Protein AF-A0A2A4VZ87-F1 (afdb_monomer)

Foldseek 3Di:
DVVVVCVPVVVVVVVVCVVVVLPDPDDDQAQDPLVPDDPVLNPLQADPFKWKFGQPDTGNCDPCQQFDKWFCALVLLLLLLLLVQLCVVVVLDPQQDALCVLCVVQDPDDPPARGQGNLLLLQQQSQFFAALDDDFADELSVRRHRLDGGQQDHDNHLSSVLSSLVSSCSSVVHHVLVSSVVLPQVQQVHDSQQKDFDPGGGSSNRSLRIMGGSNSLNSSLLCLQDQATPVGDGSGDPVLSCLSHPDFSGDNFPPDWTGGRQWTWDDQDPFIWIKGDHHPSGQFAKIWIHRNSNSMIMIGGGHDDPSSVVSVQCVVVVPDGDHDDPCCVVVVVVPPPPDWDWPWAFWDWDDPDDDVCVVVCPPPDTWIWTWGDPPPQWIWIDTHPPGDTFIFHHPDPAWTATPVGWIWGWGDDPQWTWMDTNNTIITGHHAQDDCCLLVPPQVVLLVLLCCLCVQCPDPLDVLSNLLSVLSNQLSVLLVVLSCCSGPPLCCCVRVVVCLVVNLVSLVSNQSSLVSLQCLLVSLVVCVVVVSQDDDPSVPVVNVSSVSSNVSSVVNQVSCVVSVSHPDNDSD

Structure (mmCIF, N/CA/C/O backbone):
data_AF-A0A2A4VZ87-F1
#
_entry.id   AF-A0A2A4VZ87-F1
#
loop_
_atom_site.group_PDB
_atom_site.id
_atom_site.type_symbol
_atom_site.label_atom_id
_atom_site.label_alt_id
_atom_site.label_comp_id
_atom_site.label_asym_id
_atom_site.label_entity_id
_atom_site.label_seq_id
_atom_site.pdbx_PDB_ins_code
_atom_site.Cartn_x
_atom_site.Cartn_y
_atom_site.Cartn_z
_atom_site.occupancy
_atom_site.B_iso_or_equiv
_atom_site.auth_seq_id
_atom_site.auth_comp_id
_atom_site.auth_asym_id
_atom_site.auth_atom_id
_atom_site.pdbx_PDB_model_num
ATOM 1 N N . MET A 1 1 ? 49.151 8.492 -21.080 1.00 40.12 1 MET A N 1
ATOM 2 C CA . MET A 1 1 ? 48.104 7.450 -20.958 1.00 40.12 1 MET A CA 1
ATOM 3 C C . MET A 1 1 ? 47.825 7.068 -19.502 1.00 40.12 1 MET A C 1
ATOM 5 O O . MET A 1 1 ? 46.663 7.083 -19.126 1.00 40.12 1 MET A O 1
ATOM 9 N N . LEU A 1 2 ? 48.844 6.847 -18.653 1.00 35.84 2 LEU A N 1
ATOM 10 C CA . LEU A 1 2 ? 48.654 6.602 -17.208 1.00 35.84 2 LEU A CA 1
ATOM 11 C C . LEU A 1 2 ? 47.935 7.739 -16.447 1.00 35.84 2 LEU A C 1
ATOM 13 O O . LEU A 1 2 ? 47.138 7.464 -15.555 1.00 35.84 2 LEU A O 1
ATOM 17 N N . ASN A 1 3 ? 48.148 9.005 -16.827 1.00 38.56 3 ASN A N 1
ATOM 18 C CA . ASN A 1 3 ? 47.493 10.140 -16.157 1.00 38.56 3 ASN A CA 1
ATOM 19 C C . ASN A 1 3 ? 45.986 10.245 -16.458 1.00 38.56 3 ASN A C 1
ATOM 21 O O . ASN A 1 3 ? 45.243 10.763 -15.637 1.00 38.56 3 ASN A O 1
ATOM 25 N N . MET A 1 4 ? 45.511 9.703 -17.583 1.00 34.28 4 MET A N 1
ATOM 26 C CA . MET A 1 4 ? 44.094 9.780 -17.975 1.00 34.28 4 MET A CA 1
ATOM 27 C C . MET A 1 4 ? 43.235 8.716 -17.265 1.00 34.28 4 MET A C 1
ATOM 29 O O . MET A 1 4 ? 42.074 8.961 -16.950 1.00 34.28 4 MET A O 1
ATOM 33 N N . VAL A 1 5 ? 43.838 7.563 -16.947 1.00 41.91 5 VAL A N 1
ATOM 34 C CA . VAL A 1 5 ? 43.218 6.468 -16.177 1.00 41.91 5 VAL A CA 1
ATOM 35 C C . VAL A 1 5 ? 43.084 6.837 -14.692 1.00 41.91 5 VAL A C 1
ATOM 37 O O . VAL A 1 5 ? 42.084 6.510 -14.059 1.00 41.91 5 VAL A O 1
ATOM 40 N N . ARG A 1 6 ? 44.041 7.602 -14.140 1.00 42.69 6 ARG A N 1
ATOM 41 C CA . ARG A 1 6 ? 43.945 8.141 -12.770 1.00 42.69 6 ARG A CA 1
ATOM 42 C C . ARG A 1 6 ? 42.836 9.188 -12.614 1.00 42.69 6 ARG A C 1
ATOM 44 O O . ARG A 1 6 ? 42.198 9.217 -11.570 1.00 42.69 6 ARG A O 1
ATOM 51 N N . PHE A 1 7 ? 42.560 9.990 -13.644 1.00 44.75 7 PHE A N 1
ATOM 52 C CA . PHE A 1 7 ? 41.511 11.019 -13.595 1.00 44.75 7 PHE A CA 1
ATOM 53 C C . PHE A 1 7 ? 40.078 10.476 -13.714 1.00 44.75 7 PHE A C 1
ATOM 55 O O . PHE A 1 7 ? 39.145 11.180 -13.350 1.00 44.75 7 PHE A O 1
ATOM 62 N N . THR A 1 8 ? 39.885 9.241 -14.186 1.00 46.09 8 THR A N 1
ATOM 63 C CA . THR A 1 8 ? 38.553 8.617 -14.343 1.00 46.09 8 THR A CA 1
ATOM 64 C C . THR A 1 8 ? 38.238 7.587 -13.260 1.00 46.09 8 THR A C 1
ATOM 66 O O . THR A 1 8 ? 37.095 7.504 -12.820 1.00 46.09 8 THR A O 1
ATOM 69 N N . LEU A 1 9 ? 39.236 6.846 -12.765 1.00 44.16 9 LEU A N 1
ATOM 70 C CA . LEU A 1 9 ? 39.028 5.864 -11.693 1.00 44.16 9 LEU A CA 1
ATOM 71 C C . LEU A 1 9 ? 38.967 6.491 -10.296 1.00 44.16 9 LEU A C 1
ATOM 73 O O . LEU A 1 9 ? 38.276 5.957 -9.437 1.00 44.16 9 LEU A O 1
ATOM 77 N N . LEU A 1 10 ? 39.650 7.617 -10.058 1.00 48.53 10 LEU A N 1
ATOM 78 C CA . LEU A 1 10 ? 39.645 8.268 -8.744 1.00 48.53 10 LEU A CA 1
ATOM 79 C C . LEU A 1 10 ? 38.271 8.869 -8.385 1.00 48.53 10 LEU A C 1
ATOM 81 O O . LEU A 1 10 ? 37.818 8.608 -7.275 1.00 48.53 10 LEU A O 1
ATOM 85 N N . PRO A 1 11 ? 37.556 9.579 -9.286 1.00 54.88 11 PRO A N 1
ATOM 86 C CA . PRO A 1 11 ? 36.196 10.042 -9.008 1.00 54.88 11 PRO A CA 1
ATOM 87 C C . PRO A 1 11 ? 35.210 8.885 -8.858 1.00 54.88 11 PRO A C 1
ATOM 89 O O . PRO A 1 11 ? 34.344 8.951 -7.999 1.00 54.88 11 PRO A O 1
ATOM 92 N N . LEU A 1 12 ? 35.364 7.808 -9.640 1.00 48.22 12 LEU A N 1
ATOM 93 C CA . LEU A 1 12 ? 34.507 6.622 -9.551 1.00 48.22 12 LEU A CA 1
ATOM 94 C C . LEU A 1 12 ? 34.712 5.873 -8.226 1.00 48.22 12 LEU A C 1
ATOM 96 O O . LEU A 1 12 ? 33.741 5.462 -7.603 1.00 48.22 12 LEU A O 1
ATOM 100 N N . ALA A 1 13 ? 35.958 5.738 -7.765 1.00 58.44 13 ALA A N 1
ATOM 101 C CA . ALA A 1 13 ? 36.286 5.133 -6.477 1.00 58.44 13 ALA A CA 1
ATOM 102 C C . ALA A 1 13 ? 35.878 6.020 -5.290 1.00 58.44 13 ALA A C 1
ATOM 104 O O . ALA A 1 13 ? 35.462 5.486 -4.266 1.00 58.44 13 ALA A O 1
ATOM 105 N N . LEU A 1 14 ? 35.956 7.353 -5.419 1.00 53.16 14 LEU A N 1
ATOM 106 C CA . LEU A 1 14 ? 35.414 8.290 -4.427 1.00 53.16 14 LEU A CA 1
ATOM 107 C C . LEU A 1 14 ? 33.884 8.246 -4.398 1.00 53.16 14 LEU A C 1
ATOM 109 O O . LEU A 1 14 ? 33.308 8.215 -3.321 1.00 53.16 14 LEU A O 1
ATOM 113 N N . PHE A 1 15 ? 33.231 8.179 -5.557 1.00 50.78 15 PHE A N 1
ATOM 114 C CA . PHE A 1 15 ? 31.779 8.057 -5.678 1.00 50.78 15 PHE A CA 1
ATOM 115 C C . PHE A 1 15 ? 31.275 6.724 -5.103 1.00 50.78 15 PHE A C 1
ATOM 117 O O . PHE A 1 15 ? 30.325 6.716 -4.329 1.00 50.78 15 PHE A O 1
ATOM 124 N N . LEU A 1 16 ? 31.967 5.612 -5.388 1.00 47.47 16 LEU A N 1
ATOM 125 C CA . LEU A 1 16 ? 31.692 4.299 -4.794 1.00 47.47 16 LEU A CA 1
ATOM 126 C C . LEU A 1 16 ? 31.968 4.276 -3.287 1.00 47.47 16 LEU A C 1
ATOM 128 O O . LEU A 1 16 ? 31.173 3.714 -2.548 1.00 47.47 16 LEU A O 1
ATOM 132 N N . ASN A 1 17 ? 33.036 4.919 -2.800 1.00 47.19 17 ASN A N 1
ATOM 133 C CA . ASN A 1 17 ? 33.263 5.034 -1.357 1.00 47.19 17 ASN A CA 1
ATOM 134 C C . ASN A 1 17 ? 32.189 5.883 -0.679 1.00 47.19 17 ASN A C 1
ATOM 136 O O . ASN A 1 17 ? 31.732 5.497 0.386 1.00 47.19 17 ASN A O 1
ATOM 140 N N . VAL A 1 18 ? 31.737 6.985 -1.280 1.00 48.00 18 VAL A N 1
ATOM 141 C CA . VAL A 1 18 ? 30.629 7.806 -0.753 1.00 48.00 18 VAL A CA 1
ATOM 142 C C . VAL A 1 18 ? 29.305 7.024 -0.753 1.00 48.00 18 VAL A C 1
ATOM 144 O O . VAL A 1 18 ? 28.538 7.129 0.201 1.00 48.00 18 VAL A O 1
ATOM 147 N N . LEU A 1 19 ? 29.069 6.167 -1.753 1.00 41.12 19 LEU A N 1
ATOM 148 C CA . LEU A 1 19 ? 27.925 5.244 -1.798 1.00 41.12 19 LEU A CA 1
ATOM 149 C C . LEU A 1 19 ? 28.031 4.080 -0.795 1.00 41.12 19 LEU A C 1
ATOM 151 O O . LEU A 1 19 ? 27.012 3.610 -0.306 1.00 41.12 19 LEU A O 1
ATOM 155 N N . CYS A 1 20 ? 29.239 3.608 -0.473 1.00 40.59 20 CYS A N 1
ATOM 156 C CA . CYS A 1 20 ? 29.442 2.497 0.465 1.00 40.59 20 CYS A CA 1
ATOM 157 C C . CYS A 1 20 ? 29.594 2.944 1.930 1.00 40.59 20 CYS A C 1
ATOM 159 O O . CYS A 1 20 ? 29.275 2.175 2.831 1.00 40.59 20 CYS A O 1
ATOM 161 N N . SER A 1 21 ? 30.067 4.167 2.188 1.00 40.25 21 SER A N 1
ATOM 162 C CA . SER A 1 21 ? 30.254 4.725 3.543 1.00 40.25 21 SER A CA 1
ATOM 163 C C . SER A 1 21 ? 29.071 5.560 4.048 1.00 40.25 21 SER A C 1
ATOM 165 O O . SER A 1 21 ? 29.084 6.000 5.194 1.00 40.25 21 SER A O 1
ATOM 167 N N . SER A 1 22 ? 28.014 5.705 3.244 1.00 35.31 22 SER A N 1
ATOM 168 C CA . SER A 1 22 ? 26.686 6.167 3.689 1.00 35.31 22 SER A CA 1
ATOM 169 C C . SER A 1 22 ? 25.848 5.049 4.332 1.00 35.31 22 SER A C 1
ATOM 171 O O . SER A 1 22 ? 24.777 5.302 4.872 1.00 35.31 22 SER A O 1
ATOM 173 N N . GLY A 1 23 ? 26.352 3.810 4.356 1.00 33.00 23 GLY A N 1
ATOM 174 C CA . GLY A 1 23 ? 25.708 2.686 5.028 1.00 33.00 23 GLY A CA 1
ATOM 175 C C . GLY A 1 23 ? 25.730 2.807 6.555 1.00 33.00 23 GLY A C 1
ATOM 176 O O . GLY A 1 23 ? 26.720 2.466 7.195 1.00 33.00 23 GLY A O 1
ATOM 177 N N . ALA A 1 24 ? 24.595 3.233 7.113 1.00 34.25 24 ALA A N 1
ATOM 178 C CA . ALA A 1 24 ? 24.132 3.003 8.483 1.00 34.25 24 ALA A CA 1
ATOM 179 C C . ALA A 1 24 ? 25.096 3.402 9.621 1.00 34.25 24 ALA A C 1
ATOM 181 O O . ALA A 1 24 ? 25.587 2.566 10.382 1.00 34.25 24 ALA A O 1
ATOM 182 N N . LEU A 1 25 ? 25.244 4.711 9.850 1.00 33.53 25 LEU A N 1
ATOM 183 C CA . LEU A 1 25 ? 25.451 5.201 11.216 1.00 33.53 25 LEU A CA 1
ATOM 184 C C . LEU A 1 25 ? 24.189 4.863 12.019 1.00 33.53 25 LEU A C 1
ATOM 186 O O . LEU A 1 25 ? 23.155 5.512 11.868 1.00 33.53 25 LEU A O 1
ATOM 190 N N . SER A 1 26 ? 24.269 3.810 12.832 1.00 33.47 26 SER A N 1
ATOM 191 C CA . SER A 1 26 ? 23.223 3.363 13.755 1.00 33.47 26 SER A CA 1
ATOM 192 C C . SER A 1 26 ? 22.595 4.552 14.483 1.00 33.47 26 SER A C 1
ATOM 194 O O . SER A 1 26 ? 23.251 5.225 15.281 1.00 33.47 26 SER A O 1
ATOM 196 N N . ALA A 1 27 ? 21.324 4.816 14.175 1.00 35.94 27 ALA A N 1
ATOM 197 C CA . ALA A 1 27 ? 20.550 5.877 14.788 1.00 35.94 27 ALA A CA 1
ATOM 198 C C . ALA A 1 27 ? 20.435 5.602 16.293 1.00 35.94 27 ALA A C 1
ATOM 200 O O . ALA A 1 27 ? 19.764 4.664 16.721 1.00 35.94 27 ALA A O 1
ATOM 201 N N . GLN A 1 28 ? 21.105 6.414 17.113 1.00 36.28 28 GLN A N 1
ATOM 202 C CA . GLN A 1 28 ? 20.737 6.526 18.520 1.00 36.28 28 GLN A CA 1
ATOM 203 C C . GLN A 1 28 ? 19.281 6.993 18.588 1.00 36.28 28 GLN A C 1
ATOM 205 O O . GLN A 1 28 ? 18.899 7.911 17.861 1.00 36.28 28 GLN A O 1
ATOM 210 N N . ALA A 1 29 ? 18.478 6.368 19.452 1.00 36.59 29 ALA A N 1
ATOM 211 C CA . ALA A 1 29 ? 17.103 6.783 19.700 1.00 36.59 29 ALA A CA 1
ATOM 212 C C . ALA A 1 29 ? 17.088 8.268 20.100 1.00 36.59 29 ALA A C 1
ATOM 214 O O . ALA A 1 29 ? 17.601 8.648 21.156 1.00 36.59 29 ALA A O 1
ATOM 215 N N . ILE A 1 30 ? 16.548 9.123 19.230 1.00 45.28 30 ILE A N 1
ATOM 216 C CA . ILE A 1 30 ? 16.448 10.559 19.486 1.00 45.28 30 ILE A CA 1
ATOM 217 C C . ILE A 1 30 ? 15.190 10.774 20.319 1.00 45.28 30 ILE A C 1
ATOM 219 O O . ILE A 1 30 ? 14.097 10.937 19.785 1.00 45.28 30 ILE A O 1
ATOM 223 N N . VAL A 1 31 ? 15.352 10.820 21.638 1.00 50.41 31 VAL A N 1
ATOM 224 C CA . VAL A 1 31 ? 14.298 11.330 22.517 1.00 50.41 31 VAL A CA 1
ATOM 225 C C . VAL A 1 31 ? 14.182 12.832 22.263 1.00 50.41 31 VAL A C 1
ATOM 227 O O . VAL A 1 31 ? 15.097 13.604 22.565 1.00 50.41 31 VAL A O 1
ATOM 230 N N . ILE A 1 32 ? 13.066 13.269 21.679 1.00 58.25 32 ILE A N 1
ATOM 231 C CA . ILE A 1 32 ? 12.785 14.699 21.511 1.00 58.25 32 ILE A CA 1
ATOM 232 C C . ILE A 1 32 ? 12.588 15.301 22.901 1.00 58.25 32 ILE A C 1
ATOM 234 O O . ILE A 1 32 ? 11.649 14.941 23.602 1.00 58.25 32 ILE A O 1
ATOM 238 N N . ASN A 1 33 ? 13.454 16.226 23.312 1.00 59.94 33 ASN A N 1
ATOM 239 C CA . ASN A 1 33 ? 13.171 17.053 24.479 1.00 59.94 33 ASN A CA 1
ATOM 240 C C . ASN A 1 33 ? 12.118 18.100 24.069 1.00 59.94 33 ASN A C 1
ATOM 242 O O . ASN A 1 33 ? 12.463 18.977 23.270 1.00 59.94 33 ASN A O 1
ATOM 246 N N . PRO A 1 34 ? 10.872 18.043 24.581 1.00 59.66 34 PRO A N 1
ATOM 247 C CA . PRO A 1 34 ? 9.805 18.961 24.174 1.00 59.66 34 PRO A CA 1
ATOM 248 C C . PRO A 1 34 ? 10.167 20.429 24.413 1.00 59.66 34 PRO A C 1
ATOM 250 O O . PRO A 1 34 ? 9.742 21.302 23.664 1.00 59.66 34 PRO A O 1
ATOM 253 N N . ASN A 1 35 ? 11.012 20.697 25.415 1.00 64.06 35 ASN A N 1
ATOM 254 C CA . ASN A 1 35 ? 11.460 22.046 25.752 1.00 64.06 35 ASN A CA 1
ATOM 255 C C . ASN A 1 35 ? 12.403 22.650 24.705 1.00 64.06 35 ASN A C 1
ATOM 257 O O . ASN A 1 35 ? 12.530 23.868 24.651 1.00 64.06 35 ASN A O 1
ATOM 261 N N . ASN A 1 36 ? 13.020 21.816 23.864 1.00 66.50 36 ASN A N 1
ATOM 262 C CA . ASN A 1 36 ? 13.954 22.239 22.820 1.00 66.50 36 ASN A CA 1
ATOM 263 C C . ASN A 1 36 ? 13.270 22.435 21.456 1.00 66.50 36 ASN A C 1
ATOM 265 O O . ASN A 1 36 ? 13.961 22.677 20.472 1.00 66.50 36 ASN A O 1
ATOM 269 N N . ILE A 1 37 ? 11.944 22.274 21.381 1.00 68.25 37 ILE A N 1
ATOM 270 C CA . ILE A 1 37 ? 11.162 22.595 20.185 1.00 68.25 37 ILE A CA 1
ATOM 271 C C . ILE A 1 37 ? 10.866 24.093 20.216 1.00 68.25 37 ILE A C 1
ATOM 273 O O . ILE A 1 37 ? 10.318 24.578 21.217 1.00 68.25 37 ILE A O 1
ATOM 277 N N . GLU A 1 38 ? 11.220 24.794 19.136 1.00 73.44 38 GLU A N 1
ATOM 278 C CA . GLU A 1 38 ? 10.898 26.209 18.946 1.00 73.44 38 GLU A CA 1
ATOM 279 C C . GLU A 1 38 ? 9.396 26.444 19.125 1.00 73.44 38 GLU A C 1
ATOM 281 O O . GLU A 1 38 ? 8.575 25.614 18.738 1.00 73.44 38 GLU A O 1
ATOM 286 N N . GLU A 1 39 ? 9.016 27.573 19.718 1.00 74.38 39 GLU A N 1
ATOM 287 C CA . GLU A 1 39 ? 7.620 27.850 20.071 1.00 74.38 39 GLU A CA 1
ATOM 288 C C . GLU A 1 39 ? 6.683 27.789 18.854 1.00 74.38 39 GLU A C 1
ATOM 290 O O . GLU A 1 39 ? 5.622 27.172 18.923 1.00 74.38 39 GLU A O 1
ATOM 295 N N . ALA A 1 40 ? 7.116 28.330 17.709 1.00 73.12 40 ALA A N 1
ATOM 296 C CA . ALA A 1 40 ? 6.361 28.273 16.459 1.00 73.12 40 ALA A CA 1
ATOM 297 C C . ALA A 1 40 ? 6.102 26.828 15.993 1.00 73.12 40 ALA A C 1
ATOM 299 O O . ALA A 1 40 ? 4.968 26.480 15.669 1.00 73.12 40 ALA A O 1
ATOM 300 N N . GLN A 1 41 ? 7.124 25.967 16.031 1.00 70.75 41 GLN A N 1
ATOM 301 C CA . GLN A 1 41 ? 6.999 24.548 15.677 1.00 70.75 41 GLN A CA 1
ATOM 302 C C . GLN A 1 41 ? 6.150 23.787 16.700 1.00 70.75 41 GLN A C 1
ATOM 304 O O . GLN A 1 41 ? 5.331 22.945 16.342 1.00 70.75 41 GLN A O 1
ATOM 309 N N . ARG A 1 42 ? 6.299 24.102 17.990 1.00 75.81 42 ARG A N 1
ATOM 310 C CA . ARG A 1 42 ? 5.513 23.485 19.061 1.00 75.81 42 ARG A CA 1
ATOM 311 C C . ARG A 1 42 ? 4.026 23.768 18.889 1.00 75.81 42 ARG A C 1
ATOM 313 O O . ARG A 1 42 ? 3.242 22.842 19.030 1.00 75.81 42 ARG A O 1
ATOM 320 N N . ASN A 1 43 ? 3.657 24.998 18.539 1.00 77.56 43 ASN A N 1
ATOM 321 C CA . ASN A 1 43 ? 2.263 25.392 18.325 1.00 77.56 43 ASN A CA 1
ATOM 322 C C . ASN A 1 43 ? 1.634 24.731 17.083 1.00 77.56 43 ASN A C 1
ATOM 324 O O . ASN A 1 43 ? 0.415 24.629 16.997 1.00 77.56 43 ASN A O 1
ATOM 328 N N . GLN A 1 44 ? 2.446 24.269 16.126 1.00 76.25 44 GLN A N 1
ATOM 329 C CA . GLN A 1 44 ? 1.981 23.487 14.972 1.00 76.25 44 GLN A CA 1
ATOM 330 C C . GLN A 1 44 ? 1.853 21.989 15.304 1.00 76.25 44 GLN A C 1
ATOM 332 O O . GLN A 1 44 ? 0.903 21.324 14.888 1.00 76.25 44 GLN A O 1
ATOM 337 N N . LEU A 1 45 ? 2.799 21.449 16.079 1.00 77.62 45 LEU A N 1
ATOM 338 C CA . LEU A 1 45 ? 2.831 20.035 16.475 1.00 77.62 45 LEU A CA 1
ATOM 339 C C . LEU A 1 45 ? 1.883 19.703 17.633 1.00 77.62 45 LEU A C 1
ATOM 341 O O . LEU A 1 45 ? 1.506 18.544 17.803 1.00 77.62 45 LEU A O 1
ATOM 345 N N . VAL A 1 46 ? 1.535 20.705 18.438 1.00 84.19 46 VAL A N 1
ATOM 346 C CA . VAL A 1 46 ? 0.615 20.609 19.567 1.00 84.19 46 VAL A CA 1
ATOM 347 C C . VAL A 1 46 ? -0.468 21.663 19.392 1.00 84.19 46 VAL A C 1
ATOM 349 O O . VAL A 1 46 ? -0.224 22.857 19.555 1.00 84.19 46 VAL A O 1
ATOM 352 N N . SER A 1 47 ? -1.673 21.202 19.084 1.00 87.62 47 SER A N 1
ATOM 353 C CA . SER A 1 47 ? -2.865 22.031 18.911 1.00 87.62 47 SER A CA 1
ATOM 354 C C . SER A 1 47 ? -4.080 21.335 19.530 1.00 87.62 47 SER A C 1
ATOM 356 O O . SER A 1 47 ? -3.952 20.268 20.125 1.00 87.62 47 SER A O 1
ATOM 358 N N . GLY A 1 48 ? -5.280 21.900 19.363 1.00 88.19 48 GLY A N 1
ATOM 359 C CA . GLY A 1 48 ? -6.520 21.229 19.774 1.00 88.19 48 GLY A CA 1
ATOM 360 C C . GLY A 1 48 ? -6.795 19.905 19.043 1.00 88.19 48 GLY A C 1
ATOM 361 O O . GLY A 1 48 ? -7.695 19.167 19.440 1.00 88.19 48 GLY A O 1
ATOM 362 N N . GLU A 1 49 ? -6.038 19.593 17.984 1.00 89.38 49 GLU A N 1
ATOM 363 C CA . GLU A 1 49 ? -6.235 18.395 17.158 1.00 89.38 49 GLU A CA 1
ATOM 364 C C . GLU A 1 49 ? -4.944 17.610 16.885 1.00 89.38 49 GLU A C 1
ATOM 366 O O . GLU A 1 49 ? -5.010 16.507 16.343 1.00 89.38 49 GLU A O 1
ATOM 371 N N . THR A 1 50 ? -3.781 18.133 17.283 1.00 92.31 50 THR A N 1
ATOM 372 C CA . THR A 1 50 ? -2.469 17.522 17.026 1.00 92.31 50 THR A CA 1
ATOM 373 C C . THR A 1 50 ? -1.678 17.329 18.311 1.00 92.31 50 THR A C 1
ATOM 375 O O . THR A 1 50 ? -1.734 18.147 19.229 1.00 92.31 50 THR A O 1
ATOM 378 N N . PHE A 1 51 ? -0.954 16.218 18.390 1.00 93.56 51 PHE A N 1
ATOM 379 C CA . PHE A 1 51 ? -0.092 15.872 19.517 1.00 93.56 51 PHE A CA 1
ATOM 380 C C . PHE A 1 51 ? 1.012 14.917 19.056 1.00 93.56 51 PHE A C 1
ATOM 382 O O . PHE A 1 51 ? 1.019 14.455 17.915 1.00 93.56 51 PHE A O 1
ATOM 389 N N . PHE A 1 52 ? 1.955 14.575 19.934 1.00 90.69 52 PHE A N 1
ATOM 390 C CA . PHE A 1 52 ? 2.974 13.579 19.598 1.00 90.69 52 PHE A CA 1
ATOM 391 C C . PHE A 1 52 ? 3.262 12.611 20.743 1.00 90.69 52 PHE A C 1
ATOM 393 O O . PHE A 1 52 ? 3.209 12.950 21.926 1.00 90.69 52 PHE A O 1
ATOM 400 N N . VAL A 1 53 ? 3.600 11.382 20.372 1.00 87.44 53 VAL A N 1
ATOM 401 C CA . VAL A 1 53 ? 4.046 10.312 21.259 1.00 87.44 53 VAL A CA 1
ATOM 402 C C . VAL A 1 53 ? 5.566 10.211 21.165 1.00 87.44 53 VAL A C 1
ATOM 404 O O . VAL A 1 53 ? 6.127 10.189 20.074 1.00 87.44 53 VAL A O 1
ATOM 407 N N . ASN A 1 54 ? 6.242 10.153 22.307 1.00 81.06 54 ASN A N 1
ATOM 408 C CA . ASN A 1 54 ? 7.689 10.023 22.430 1.00 81.06 54 ASN A CA 1
ATOM 409 C C . ASN A 1 54 ? 8.006 8.916 23.444 1.00 81.06 54 ASN A C 1
ATOM 411 O O . ASN A 1 54 ? 7.958 9.113 24.664 1.00 81.06 54 ASN A O 1
ATOM 415 N N . GLY A 1 55 ? 8.262 7.717 22.927 1.00 79.19 55 GLY A N 1
ATOM 416 C CA . GLY A 1 55 ? 8.422 6.496 23.704 1.00 79.19 55 GLY A CA 1
ATOM 417 C C . GLY A 1 55 ? 7.185 6.204 24.571 1.00 79.19 55 GLY A C 1
ATOM 418 O O . GLY A 1 55 ? 6.107 5.967 24.029 1.00 79.19 55 GLY A O 1
ATOM 419 N N . PRO A 1 56 ? 7.308 6.160 25.914 1.00 81.44 56 PRO A N 1
ATOM 420 C CA . PRO A 1 56 ? 6.164 5.961 26.808 1.00 81.44 56 PRO A CA 1
ATOM 421 C C . PRO A 1 56 ? 5.276 7.200 26.985 1.00 81.44 56 PRO A C 1
ATOM 423 O O . PRO A 1 56 ? 4.188 7.065 27.534 1.00 81.44 56 PRO A O 1
ATOM 426 N N . PHE A 1 57 ? 5.736 8.393 26.606 1.00 83.19 57 PHE A N 1
ATOM 427 C CA . PHE A 1 57 ? 5.072 9.645 26.964 1.00 83.19 57 PHE A CA 1
ATOM 428 C C . PHE A 1 57 ? 4.272 10.205 25.790 1.00 83.19 57 PHE A C 1
ATOM 430 O O . PHE A 1 57 ? 4.747 10.195 24.657 1.00 83.19 57 PHE A O 1
ATOM 437 N N . THR A 1 58 ? 3.092 10.756 26.066 1.00 89.31 58 THR A N 1
ATOM 438 C CA . THR A 1 58 ? 2.332 11.558 25.100 1.00 89.31 58 THR A CA 1
ATOM 439 C C . THR A 1 58 ? 2.418 13.026 25.496 1.00 89.31 58 THR A C 1
ATOM 441 O O . THR A 1 58 ? 2.226 13.367 26.659 1.00 89.31 58 THR A O 1
ATOM 444 N N . ASN A 1 59 ? 2.717 13.894 24.535 1.00 85.88 59 ASN A N 1
ATOM 445 C CA . ASN A 1 59 ? 2.870 15.331 24.727 1.00 85.88 59 ASN A CA 1
ATOM 446 C C . ASN A 1 59 ? 1.803 16.056 23.907 1.00 85.88 59 ASN A C 1
ATOM 448 O O . ASN A 1 59 ? 1.663 15.785 22.717 1.00 85.88 59 ASN A O 1
ATOM 452 N N . GLY A 1 60 ? 1.070 16.977 24.533 1.00 89.38 60 GLY A N 1
ATOM 453 C CA . GLY A 1 60 ? 0.020 17.757 23.869 1.00 89.38 60 GLY A CA 1
ATOM 454 C C . GLY A 1 60 ? -1.372 17.121 23.864 1.00 89.38 60 GLY A C 1
ATOM 455 O O . GLY A 1 60 ? -2.337 17.811 23.566 1.00 89.38 60 GLY A O 1
ATOM 456 N N . LEU A 1 61 ? -1.510 15.849 24.256 1.00 94.31 61 LEU A N 1
ATOM 457 C CA . LEU A 1 61 ? -2.820 15.208 24.403 1.00 94.31 61 LEU A CA 1
ATOM 458 C C . LEU A 1 61 ? -3.509 15.701 25.682 1.00 94.31 61 LEU A C 1
ATOM 460 O O . LEU A 1 61 ? -3.151 15.294 26.789 1.00 94.31 61 LEU A O 1
ATOM 464 N N . THR A 1 62 ? -4.487 16.590 25.534 1.00 95.56 62 THR A N 1
ATOM 465 C CA . THR A 1 62 ? -5.306 17.070 26.656 1.00 95.56 62 THR A CA 1
ATOM 466 C C . THR A 1 62 ? -6.333 16.015 27.079 1.00 95.56 62 THR A C 1
ATOM 468 O O . THR A 1 62 ? -6.649 15.102 26.318 1.00 95.56 62 THR A O 1
ATOM 471 N N . ALA A 1 63 ? -6.898 16.144 28.285 1.00 95.94 63 ALA A N 1
ATOM 472 C CA . ALA A 1 63 ? -7.967 15.251 28.750 1.00 95.94 63 ALA A CA 1
ATOM 473 C C . ALA A 1 63 ? -9.215 15.307 27.846 1.00 95.94 63 ALA A C 1
ATOM 475 O O . ALA A 1 63 ? -9.867 14.290 27.624 1.00 95.94 63 ALA A O 1
ATOM 476 N N . GLU A 1 64 ? -9.515 16.483 27.290 1.00 96.00 64 GLU A N 1
ATOM 477 C CA . GLU A 1 64 ? -10.604 16.669 26.331 1.00 96.00 64 GLU A CA 1
ATOM 478 C C . GLU A 1 64 ? -10.328 15.918 25.024 1.00 96.00 64 GLU A C 1
ATOM 480 O O . GLU A 1 64 ? -11.168 15.144 24.574 1.00 96.00 64 GLU A O 1
ATOM 485 N N . MET A 1 65 ? -9.127 16.064 24.451 1.00 96.06 65 MET A N 1
ATOM 486 C CA . MET A 1 65 ? -8.731 15.334 23.240 1.00 96.06 65 MET A CA 1
ATOM 487 C C . MET A 1 65 ? -8.704 13.821 23.469 1.00 96.06 65 MET A C 1
ATOM 489 O O . MET A 1 65 ? -9.154 13.064 22.617 1.00 96.06 65 MET A O 1
ATOM 493 N N . ALA A 1 66 ? -8.201 13.384 24.625 1.00 96.62 66 ALA A N 1
ATOM 494 C CA . ALA A 1 66 ? -8.147 11.984 25.030 1.00 96.62 66 ALA A CA 1
ATOM 495 C C . ALA A 1 66 ? -9.535 11.325 25.067 1.00 96.62 66 ALA A C 1
ATOM 497 O O . ALA A 1 66 ? -9.677 10.187 24.619 1.00 96.62 66 ALA A O 1
ATOM 498 N N . ALA A 1 67 ? -10.543 12.040 25.577 1.00 96.44 67 ALA A N 1
ATOM 499 C CA . ALA A 1 67 ? -11.922 11.565 25.681 1.00 96.44 67 ALA A CA 1
ATOM 500 C C . ALA A 1 67 ? -12.750 11.789 24.402 1.00 96.44 67 ALA A C 1
ATOM 502 O O . ALA A 1 67 ? -13.761 11.116 24.197 1.00 96.44 67 ALA A O 1
ATOM 503 N N . ARG A 1 68 ? -12.344 12.726 23.534 1.00 95.75 68 ARG A N 1
ATOM 504 C CA . ARG A 1 68 ? -13.044 13.035 22.282 1.00 95.75 68 ARG A CA 1
ATOM 505 C C . ARG A 1 68 ? -13.101 11.791 21.401 1.00 95.75 68 ARG A C 1
ATOM 507 O O . ARG A 1 68 ? -12.075 11.205 21.061 1.00 95.75 68 ARG A O 1
ATOM 514 N N . THR A 1 69 ? -14.313 11.425 21.004 1.00 96.50 69 THR A N 1
ATOM 515 C CA . THR A 1 69 ? -14.541 10.411 19.975 1.00 96.50 69 THR A CA 1
ATOM 516 C C . THR A 1 69 ? -14.345 11.049 18.604 1.00 96.50 69 THR A C 1
ATOM 518 O O . THR A 1 69 ? -14.916 12.103 18.312 1.00 96.50 69 THR A O 1
ATOM 521 N N . VAL A 1 70 ? -13.513 10.429 17.776 1.00 95.62 70 VAL A N 1
ATOM 522 C CA . VAL A 1 70 ? -13.218 10.865 16.411 1.00 95.62 70 VAL A CA 1
ATOM 523 C C . VAL A 1 70 ? -13.328 9.689 15.456 1.00 95.62 70 VAL A C 1
ATOM 525 O O . VAL A 1 70 ? -13.169 8.533 15.844 1.00 95.62 70 VAL A O 1
ATOM 528 N N . ARG A 1 71 ? -13.569 9.977 14.180 1.00 94.62 71 ARG A N 1
ATOM 529 C CA . ARG A 1 71 ? -13.465 8.966 13.129 1.00 94.62 71 ARG A CA 1
ATOM 530 C C . ARG A 1 71 ? -12.018 8.487 13.029 1.00 94.62 71 ARG A C 1
ATOM 532 O O . ARG A 1 71 ? -11.110 9.308 12.897 1.00 94.62 71 ARG A O 1
ATOM 539 N N . LEU A 1 72 ? -11.802 7.174 13.043 1.00 94.56 72 LEU A N 1
ATOM 540 C CA . LEU A 1 72 ? -10.451 6.620 12.961 1.00 94.56 72 LEU A CA 1
ATOM 541 C C . LEU A 1 72 ? -9.843 6.754 11.564 1.00 94.56 72 LEU A C 1
ATOM 543 O O . LEU A 1 72 ? -8.635 6.914 11.464 1.00 94.56 72 LEU A O 1
ATOM 547 N N . GLY A 1 73 ? -10.649 6.708 10.498 1.00 91.62 73 GLY A N 1
ATOM 548 C CA . GLY A 1 73 ? -10.157 6.863 9.124 1.00 91.62 73 GLY A CA 1
ATOM 549 C C . GLY A 1 73 ? -8.967 5.928 8.837 1.00 91.62 73 GLY A C 1
ATOM 550 O O . GLY A 1 73 ? -9.077 4.730 9.111 1.00 91.62 73 GLY A O 1
ATOM 551 N N . PRO A 1 74 ? -7.817 6.440 8.352 1.00 91.44 74 PRO A N 1
ATOM 552 C CA . PRO A 1 74 ? -6.607 5.641 8.140 1.00 91.44 74 PRO A CA 1
ATOM 553 C C . PRO A 1 74 ? -6.144 4.842 9.372 1.00 91.44 74 PRO A C 1
ATOM 555 O O . PRO A 1 74 ? -5.736 3.691 9.236 1.00 91.44 74 PRO A O 1
ATOM 558 N N . VAL A 1 75 ? -6.263 5.386 10.590 1.00 95.00 75 VAL A N 1
ATOM 559 C CA . VAL A 1 75 ? -5.898 4.670 11.833 1.00 95.00 75 VAL A CA 1
ATOM 560 C C . VAL A 1 75 ? -6.781 3.439 12.077 1.00 95.00 75 VAL A C 1
ATOM 562 O O . VAL A 1 75 ? -6.340 2.488 12.725 1.00 95.00 75 VAL A O 1
ATOM 565 N N . GLY A 1 76 ? -7.989 3.394 11.507 1.00 95.38 76 GLY A N 1
ATOM 566 C CA . GLY A 1 76 ? -8.854 2.212 11.542 1.00 95.38 76 GLY A CA 1
ATOM 567 C C . GLY A 1 76 ? -8.212 0.994 10.869 1.00 95.38 76 GLY A C 1
ATOM 568 O O . GLY A 1 76 ? -8.369 -0.128 11.346 1.00 95.38 76 GLY A O 1
ATOM 569 N N . ARG A 1 77 ? -7.395 1.203 9.827 1.00 95.06 77 ARG A N 1
ATOM 570 C CA . ARG A 1 77 ? -6.618 0.134 9.173 1.00 95.06 77 ARG A CA 1
ATOM 571 C C . ARG A 1 77 ? -5.531 -0.405 10.093 1.00 95.06 77 ARG A C 1
ATOM 573 O O . ARG A 1 77 ? -5.373 -1.618 10.210 1.00 95.06 77 ARG A O 1
ATOM 580 N N . THR A 1 78 ? -4.841 0.473 10.821 1.00 95.94 78 THR A N 1
ATOM 581 C CA . THR A 1 78 ? -3.877 0.066 11.856 1.00 95.94 78 THR A CA 1
ATOM 582 C C . THR A 1 78 ? -4.559 -0.776 12.933 1.00 95.94 78 THR A C 1
ATOM 584 O O . THR A 1 78 ? -4.036 -1.820 13.316 1.00 95.94 78 THR A O 1
ATOM 587 N N . LEU A 1 79 ? -5.752 -0.371 13.383 1.00 97.75 79 LEU A N 1
ATOM 588 C CA . LEU A 1 79 ? -6.543 -1.128 14.355 1.00 97.75 79 LEU A CA 1
ATOM 589 C C . LEU A 1 79 ? -6.871 -2.543 13.848 1.00 97.75 79 LEU A C 1
ATOM 591 O O . LEU A 1 79 ? -6.585 -3.519 14.544 1.00 97.75 79 LEU A O 1
ATOM 595 N N . LEU A 1 80 ? -7.409 -2.664 12.627 1.00 97.75 80 LEU A N 1
ATOM 596 C CA . LEU A 1 80 ? -7.719 -3.964 12.016 1.00 97.75 80 LEU A CA 1
ATOM 597 C C . LEU A 1 80 ? -6.473 -4.812 11.769 1.00 97.75 80 LEU A C 1
ATOM 599 O O . LEU A 1 80 ? -6.505 -6.025 11.958 1.00 97.75 80 LEU A O 1
ATOM 603 N N . THR A 1 81 ? -5.359 -4.190 11.394 1.00 97.69 81 THR A N 1
ATOM 604 C CA . THR A 1 81 ? -4.080 -4.880 11.196 1.00 97.69 81 THR A CA 1
ATOM 605 C C . THR A 1 81 ? -3.608 -5.518 12.488 1.00 97.69 81 THR A C 1
ATOM 607 O O . THR A 1 81 ? -3.315 -6.711 12.525 1.00 97.69 81 THR A O 1
ATOM 610 N N . VAL A 1 82 ? -3.572 -4.738 13.569 1.00 97.56 82 VAL A N 1
ATOM 611 C CA . VAL A 1 82 ? -3.144 -5.214 14.885 1.00 97.56 82 VAL A CA 1
ATOM 612 C C . VAL A 1 82 ? -4.064 -6.334 15.368 1.00 97.56 82 VAL A C 1
ATOM 614 O O . VAL A 1 82 ? -3.571 -7.358 15.838 1.00 97.56 82 VAL A O 1
ATOM 617 N N . LEU A 1 83 ? -5.379 -6.183 15.191 1.00 98.38 83 LEU A N 1
ATOM 618 C CA . LEU A 1 83 ? -6.349 -7.235 15.486 1.00 98.38 83 LEU A CA 1
ATOM 619 C C . LEU A 1 83 ? -6.060 -8.520 14.695 1.00 98.38 83 LEU A C 1
ATOM 621 O O . LEU A 1 83 ? -5.953 -9.591 15.289 1.00 98.38 83 LEU A O 1
ATOM 625 N N . THR A 1 84 ? -5.886 -8.411 13.377 1.00 98.50 84 THR A N 1
ATOM 626 C CA . THR A 1 84 ? -5.638 -9.553 12.480 1.00 98.50 84 THR A CA 1
ATOM 627 C C . THR A 1 84 ? -4.368 -10.296 12.877 1.00 98.50 84 THR A C 1
ATOM 629 O O . THR A 1 84 ? -4.375 -11.519 12.993 1.00 98.50 84 THR A O 1
ATOM 632 N N . VAL A 1 85 ? -3.283 -9.564 13.152 1.00 97.69 85 VAL A N 1
ATOM 633 C CA . VAL A 1 85 ? -2.018 -10.154 13.610 1.00 97.69 85 VAL A CA 1
ATOM 634 C C . VAL A 1 85 ? -2.208 -10.872 14.943 1.00 97.69 85 VAL A C 1
ATOM 636 O O . VAL A 1 85 ? -1.772 -12.010 15.077 1.00 97.69 85 VAL A O 1
ATOM 639 N N . ARG A 1 86 ? -2.904 -10.270 15.915 1.00 97.50 86 ARG A N 1
ATOM 640 C CA . ARG A 1 86 ? -3.179 -10.919 17.208 1.00 97.50 86 ARG A CA 1
ATOM 641 C C . ARG A 1 86 ? -4.021 -12.187 17.054 1.00 97.50 86 ARG A C 1
ATOM 643 O O . ARG A 1 86 ? -3.710 -13.191 17.684 1.00 97.50 86 ARG A O 1
ATOM 650 N N . MET A 1 87 ? -5.044 -12.173 16.202 1.00 98.25 87 MET A N 1
ATOM 651 C CA . MET A 1 87 ? -5.857 -13.361 15.923 1.00 98.25 87 MET A CA 1
ATOM 652 C C . MET A 1 87 ? -5.051 -14.466 15.227 1.00 98.25 87 MET A C 1
ATOM 654 O O . MET A 1 87 ? -5.238 -15.640 15.545 1.00 98.25 87 MET A O 1
ATOM 658 N N . ALA A 1 88 ? -4.122 -14.107 14.335 1.00 97.69 88 ALA A N 1
ATOM 659 C CA . ALA A 1 88 ? -3.217 -15.065 13.702 1.00 97.69 88 ALA A CA 1
ATOM 660 C C . ALA A 1 88 ? -2.238 -15.696 14.707 1.00 97.69 88 ALA A C 1
ATOM 662 O O . ALA A 1 88 ? -2.022 -16.905 14.681 1.00 97.69 88 ALA A O 1
ATOM 663 N N . GLN A 1 89 ? -1.686 -14.903 15.632 1.00 96.12 89 GLN A N 1
ATOM 664 C CA . GLN A 1 89 ? -0.810 -15.401 16.702 1.00 96.12 89 GLN A CA 1
ATOM 665 C C . GLN A 1 89 ? -1.518 -16.380 17.644 1.00 96.12 89 GLN A C 1
ATOM 667 O O . GLN A 1 89 ? -0.911 -17.344 18.105 1.00 96.12 89 GLN A O 1
ATOM 672 N N . ASP A 1 90 ? -2.806 -16.149 17.894 1.00 96.56 90 ASP A N 1
ATOM 673 C CA . ASP A 1 90 ? -3.660 -17.038 18.681 1.00 96.56 90 ASP A CA 1
ATOM 674 C C . ASP A 1 90 ? -4.152 -18.262 17.872 1.00 96.56 90 ASP A C 1
ATOM 676 O O . ASP A 1 90 ? -4.870 -19.107 18.406 1.00 96.56 90 ASP A O 1
ATOM 680 N N . GLY A 1 91 ? -3.762 -18.385 16.596 1.00 97.31 91 GLY A N 1
ATOM 681 C CA . GLY A 1 91 ? -4.071 -19.530 15.737 1.00 97.31 91 GLY A CA 1
ATOM 682 C C . GLY A 1 91 ? -5.506 -19.573 15.209 1.00 97.31 91 GLY A C 1
ATOM 683 O O . GLY A 1 91 ? -5.946 -20.626 14.754 1.00 97.31 91 GLY A O 1
ATOM 684 N N . LEU A 1 92 ? -6.247 -18.460 15.270 1.00 97.56 92 LEU A N 1
ATOM 685 C CA . LEU A 1 92 ? -7.628 -18.391 14.768 1.00 97.56 92 LEU A CA 1
ATOM 686 C C . LEU A 1 92 ? -7.714 -18.266 13.245 1.00 97.56 92 LEU A C 1
ATOM 688 O O . LEU A 1 92 ? -8.724 -18.641 12.653 1.00 97.56 92 LEU A O 1
ATOM 692 N N . LEU A 1 93 ? -6.677 -17.709 12.626 1.00 97.44 93 LEU A N 1
ATOM 693 C CA . LEU A 1 93 ? -6.582 -17.526 11.184 1.00 97.44 93 LEU A CA 1
ATOM 694 C C . LEU A 1 93 ? -5.127 -17.638 10.728 1.00 97.44 93 LEU A C 1
ATOM 696 O O . LEU A 1 93 ? -4.199 -17.467 11.521 1.00 97.44 93 LEU A O 1
ATOM 700 N N . SER A 1 94 ? -4.927 -17.893 9.442 1.00 96.69 94 SER A N 1
ATOM 701 C CA . SER A 1 94 ? -3.623 -17.786 8.786 1.00 96.69 94 SER A CA 1
ATOM 702 C C . SER A 1 94 ? -3.555 -16.497 7.971 1.00 96.69 94 SER A C 1
ATOM 704 O O . SER A 1 94 ? -4.530 -16.088 7.356 1.00 96.69 94 SER A O 1
ATOM 706 N N . MET A 1 95 ? -2.386 -15.859 7.908 1.00 95.31 95 MET A N 1
ATOM 707 C CA . MET A 1 95 ? -2.197 -14.692 7.033 1.00 95.31 95 MET A CA 1
ATOM 708 C C . MET A 1 95 ? -2.238 -15.050 5.543 1.00 95.31 95 MET A C 1
ATOM 710 O O . MET A 1 95 ? -2.442 -14.169 4.713 1.00 95.31 95 MET A O 1
ATOM 714 N N . ASP A 1 96 ? -2.037 -16.328 5.222 1.00 95.50 96 ASP A N 1
ATOM 715 C CA . ASP A 1 96 ? -1.896 -16.844 3.861 1.00 95.50 96 ASP A CA 1
ATOM 716 C C . ASP A 1 96 ? -3.060 -17.769 3.457 1.00 95.50 96 ASP A C 1
ATOM 718 O O . ASP A 1 96 ? -3.013 -18.381 2.393 1.00 95.50 96 ASP A O 1
ATOM 722 N N . GLU A 1 97 ? -4.099 -17.904 4.293 1.00 94.25 97 GLU A N 1
ATOM 723 C CA . GLU A 1 97 ? -5.322 -18.600 3.870 1.00 94.25 97 GLU A CA 1
ATOM 724 C C . GLU A 1 97 ? -6.184 -17.705 2.976 1.00 94.25 97 GLU A C 1
ATOM 726 O O . GLU A 1 97 ? -6.195 -16.483 3.139 1.00 94.25 97 GLU A O 1
ATOM 731 N N . GLY A 1 98 ? -6.916 -18.324 2.048 1.00 92.50 98 GLY A N 1
ATOM 732 C CA . GLY A 1 98 ? -7.933 -17.631 1.262 1.00 92.50 98 GLY A CA 1
ATOM 733 C C . GLY A 1 98 ? -9.070 -17.136 2.155 1.00 92.50 98 GLY A C 1
ATOM 734 O O . GLY A 1 98 ? -9.460 -17.813 3.113 1.00 92.50 98 GLY A O 1
ATOM 735 N N . VAL A 1 99 ? -9.602 -15.957 1.847 1.00 93.62 99 VAL A N 1
ATOM 736 C CA . VAL A 1 99 ? -10.763 -15.382 2.545 1.00 93.62 99 VAL A CA 1
ATOM 737 C C . VAL A 1 99 ? -12.088 -15.911 1.992 1.00 93.62 99 VAL A C 1
ATOM 739 O O . VAL A 1 99 ? -13.076 -15.975 2.722 1.00 93.62 99 VAL A O 1
ATOM 742 N N . GLU A 1 100 ? -12.096 -16.350 0.733 1.00 90.62 100 GLU A N 1
ATOM 743 C CA . GLU A 1 100 ? -13.256 -16.859 -0.004 1.00 90.62 100 GLU A CA 1
ATOM 744 C C . GLU A 1 100 ? -13.946 -18.050 0.686 1.00 90.62 100 GLU A C 1
ATOM 746 O O . GLU A 1 100 ? -15.163 -17.983 0.866 1.00 90.62 100 GLU A O 1
ATOM 751 N N . PRO A 1 101 ? -13.230 -19.078 1.198 1.00 90.19 101 PRO A N 1
ATOM 752 C CA . PRO A 1 101 ? -13.871 -20.217 1.861 1.00 90.19 101 PRO A CA 1
ATOM 753 C C . PRO A 1 101 ? -14.686 -19.833 3.103 1.00 90.19 101 PRO A C 1
ATOM 755 O O . PRO A 1 101 ? -15.621 -20.534 3.489 1.00 90.19 101 PRO A O 1
ATOM 758 N N . ALA A 1 102 ? -14.322 -18.730 3.766 1.00 91.50 102 ALA A N 1
ATOM 759 C CA . ALA A 1 102 ? -15.037 -18.218 4.933 1.00 91.50 102 ALA A CA 1
ATOM 760 C C . ALA A 1 102 ? -16.202 -17.290 4.552 1.00 91.50 102 ALA A C 1
ATOM 762 O O . ALA A 1 102 ? -17.116 -17.098 5.354 1.00 91.50 102 ALA A O 1
ATOM 763 N N . LEU A 1 103 ? -16.183 -16.731 3.339 1.00 91.56 103 LEU A N 1
ATOM 764 C CA . LEU A 1 103 ? -17.156 -15.763 2.834 1.00 91.56 103 LEU A CA 1
ATOM 765 C C . LEU A 1 103 ? -17.739 -16.192 1.468 1.00 91.56 103 LEU A C 1
ATOM 767 O O . LEU A 1 103 ? -17.766 -15.387 0.535 1.00 91.56 103 LEU A O 1
ATOM 771 N N . PRO A 1 104 ? -18.284 -17.420 1.334 1.00 86.38 104 PRO A N 1
ATOM 772 C CA . PRO A 1 104 ? -18.732 -17.961 0.043 1.00 86.38 104 PRO A CA 1
ATOM 773 C C . PRO A 1 104 ? -19.965 -17.249 -0.537 1.00 86.38 104 PRO A C 1
ATOM 775 O O . PRO A 1 104 ? -20.368 -17.512 -1.661 1.00 86.38 104 PRO A O 1
ATOM 778 N N . HIS A 1 105 ? -20.609 -16.379 0.243 1.00 81.00 105 HIS A N 1
ATOM 779 C CA . HIS A 1 105 ? -21.735 -15.552 -0.197 1.00 81.00 105 HIS A CA 1
ATOM 780 C C . HIS A 1 105 ? -21.290 -14.205 -0.788 1.00 81.00 105 HIS A C 1
ATOM 782 O O . HIS A 1 105 ? -22.115 -13.470 -1.325 1.00 81.00 105 HIS A O 1
ATOM 788 N N . LEU A 1 106 ? -20.004 -13.872 -0.653 1.00 81.12 106 LEU A N 1
ATOM 789 C CA . LEU A 1 106 ? -19.406 -12.629 -1.128 1.00 81.12 106 LEU A CA 1
ATOM 790 C C . LEU A 1 106 ? -18.412 -12.860 -2.260 1.00 81.12 106 LEU A C 1
ATOM 792 O O . LEU A 1 106 ? -18.336 -12.043 -3.174 1.00 81.12 106 LEU A O 1
ATOM 796 N N . LEU A 1 107 ? -17.635 -13.941 -2.178 1.00 78.25 107 LEU A N 1
ATOM 797 C CA . LEU A 1 107 ? -16.598 -14.265 -3.145 1.00 78.25 107 LEU A CA 1
ATOM 798 C C . LEU A 1 107 ? -16.720 -15.719 -3.582 1.00 78.25 107 LEU A C 1
ATOM 800 O O . LEU A 1 107 ? -16.767 -16.626 -2.751 1.00 78.25 107 LEU A O 1
ATOM 804 N N . ASP A 1 108 ? -16.707 -15.921 -4.894 1.00 71.00 108 ASP A N 1
ATOM 805 C CA . ASP A 1 108 ? -16.649 -17.251 -5.480 1.00 71.00 108 ASP A CA 1
ATOM 806 C C . ASP A 1 108 ? -15.220 -17.801 -5.399 1.00 71.00 108 ASP A C 1
ATOM 808 O O . ASP A 1 108 ? -14.253 -17.146 -5.798 1.00 71.00 108 ASP A O 1
ATOM 812 N N . GLU A 1 109 ? -15.079 -19.043 -4.936 1.00 57.97 109 GLU A N 1
ATOM 813 C CA . GLU A 1 109 ? -13.810 -19.759 -5.030 1.00 57.97 109 GLU A CA 1
ATOM 814 C C . GLU A 1 109 ? -13.497 -20.075 -6.496 1.00 57.97 109 GLU A C 1
ATOM 816 O O . GLU A 1 109 ? -14.142 -20.918 -7.127 1.00 57.97 109 GLU A O 1
ATOM 821 N N . HIS A 1 110 ? -12.465 -19.430 -7.040 1.00 54.16 110 HIS A N 1
ATOM 822 C CA . HIS A 1 110 ? -12.021 -19.688 -8.402 1.00 54.16 110 HIS A CA 1
ATOM 823 C C . HIS A 1 110 ? -10.659 -20.407 -8.404 1.00 54.16 110 HIS A C 1
ATOM 825 O O . HIS A 1 110 ? -9.636 -19.782 -8.125 1.00 54.16 110 HIS A O 1
ATOM 831 N N . PRO A 1 111 ? -10.582 -21.698 -8.790 1.00 36.16 111 PRO A N 1
ATOM 832 C CA . PRO A 1 111 ? -9.376 -22.521 -8.613 1.00 36.16 111 PRO A CA 1
ATOM 833 C C . PRO A 1 111 ? -8.173 -22.066 -9.453 1.00 36.16 111 PRO A C 1
ATOM 835 O O . PRO A 1 111 ? -7.044 -22.483 -9.205 1.00 36.16 111 PRO A O 1
ATOM 838 N N . PHE A 1 112 ? -8.411 -21.228 -10.462 1.00 37.91 112 PHE A N 1
ATOM 839 C CA . PHE A 1 112 ? -7.373 -20.665 -11.331 1.00 37.91 112 PHE A CA 1
ATOM 840 C C . PHE A 1 112 ? -7.016 -19.209 -11.002 1.00 37.91 112 PHE A C 1
ATOM 842 O O . PHE A 1 112 ? -6.199 -18.620 -11.706 1.00 37.91 112 PHE A O 1
ATOM 849 N N . GLN A 1 113 ? -7.636 -18.613 -9.978 1.00 62.50 113 GLN A N 1
ATOM 850 C CA . GLN A 1 113 ? -7.290 -17.272 -9.513 1.00 62.50 113 GLN A CA 1
ATOM 851 C C . GLN A 1 113 ? -6.471 -17.359 -8.228 1.00 62.50 113 GLN A C 1
ATOM 853 O O . GLN A 1 113 ? -6.607 -18.289 -7.435 1.00 62.50 113 GLN A O 1
ATOM 858 N N . VAL A 1 114 ? -5.591 -16.379 -8.037 1.00 69.81 114 VAL A N 1
ATOM 859 C CA . VAL A 1 114 ? -4.894 -16.208 -6.764 1.00 69.81 114 VAL A CA 1
ATOM 860 C C . VAL A 1 114 ? -5.939 -15.808 -5.729 1.00 69.81 114 VAL A C 1
ATOM 862 O O . VAL A 1 114 ? -6.549 -14.751 -5.872 1.00 69.81 114 VAL A O 1
ATOM 865 N N . ALA A 1 115 ? -6.136 -16.651 -4.718 1.00 84.94 115 ALA A N 1
ATOM 866 C CA . ALA A 1 115 ? -7.045 -16.367 -3.615 1.00 84.94 115 ALA A CA 1
ATOM 867 C C . ALA A 1 115 ? -6.605 -15.100 -2.868 1.00 84.94 115 ALA A C 1
ATOM 869 O O . ALA A 1 115 ? -5.414 -14.905 -2.596 1.00 84.94 115 ALA A O 1
ATOM 870 N N . VAL A 1 116 ? -7.556 -14.236 -2.531 1.00 90.00 116 VAL A N 1
ATOM 871 C CA . VAL A 1 116 ? -7.321 -13.078 -1.673 1.00 90.00 116 VAL A CA 1
ATOM 872 C C . VAL A 1 116 ? -7.021 -13.593 -0.268 1.00 90.00 116 VAL A C 1
ATOM 874 O O . VAL A 1 116 ? -7.778 -14.371 0.297 1.00 90.00 116 VAL A O 1
ATOM 877 N N . THR A 1 117 ? -5.918 -13.144 0.323 1.00 96.12 117 THR A N 1
ATOM 878 C CA . THR A 1 117 ? -5.503 -13.537 1.675 1.00 96.12 117 THR A CA 1
ATOM 879 C C . THR A 1 117 ? -5.485 -12.323 2.597 1.00 96.12 117 THR A C 1
ATOM 881 O O . THR A 1 117 ? -5.339 -11.191 2.114 1.00 96.12 117 THR A O 1
ATOM 884 N N . PRO A 1 118 ? -5.551 -12.506 3.930 1.00 97.19 118 PRO A N 1
ATOM 885 C CA . PRO A 1 118 ? -5.345 -11.411 4.870 1.00 97.19 118 PRO A CA 1
ATOM 886 C C . PRO A 1 118 ? -4.038 -10.659 4.606 1.00 97.19 118 PRO A C 1
ATOM 888 O O . PRO A 1 118 ? -4.023 -9.434 4.661 1.00 97.19 118 PRO A O 1
ATOM 891 N N . ARG A 1 119 ? -2.951 -11.345 4.223 1.00 95.38 119 ARG A N 1
ATOM 892 C CA . ARG A 1 119 ? -1.692 -10.684 3.848 1.00 95.38 119 ARG A CA 1
ATOM 893 C C . ARG A 1 119 ? -1.865 -9.736 2.664 1.00 95.38 119 ARG A C 1
ATOM 895 O O . ARG A 1 119 ? -1.323 -8.631 2.706 1.00 95.38 119 ARG A O 1
ATOM 902 N N . PHE A 1 120 ? -2.598 -10.131 1.623 1.00 92.75 120 PHE A N 1
ATOM 903 C CA . PHE A 1 120 ? -2.852 -9.243 0.486 1.00 92.75 120 PHE A CA 1
ATOM 904 C C . PHE A 1 120 ? -3.670 -8.022 0.897 1.00 92.75 120 PHE A C 1
ATOM 906 O O . PHE A 1 120 ? -3.328 -6.914 0.499 1.00 92.75 120 PHE A O 1
ATOM 913 N N . ILE A 1 121 ? -4.670 -8.191 1.762 1.00 95.81 121 ILE A N 1
ATOM 914 C CA . ILE A 1 121 ? -5.464 -7.069 2.274 1.00 95.81 121 ILE A CA 1
ATOM 915 C C . ILE A 1 121 ? -4.601 -6.126 3.122 1.00 95.81 121 ILE A C 1
ATOM 917 O O . ILE A 1 121 ? -4.542 -4.930 2.856 1.00 95.81 121 ILE A O 1
ATOM 921 N N . LEU A 1 122 ? -3.855 -6.659 4.094 1.00 95.62 122 LEU A N 1
ATOM 922 C CA . LEU A 1 122 ? -3.004 -5.858 4.979 1.00 95.62 122 LEU A CA 1
ATOM 923 C C . LEU A 1 122 ? -1.883 -5.132 4.224 1.00 95.62 122 LEU A C 1
ATOM 925 O O . LEU A 1 122 ? -1.392 -4.113 4.695 1.00 95.62 122 LEU A O 1
ATOM 929 N N . THR A 1 123 ? -1.459 -5.640 3.068 1.00 89.88 123 THR A N 1
ATOM 930 C CA . THR A 1 123 ? -0.464 -4.974 2.212 1.00 89.88 123 THR A CA 1
ATOM 931 C C . THR A 1 123 ? -1.083 -4.053 1.164 1.00 89.88 123 THR A C 1
ATOM 933 O O . THR A 1 123 ? -0.338 -3.477 0.374 1.00 89.88 123 THR A O 1
ATOM 936 N N . GLU A 1 124 ? -2.411 -3.876 1.163 1.00 87.00 124 GLU A N 1
ATOM 937 C CA . GLU A 1 124 ? -3.168 -3.085 0.178 1.00 87.00 124 GLU A CA 1
ATOM 938 C C . GLU A 1 124 ? -3.028 -3.636 -1.249 1.00 87.00 124 GLU A C 1
ATOM 940 O O . GLU A 1 124 ? -3.103 -2.912 -2.237 1.00 87.00 124 GLU A O 1
ATOM 945 N N . THR A 1 125 ? -2.764 -4.933 -1.387 1.00 81.44 125 THR A N 1
ATOM 946 C CA . THR A 1 125 ? -2.543 -5.601 -2.674 1.00 81.44 125 THR A CA 1
ATOM 947 C C . THR A 1 125 ? -3.661 -6.564 -3.049 1.00 81.44 125 THR A C 1
ATOM 949 O O . THR A 1 125 ? -3.499 -7.326 -3.996 1.00 81.44 125 THR A O 1
ATOM 952 N N . ALA A 1 126 ? -4.801 -6.530 -2.357 1.00 80.75 126 ALA A N 1
ATOM 953 C CA . ALA A 1 126 ? -5.943 -7.397 -2.644 1.00 80.75 126 ALA A CA 1
ATOM 954 C C . ALA A 1 126 ? -6.527 -7.171 -4.050 1.00 80.75 126 ALA A C 1
ATOM 956 O O . ALA A 1 126 ? -7.027 -8.108 -4.665 1.00 80.75 126 ALA A O 1
ATOM 957 N N . GLY A 1 127 ? -6.384 -5.960 -4.597 1.00 67.81 127 GLY A N 1
ATOM 958 C CA . GLY A 1 127 ? -6.677 -5.690 -6.003 1.00 67.81 127 GLY A CA 1
ATOM 959 C C . GLY A 1 127 ? -8.141 -5.373 -6.272 1.00 67.81 127 GLY A C 1
ATOM 960 O O . GLY A 1 127 ? -8.592 -5.514 -7.412 1.00 67.81 127 GLY A O 1
ATOM 961 N N . PHE A 1 128 ? -8.876 -4.921 -5.256 1.00 74.38 128 PHE A N 1
ATOM 962 C CA . PHE A 1 128 ? -10.237 -4.450 -5.432 1.00 74.38 128 PHE A CA 1
ATOM 963 C C . PHE A 1 128 ? -10.256 -3.021 -5.955 1.00 74.38 128 PHE A C 1
ATOM 965 O O . PHE A 1 128 ? -9.308 -2.232 -5.862 1.00 74.38 128 PHE A O 1
ATOM 972 N N . SER A 1 129 ? -11.388 -2.685 -6.538 1.00 65.62 129 SER A N 1
ATOM 973 C CA . SER A 1 129 ? -11.697 -1.329 -6.918 1.00 65.62 129 SER A CA 1
ATOM 974 C C . SER A 1 129 ? -12.053 -0.438 -5.743 1.00 65.62 129 SER A C 1
ATOM 976 O O . SER A 1 129 ? -12.800 -0.848 -4.855 1.00 65.62 129 SER A O 1
ATOM 978 N N . ILE A 1 130 ? -11.625 0.822 -5.803 1.00 62.94 130 ILE A N 1
ATOM 979 C CA . ILE A 1 130 ? -12.058 1.840 -4.847 1.00 62.94 130 ILE A CA 1
ATOM 980 C C . ILE A 1 130 ? -13.380 2.454 -5.328 1.00 62.94 130 ILE A C 1
ATOM 982 O O . ILE A 1 130 ? -13.414 2.999 -6.440 1.00 62.94 130 ILE A O 1
ATOM 986 N N . PRO A 1 131 ? -14.452 2.400 -4.520 1.00 57.09 131 PRO A N 1
ATOM 987 C CA . PRO A 1 131 ? -15.677 3.126 -4.798 1.00 57.09 131 PRO A CA 1
ATOM 988 C C . PRO A 1 131 ? -15.490 4.610 -4.481 1.00 57.09 131 PRO A C 1
ATOM 990 O O . PRO A 1 131 ? -14.872 4.987 -3.489 1.00 57.09 131 PRO A O 1
ATOM 993 N N . VAL A 1 132 ? -16.063 5.476 -5.311 1.00 52.47 132 VAL A N 1
ATOM 994 C CA . VAL A 1 132 ? -15.934 6.935 -5.156 1.00 52.47 132 VAL A CA 1
ATOM 995 C C . VAL A 1 132 ? -16.762 7.460 -3.967 1.00 52.47 132 VAL A C 1
ATOM 997 O O . VAL A 1 132 ? -16.427 8.488 -3.385 1.00 52.47 132 VAL A O 1
ATOM 1000 N N . ALA A 1 133 ? -17.812 6.743 -3.558 1.00 60.41 133 ALA A N 1
ATOM 1001 C CA . ALA A 1 133 ? -18.494 6.924 -2.278 1.00 60.41 133 ALA A CA 1
ATOM 1002 C C . ALA A 1 133 ? -19.226 5.645 -1.858 1.00 60.41 133 ALA A C 1
ATOM 1004 O O . ALA A 1 133 ? -19.533 4.770 -2.670 1.00 60.41 133 ALA A O 1
ATOM 1005 N N . VAL A 1 134 ? -19.528 5.580 -0.565 1.00 67.50 134 VAL A N 1
ATOM 1006 C CA . VAL A 1 134 ? -20.144 4.432 0.098 1.00 67.50 134 VAL A CA 1
ATOM 1007 C C . VAL A 1 134 ? -21.580 4.782 0.470 1.00 67.50 134 VAL A C 1
ATOM 1009 O O . VAL A 1 134 ? -21.825 5.816 1.093 1.00 67.50 134 VAL A O 1
ATOM 1012 N N . ASN A 1 135 ? -22.528 3.922 0.102 1.00 73.31 135 ASN A N 1
ATOM 1013 C CA . ASN A 1 135 ? -23.916 4.018 0.542 1.00 73.31 135 ASN A CA 1
ATOM 1014 C C . ASN A 1 135 ? -24.132 3.047 1.708 1.00 73.31 135 ASN A C 1
ATOM 1016 O O . ASN A 1 135 ? -23.738 1.885 1.630 1.00 73.31 135 ASN A O 1
ATOM 1020 N N . LYS A 1 136 ? -24.761 3.529 2.784 1.00 82.75 136 LYS A N 1
ATOM 1021 C CA . LYS A 1 136 ? -25.045 2.752 3.995 1.00 82.75 136 LYS A CA 1
ATOM 1022 C C . LYS A 1 136 ? -25.908 1.513 3.719 1.00 82.75 136 LYS A C 1
ATOM 1024 O O . LYS A 1 136 ? -25.710 0.493 4.373 1.00 82.75 136 LYS A O 1
ATOM 1029 N N . HIS A 1 137 ? -26.854 1.600 2.783 1.00 81.94 137 HIS A N 1
ATOM 1030 C CA . HIS A 1 137 ? -27.915 0.599 2.600 1.00 81.94 137 HIS A CA 1
ATOM 1031 C C . HIS A 1 137 ? -27.713 -0.358 1.419 1.00 81.94 137 HIS A C 1
ATOM 1033 O O . HIS A 1 137 ? -28.491 -1.297 1.281 1.00 81.94 137 HIS A O 1
ATOM 1039 N N . SER A 1 138 ? -26.701 -0.143 0.576 1.00 75.69 138 SER A N 1
ATOM 1040 C CA . SER A 1 138 ? -26.411 -1.039 -0.551 1.00 75.69 138 SER A CA 1
ATOM 1041 C C . SER A 1 138 ? -25.816 -2.359 -0.056 1.00 75.69 138 SER A C 1
ATOM 1043 O O . SER A 1 138 ? -25.174 -2.395 0.995 1.00 75.69 138 SER A O 1
ATOM 1045 N N . GLU A 1 139 ? -25.985 -3.446 -0.802 1.00 77.94 139 GLU A N 1
ATOM 1046 C CA . GLU A 1 139 ? -25.333 -4.715 -0.464 1.00 77.94 139 GLU A CA 1
ATOM 1047 C C . GLU A 1 139 ? -23.810 -4.608 -0.620 1.00 77.94 139 GLU A C 1
ATOM 1049 O O . GLU A 1 139 ? -23.311 -3.959 -1.542 1.00 77.94 139 GLU A O 1
ATOM 1054 N N . PHE A 1 140 ? -23.052 -5.234 0.287 1.00 83.56 140 PHE A N 1
ATOM 1055 C CA . PHE A 1 140 ? -21.588 -5.167 0.244 1.00 83.56 140 PHE A CA 1
ATOM 1056 C C . PHE A 1 140 ? -21.007 -5.854 -1.004 1.00 83.56 140 PHE A C 1
ATOM 1058 O O . PHE A 1 140 ? -20.034 -5.364 -1.579 1.00 83.56 140 PHE A O 1
ATOM 1065 N N . SER A 1 141 ? -21.650 -6.930 -1.467 1.00 76.75 141 SER A N 1
ATOM 1066 C CA . SER A 1 141 ? -21.305 -7.686 -2.680 1.00 76.75 141 SER A CA 1
ATOM 1067 C C . SER A 1 141 ? -21.157 -6.800 -3.921 1.00 76.75 141 SER A C 1
ATOM 1069 O O . SER A 1 141 ? -20.257 -7.020 -4.730 1.00 76.75 141 SER A O 1
ATOM 1071 N N . HIS A 1 142 ? -21.953 -5.733 -4.036 1.00 73.00 142 HIS A N 1
ATOM 1072 C CA . HIS A 1 142 ? -21.883 -4.786 -5.153 1.00 73.00 142 HIS A CA 1
ATOM 1073 C C . HIS A 1 142 ? -20.535 -4.053 -5.252 1.00 73.00 142 HIS A C 1
ATOM 1075 O O . HIS A 1 142 ? -20.183 -3.548 -6.318 1.00 73.00 142 HIS A O 1
ATOM 1081 N N . TYR A 1 143 ? -19.771 -3.985 -4.159 1.00 68.88 143 TYR A N 1
ATOM 1082 C CA . TYR A 1 143 ? -18.475 -3.314 -4.121 1.00 68.88 143 TYR A CA 1
ATO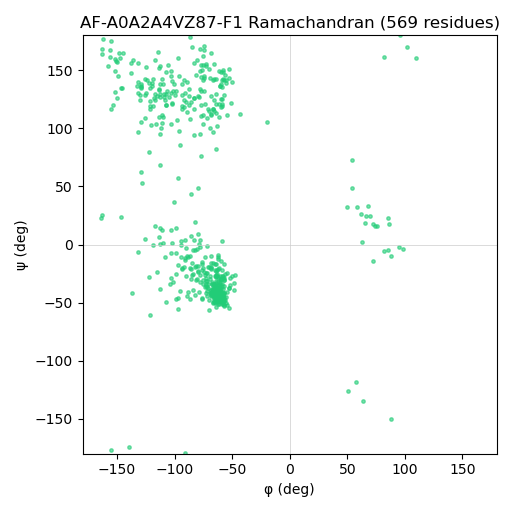M 1083 C C . TYR A 1 143 ? -17.290 -4.260 -4.364 1.00 68.88 143 TYR A C 1
ATOM 1085 O O . TYR A 1 143 ? -16.182 -3.778 -4.597 1.00 68.88 143 TYR A O 1
ATOM 1093 N N . LEU A 1 144 ? -17.497 -5.584 -4.371 1.00 74.31 144 LEU A N 1
ATOM 1094 C CA . LEU A 1 144 ? -16.446 -6.606 -4.512 1.00 74.31 144 LEU A CA 1
ATOM 1095 C C . LEU A 1 144 ? -15.991 -6.803 -5.966 1.00 74.31 144 LEU A C 1
ATOM 1097 O O . LEU A 1 144 ? -15.856 -7.913 -6.476 1.00 74.31 144 LEU A O 1
ATOM 1101 N N . THR A 1 145 ? -15.707 -5.703 -6.658 1.00 67.50 145 THR A N 1
ATOM 1102 C CA . THR A 1 145 ? -15.179 -5.753 -8.020 1.00 67.50 145 THR A CA 1
ATOM 1103 C C . THR A 1 145 ? -13.657 -5.879 -7.986 1.00 67.50 145 THR A C 1
ATOM 1105 O O . THR A 1 145 ? -12.943 -4.922 -7.685 1.00 67.50 145 THR A O 1
ATOM 1108 N N . SER A 1 146 ? -13.134 -7.061 -8.329 1.00 66.75 146 SER A N 1
ATOM 1109 C CA . SER A 1 146 ? -11.694 -7.227 -8.577 1.00 66.75 146 SER A CA 1
ATOM 1110 C C . SER A 1 146 ? -11.279 -6.391 -9.795 1.00 66.75 146 SER A C 1
ATOM 1112 O O . SER A 1 146 ? -11.814 -6.573 -10.893 1.00 66.75 146 SER A O 1
ATOM 1114 N N . ALA A 1 147 ? -10.350 -5.461 -9.593 1.00 55.19 147 ALA A N 1
ATOM 1115 C CA . ALA A 1 147 ? -9.759 -4.627 -10.635 1.00 55.19 147 ALA A CA 1
ATOM 1116 C C . ALA A 1 147 ? -8.453 -5.227 -11.180 1.00 55.19 147 ALA A C 1
ATOM 1118 O O . ALA A 1 147 ? -8.009 -4.857 -12.265 1.00 55.19 147 ALA A O 1
ATOM 1119 N N . ARG A 1 148 ? -7.817 -6.121 -10.413 1.00 62.44 148 ARG A N 1
ATOM 1120 C CA . ARG A 1 148 ? -6.545 -6.770 -10.748 1.00 62.44 148 ARG A CA 1
ATOM 1121 C C . ARG A 1 148 ? -6.317 -8.014 -9.889 1.00 62.44 148 ARG A C 1
ATOM 1123 O O . ARG A 1 148 ? -7.011 -8.218 -8.894 1.00 62.44 148 ARG A O 1
ATOM 1130 N N . THR A 1 149 ? -5.325 -8.823 -10.250 1.00 67.06 149 THR A N 1
ATOM 1131 C CA . THR A 1 149 ? -4.957 -9.999 -9.451 1.00 67.06 149 THR A CA 1
ATOM 1132 C C . THR A 1 149 ? -4.318 -9.557 -8.129 1.00 67.06 149 THR A C 1
ATOM 1134 O O . THR A 1 149 ? -3.549 -8.585 -8.126 1.00 67.06 149 THR A O 1
ATOM 1137 N N . PRO A 1 150 ? -4.582 -10.265 -7.016 1.00 77.06 150 PRO A N 1
ATOM 1138 C CA . PRO A 1 150 ? -3.907 -10.000 -5.754 1.00 77.06 150 PRO A CA 1
ATOM 1139 C C . PRO A 1 150 ? -2.376 -9.993 -5.887 1.00 77.06 150 PRO A C 1
ATOM 1141 O O . PRO A 1 150 ? -1.809 -10.672 -6.742 1.00 77.06 150 PRO A O 1
ATOM 1144 N N . SER A 1 151 ? -1.697 -9.221 -5.036 1.00 74.69 151 SER A N 1
ATOM 1145 C CA . SER A 1 151 ? -0.238 -9.003 -5.015 1.00 74.69 151 SER A CA 1
ATOM 1146 C C . SER A 1 151 ? 0.355 -8.137 -6.140 1.00 74.69 151 SER A C 1
ATOM 1148 O O . SER A 1 151 ? 1.482 -7.666 -5.998 1.00 74.69 151 SER A O 1
ATOM 1150 N N . GLN A 1 152 ? -0.374 -7.850 -7.226 1.00 60.59 152 GLN A N 1
ATOM 1151 C CA . GLN A 1 152 ? 0.207 -7.162 -8.394 1.00 60.59 152 GLN A CA 1
ATOM 1152 C C . GLN A 1 152 ? 0.644 -5.714 -8.126 1.00 60.59 152 GLN A C 1
ATOM 1154 O O . GLN A 1 152 ? 1.707 -5.282 -8.565 1.00 60.59 152 GLN A O 1
ATOM 1159 N N . LEU A 1 153 ? -0.191 -4.940 -7.434 1.00 61.47 153 LEU A N 1
ATOM 1160 C CA . LEU A 1 153 ? 0.062 -3.531 -7.135 1.00 61.47 153 LEU A CA 1
ATOM 1161 C C . LEU A 1 153 ? -0.599 -3.184 -5.805 1.00 61.47 153 LEU A C 1
ATOM 1163 O O . LEU A 1 153 ? -1.686 -3.692 -5.517 1.00 61.47 153 LEU A O 1
ATOM 1167 N N . ALA A 1 154 ? 0.023 -2.300 -5.029 1.00 65.69 154 ALA A N 1
ATOM 1168 C CA . ALA A 1 154 ? -0.611 -1.711 -3.863 1.00 65.69 154 ALA A CA 1
ATOM 1169 C C . ALA A 1 154 ? -1.593 -0.601 -4.276 1.00 65.69 154 ALA A C 1
ATOM 1171 O O . ALA A 1 154 ? -1.280 0.244 -5.111 1.00 65.69 154 ALA A O 1
ATOM 1172 N N . ASN A 1 155 ? -2.791 -0.609 -3.706 1.00 72.06 155 ASN A N 1
ATOM 1173 C CA . ASN A 1 155 ? -3.800 0.438 -3.813 1.00 72.06 155 ASN A CA 1
ATOM 1174 C C . ASN A 1 155 ? -4.611 0.413 -2.532 1.00 72.06 155 ASN A C 1
ATOM 1176 O O . ASN A 1 155 ? -5.141 -0.638 -2.198 1.00 72.06 155 ASN A O 1
ATOM 1180 N N . THR A 1 156 ? -4.726 1.552 -1.861 1.00 77.25 156 THR A N 1
ATOM 1181 C CA . THR A 1 156 ? -5.491 1.636 -0.620 1.00 77.25 156 THR A CA 1
ATOM 1182 C C . THR A 1 156 ? -6.980 1.405 -0.904 1.00 77.25 156 THR A C 1
ATOM 1184 O O . THR A 1 156 ? -7.667 2.343 -1.304 1.00 77.25 156 THR A O 1
ATOM 1187 N N . ASP A 1 157 ? -7.486 0.180 -0.729 1.00 79.06 157 ASP A N 1
ATOM 1188 C CA . ASP A 1 157 ? -8.837 -0.221 -1.132 1.00 79.06 157 ASP A CA 1
ATOM 1189 C C . ASP A 1 157 ? -9.744 -0.519 0.074 1.00 79.06 157 ASP A C 1
ATOM 1191 O O . ASP A 1 157 ? -9.754 -1.595 0.661 1.00 79.06 157 ASP A O 1
ATOM 1195 N N . SER A 1 158 ? -10.603 0.440 0.441 1.00 87.00 158 SER A N 1
ATOM 1196 C CA . SER A 1 158 ? -11.549 0.272 1.564 1.00 87.00 158 SER A CA 1
ATOM 1197 C C . SER A 1 158 ? -12.448 -0.966 1.453 1.00 87.00 158 SER A C 1
ATOM 1199 O O . SER A 1 158 ? -12.891 -1.491 2.472 1.00 87.00 158 SER A O 1
ATOM 1201 N N . VAL A 1 159 ? -12.676 -1.465 0.236 1.00 88.12 159 VAL A N 1
ATOM 1202 C CA . VAL A 1 159 ? -13.391 -2.722 -0.020 1.00 88.12 159 VAL A CA 1
ATOM 1203 C C . VAL A 1 159 ? -12.651 -3.921 0.568 1.00 88.12 159 VAL A C 1
ATOM 1205 O O . VAL A 1 159 ? -13.278 -4.737 1.237 1.00 88.12 159 VAL A O 1
ATOM 1208 N N . ALA A 1 160 ? -11.333 -4.023 0.388 1.00 92.44 160 ALA A N 1
ATOM 1209 C CA . ALA A 1 160 ? -10.572 -5.138 0.941 1.00 92.44 160 ALA A CA 1
ATOM 1210 C C . ALA A 1 160 ? -10.571 -5.104 2.470 1.00 92.44 160 ALA A C 1
ATOM 1212 O O . ALA A 1 160 ? -10.714 -6.136 3.116 1.00 92.44 160 ALA A O 1
ATOM 1213 N N . TRP A 1 161 ? -10.480 -3.917 3.070 1.00 95.19 161 TRP A N 1
ATOM 1214 C CA . TRP A 1 161 ? -10.568 -3.771 4.524 1.00 95.19 161 TRP A CA 1
ATOM 1215 C C . TRP A 1 161 ? -11.943 -4.123 5.083 1.00 95.19 161 TRP A C 1
ATOM 1217 O O . TRP A 1 161 ? -12.026 -4.723 6.151 1.00 95.19 161 TRP A O 1
ATOM 1227 N N . ALA A 1 162 ? -13.012 -3.793 4.362 1.00 95.12 162 ALA A N 1
ATOM 1228 C CA . ALA A 1 162 ? -14.366 -4.215 4.704 1.00 95.12 162 ALA A CA 1
ATOM 1229 C C . ALA A 1 162 ? -14.561 -5.733 4.540 1.00 95.12 162 ALA A C 1
ATOM 1231 O O . ALA A 1 162 ? -15.253 -6.362 5.333 1.00 95.12 162 ALA A O 1
ATOM 1232 N N . LEU A 1 163 ? -13.893 -6.343 3.562 1.00 96.19 163 LEU A N 1
ATOM 1233 C CA . LEU A 1 163 ? -13.857 -7.794 3.411 1.00 96.19 163 LEU A CA 1
ATOM 1234 C C . LEU A 1 163 ? -13.096 -8.452 4.573 1.00 96.19 163 LEU A C 1
ATOM 1236 O O . LEU A 1 163 ? -13.568 -9.431 5.144 1.00 96.19 163 LEU A O 1
ATOM 1240 N N . LEU A 1 164 ? -11.954 -7.883 4.977 1.00 97.56 164 LEU A N 1
ATOM 1241 C CA . LEU A 1 164 ? -11.215 -8.322 6.161 1.00 97.56 164 LEU A CA 1
ATOM 1242 C C . LEU A 1 164 ? -12.050 -8.157 7.432 1.00 97.56 164 LEU A C 1
ATOM 1244 O O . LEU A 1 164 ? -12.022 -9.035 8.284 1.00 97.56 164 LEU A O 1
ATOM 1248 N N . PHE A 1 165 ? -12.811 -7.070 7.553 1.00 96.12 165 PHE A N 1
ATOM 1249 C CA . PHE A 1 165 ? -13.747 -6.857 8.656 1.00 96.12 165 PHE A CA 1
ATOM 1250 C C . PHE A 1 165 ? -14.689 -8.063 8.807 1.00 96.12 165 PHE A C 1
ATOM 1252 O O . PHE A 1 165 ? -14.742 -8.655 9.886 1.00 96.12 165 PHE A O 1
ATOM 1259 N N . GLU A 1 166 ? -15.393 -8.457 7.739 1.00 96.12 166 GLU A N 1
ATOM 1260 C CA . GLU A 1 166 ? -16.310 -9.608 7.783 1.00 96.12 166 GLU A CA 1
ATOM 1261 C C . GLU A 1 166 ? -15.577 -10.923 8.038 1.00 96.12 166 GLU A C 1
ATOM 1263 O O . GLU A 1 166 ? -16.009 -11.742 8.850 1.00 96.12 166 GLU A O 1
ATOM 1268 N N . PHE A 1 167 ? -14.426 -11.107 7.392 1.00 97.94 167 PHE A N 1
ATOM 1269 C CA . PHE A 1 167 ? -13.598 -12.292 7.572 1.00 97.94 167 PHE A CA 1
ATOM 1270 C C . PHE A 1 167 ? -13.192 -12.485 9.040 1.00 97.94 167 PHE A C 1
ATOM 1272 O O . PHE A 1 167 ? -13.256 -13.599 9.562 1.00 97.94 167 PHE A O 1
ATOM 1279 N N . LEU A 1 168 ? -12.821 -11.403 9.732 1.00 98.25 168 LEU A N 1
ATOM 1280 C CA . LEU A 1 168 ? -12.462 -11.438 11.149 1.00 98.25 168 LEU A CA 1
ATOM 1281 C C . LEU A 1 168 ? -13.667 -11.765 12.039 1.00 98.25 168 LEU A C 1
ATOM 1283 O O . LEU A 1 168 ? -13.509 -12.563 12.963 1.00 98.25 168 LEU A O 1
ATOM 1287 N N . GLU A 1 169 ? -14.858 -11.214 11.767 1.00 97.19 169 GLU A N 1
ATOM 1288 C CA . GLU A 1 169 ? -16.085 -11.567 12.506 1.00 97.19 169 GLU A CA 1
ATOM 1289 C C . GLU A 1 169 ? -16.408 -13.064 12.363 1.00 97.19 169 GLU A C 1
ATOM 1291 O O . GLU A 1 169 ? -16.672 -13.737 13.364 1.00 97.19 169 GLU A O 1
ATOM 1296 N N . ILE A 1 170 ? -16.295 -13.614 11.148 1.00 97.25 170 ILE A N 1
ATOM 1297 C CA . ILE A 1 170 ? -16.517 -15.042 10.879 1.00 97.25 170 ILE A CA 1
ATOM 1298 C C . ILE A 1 170 ? -15.476 -15.916 11.586 1.00 97.25 170 ILE A C 1
ATOM 1300 O O . ILE A 1 170 ? -15.841 -16.855 12.294 1.00 97.25 170 ILE A O 1
ATOM 1304 N N . LYS A 1 171 ? -14.180 -15.607 11.447 1.00 97.75 171 LYS A N 1
ATOM 1305 C CA . LYS A 1 171 ? -13.097 -16.381 12.085 1.00 97.75 171 LYS A CA 1
ATOM 1306 C C . LYS A 1 171 ? -13.125 -16.285 13.608 1.00 97.75 171 LYS A C 1
ATOM 1308 O O . LYS A 1 171 ? -12.786 -17.242 14.298 1.00 97.75 171 LYS A O 1
ATOM 1313 N N . GLY A 1 172 ? -13.523 -15.132 14.136 1.00 97.25 172 GLY A N 1
ATOM 1314 C CA . GLY A 1 172 ? -13.637 -14.884 15.567 1.00 97.25 172 GLY A CA 1
ATOM 1315 C C . GLY A 1 172 ? -14.931 -15.403 16.197 1.00 97.25 172 GLY A C 1
ATOM 1316 O O . GLY A 1 172 ? -14.982 -15.542 17.419 1.00 97.25 172 GLY A O 1
ATOM 1317 N N . GLY A 1 173 ? -15.968 -15.671 15.395 1.00 97.38 173 GLY A N 1
ATOM 1318 C CA . GLY A 1 173 ? -17.283 -16.123 15.855 1.00 97.38 173 GLY A CA 1
ATOM 1319 C C . GLY A 1 173 ? -18.044 -15.096 16.703 1.00 97.38 173 GLY A C 1
ATOM 1320 O O . GLY A 1 173 ? -18.945 -15.470 17.454 1.00 97.38 173 GLY A O 1
ATOM 1321 N N . GLN A 1 174 ? -17.665 -13.818 16.641 1.00 96.94 174 GLN A N 1
ATOM 1322 C CA . GLN A 1 174 ? -18.261 -12.745 17.438 1.00 96.94 174 GLN A CA 1
ATOM 1323 C C . GLN A 1 174 ? -18.150 -11.394 16.706 1.00 96.94 174 GLN A C 1
ATOM 1325 O O . GLN A 1 174 ? -17.277 -11.247 15.847 1.00 96.94 174 GLN A O 1
ATOM 1330 N N . PRO A 1 175 ? -18.983 -10.397 17.061 1.00 95.94 175 PRO A N 1
ATOM 1331 C CA . PRO A 1 175 ? -18.921 -9.062 16.468 1.00 95.94 175 PRO A CA 1
ATOM 1332 C C . PRO A 1 175 ? -17.552 -8.387 16.631 1.00 95.94 175 PRO A C 1
ATOM 1334 O O . PRO A 1 175 ? -16.831 -8.620 17.612 1.00 95.94 175 PRO A O 1
ATOM 1337 N N . LEU A 1 176 ? -17.193 -7.528 15.675 1.00 96.44 176 LEU A N 1
ATOM 1338 C CA . LEU A 1 176 ? -15.849 -6.966 15.593 1.00 96.44 176 LEU A CA 1
ATOM 1339 C C . LEU A 1 176 ? -15.483 -6.087 16.798 1.00 96.44 176 LEU A C 1
ATOM 1341 O O . LEU A 1 176 ? -14.339 -6.122 17.245 1.00 96.44 176 LEU A O 1
ATOM 1345 N N . ASP A 1 177 ? -16.428 -5.345 17.378 1.00 95.81 177 ASP A N 1
ATOM 1346 C CA . ASP A 1 177 ? -16.201 -4.552 18.596 1.00 95.81 177 ASP A CA 1
ATOM 1347 C C . ASP A 1 177 ? -15.720 -5.439 19.761 1.00 95.81 177 ASP A C 1
ATOM 1349 O O . ASP A 1 177 ? -14.794 -5.076 20.490 1.00 95.81 177 ASP A O 1
ATOM 1353 N N . LYS A 1 178 ? -16.268 -6.656 19.884 1.00 97.56 178 LYS A N 1
ATOM 1354 C CA . LYS A 1 178 ? -15.844 -7.653 20.881 1.00 97.56 178 LYS A CA 1
ATOM 1355 C C . LYS A 1 178 ? -14.478 -8.245 20.566 1.00 97.56 178 LYS A C 1
ATOM 1357 O O . LYS A 1 178 ? -13.690 -8.478 21.484 1.00 97.56 178 LYS A O 1
ATOM 1362 N N . LEU A 1 179 ? -14.164 -8.466 19.288 1.00 98.31 179 LEU A N 1
ATOM 1363 C CA . LEU A 1 179 ? -12.820 -8.875 18.868 1.00 98.31 179 LEU A CA 1
ATOM 1364 C C . LEU A 1 179 ? -11.789 -7.792 19.194 1.00 98.31 179 LEU A C 1
ATOM 1366 O O . LEU A 1 179 ? -10.768 -8.090 19.811 1.00 98.31 179 LEU A O 1
ATOM 1370 N N . ILE A 1 180 ? -12.079 -6.536 18.862 1.00 98.31 180 ILE A N 1
ATOM 1371 C CA . ILE A 1 180 ? -11.223 -5.385 19.153 1.00 98.31 180 ILE A CA 1
ATOM 1372 C C . ILE A 1 180 ? -11.023 -5.222 20.663 1.00 98.31 180 ILE A C 1
ATOM 1374 O O . ILE A 1 180 ? -9.883 -5.095 21.113 1.00 98.31 180 ILE A O 1
ATOM 1378 N N . SER A 1 181 ? -12.094 -5.294 21.456 1.00 98.06 181 SER A N 1
ATOM 1379 C CA . SER A 1 181 ? -12.015 -5.241 22.920 1.00 98.06 181 SER A CA 1
ATOM 1380 C C . SER A 1 181 ? -11.082 -6.322 23.481 1.00 98.06 181 SER A C 1
ATOM 1382 O O . SER A 1 181 ? -10.147 -6.016 24.231 1.00 98.06 181 SER A O 1
ATOM 1384 N N . LYS A 1 182 ? -11.276 -7.578 23.060 1.00 97.94 182 LYS A N 1
ATOM 1385 C CA . LYS A 1 182 ? -10.511 -8.734 23.545 1.00 97.94 182 LYS A CA 1
ATOM 1386 C C . LYS A 1 182 ? -9.040 -8.690 23.133 1.00 97.94 182 LYS A C 1
ATOM 1388 O O . LYS A 1 182 ? -8.161 -8.919 23.961 1.00 97.94 182 LYS A O 1
ATOM 1393 N N . TYR A 1 183 ? -8.769 -8.454 21.851 1.00 98.19 183 TYR A N 1
ATOM 1394 C CA . TYR A 1 183 ? -7.436 -8.623 21.266 1.00 98.19 183 TYR A CA 1
ATOM 1395 C C . TYR A 1 183 ? -6.600 -7.346 21.256 1.00 98.19 183 TYR A C 1
ATOM 1397 O O . TYR A 1 183 ? -5.373 -7.441 21.177 1.00 98.19 183 TYR A O 1
ATOM 1405 N N . VAL A 1 184 ? -7.235 -6.172 21.345 1.00 97.94 184 VAL A N 1
ATOM 1406 C CA . VAL A 1 184 ? -6.557 -4.875 21.240 1.00 97.94 184 VAL A CA 1
ATOM 1407 C C . VAL A 1 184 ? -6.751 -4.016 22.486 1.00 97.94 184 VAL A C 1
ATOM 1409 O O . VAL A 1 184 ? -5.765 -3.715 23.156 1.00 97.94 184 VAL A O 1
ATOM 1412 N N . LEU A 1 185 ? -7.987 -3.655 22.842 1.00 98.19 185 LEU A N 1
ATOM 1413 C CA . LEU A 1 185 ? -8.236 -2.665 23.902 1.00 98.19 185 LEU A CA 1
ATOM 1414 C C . LEU A 1 185 ? -7.815 -3.175 25.280 1.00 98.19 185 LEU A C 1
ATOM 1416 O O . LEU A 1 185 ? -7.026 -2.520 25.959 1.00 98.19 185 LEU A O 1
ATOM 1420 N N . THR A 1 186 ? -8.256 -4.376 25.662 1.00 97.38 186 THR A N 1
ATOM 1421 C CA . THR A 1 186 ? -7.936 -4.961 26.972 1.00 97.38 186 THR A CA 1
ATOM 1422 C C . THR A 1 186 ? -6.420 -5.127 27.167 1.00 97.38 186 THR A C 1
ATOM 1424 O O . THR A 1 186 ? -5.903 -4.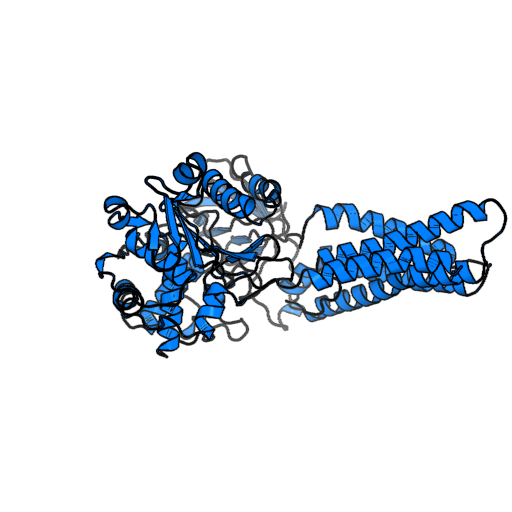670 28.191 1.00 97.38 186 THR A O 1
ATOM 1427 N N . PRO A 1 187 ? -5.647 -5.682 26.206 1.00 97.00 187 PRO A N 1
ATOM 1428 C CA . PRO A 1 187 ? -4.186 -5.722 26.319 1.00 97.00 187 PRO A CA 1
ATOM 1429 C C . PRO A 1 187 ? -3.511 -4.337 26.345 1.00 97.00 187 PRO A C 1
ATOM 1431 O O . PRO A 1 187 ? -2.438 -4.197 26.937 1.00 97.00 187 PRO A O 1
ATOM 1434 N N . MET A 1 188 ? -4.123 -3.309 25.744 1.00 95.94 188 MET A N 1
ATOM 1435 C CA . MET A 1 188 ? -3.681 -1.907 25.840 1.00 95.94 188 MET A CA 1
ATOM 1436 C C . MET A 1 188 ? -4.156 -1.196 27.117 1.00 95.94 188 MET A C 1
ATOM 1438 O O . MET A 1 188 ? -3.738 -0.068 27.365 1.00 95.94 188 MET A O 1
ATOM 1442 N N . GLY A 1 189 ? -4.976 -1.839 27.956 1.00 96.62 189 GLY A N 1
ATOM 1443 C CA . GLY A 1 189 ? -5.543 -1.222 29.158 1.00 96.62 189 GLY A CA 1
ATOM 1444 C C . GLY A 1 189 ? -6.577 -0.134 28.855 1.00 96.62 189 GLY A C 1
ATOM 1445 O O . GLY A 1 189 ? -6.765 0.769 29.668 1.00 96.62 189 GLY A O 1
ATOM 1446 N N . LEU A 1 190 ? -7.216 -0.200 27.686 1.00 97.44 190 LEU A N 1
ATOM 1447 C CA . LEU A 1 190 ? -8.264 0.717 27.253 1.00 97.44 190 LEU A CA 1
ATOM 1448 C C . LEU A 1 190 ? -9.654 0.132 27.550 1.00 97.44 190 LEU A C 1
ATOM 1450 O O . LEU A 1 190 ? -9.829 -1.084 27.451 1.00 97.44 190 LEU A O 1
ATOM 1454 N N . PRO A 1 191 ? -10.646 0.971 27.899 1.00 97.31 191 PRO A N 1
ATOM 1455 C CA . PRO A 1 191 ? -12.017 0.520 28.107 1.00 97.31 191 PRO A CA 1
ATOM 1456 C C . PRO A 1 191 ? -12.707 0.165 26.780 1.00 97.31 191 PRO A C 1
ATOM 1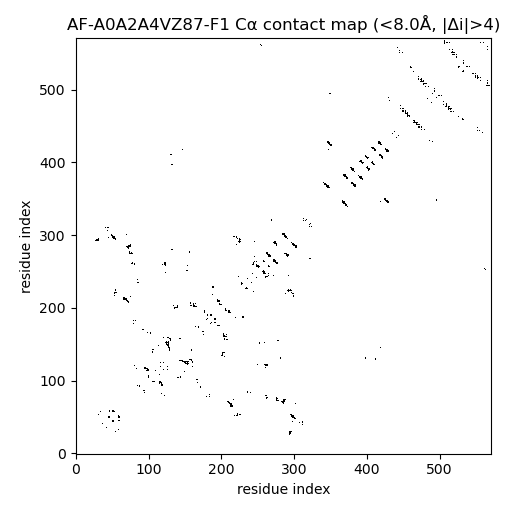458 O O . PRO A 1 191 ? -12.340 0.688 25.725 1.00 97.31 191 PRO A O 1
ATOM 1461 N N . ASP A 1 192 ? -13.722 -0.701 26.843 1.00 95.88 192 ASP A N 1
ATOM 1462 C CA . ASP A 1 192 ? -14.452 -1.223 25.674 1.00 95.88 192 ASP A CA 1
ATOM 1463 C C . ASP A 1 192 ? -15.123 -0.135 24.826 1.00 95.88 192 ASP A C 1
ATOM 1465 O O . ASP A 1 192 ? -15.239 -0.285 23.614 1.00 95.88 192 ASP A O 1
ATOM 1469 N N . ASP A 1 193 ? -15.522 0.977 25.445 1.00 95.75 193 ASP A N 1
ATOM 1470 C CA . ASP A 1 193 ? -16.120 2.144 24.787 1.00 95.75 193 ASP A CA 1
ATOM 1471 C C . ASP A 1 193 ? -15.088 3.046 24.083 1.00 95.75 193 ASP A C 1
ATOM 1473 O O . ASP A 1 193 ? -15.441 4.079 23.514 1.00 95.75 193 ASP A O 1
ATOM 1477 N N . SER A 1 194 ? -13.807 2.652 24.062 1.00 97.44 194 SER A N 1
ATOM 1478 C CA . SER A 1 194 ? -12.770 3.354 23.295 1.00 97.44 194 SER A CA 1
ATOM 1479 C C . SER A 1 194 ? -12.947 3.228 21.784 1.00 97.44 194 SER A C 1
ATOM 1481 O O . SER A 1 194 ? -12.308 3.983 21.049 1.00 97.44 194 SER A O 1
ATOM 1483 N N . VAL A 1 195 ? -13.766 2.277 21.324 1.00 97.88 195 VAL A N 1
ATOM 1484 C CA . VAL A 1 195 ? -14.131 2.066 19.920 1.00 97.88 195 VAL A CA 1
ATOM 1485 C C . VAL A 1 195 ? -15.640 1.972 19.803 1.00 97.88 195 VAL A C 1
ATOM 1487 O O . VAL A 1 195 ? -16.281 1.229 20.540 1.00 97.88 195 VAL A O 1
ATOM 1490 N N . THR A 1 196 ? -16.183 2.656 18.803 1.00 96.56 196 THR A N 1
ATOM 1491 C CA . THR A 1 196 ? -17.593 2.561 18.434 1.00 96.56 196 THR A CA 1
ATOM 1492 C C . THR A 1 196 ? -17.692 2.210 16.960 1.00 96.56 196 THR A C 1
ATOM 1494 O O . THR A 1 196 ? -17.086 2.863 16.108 1.00 96.56 196 THR A O 1
ATOM 1497 N N . ILE A 1 197 ? -18.475 1.179 16.661 1.00 95.19 197 ILE A N 1
ATOM 1498 C CA . ILE A 1 197 ? -18.798 0.757 15.300 1.00 95.19 197 ILE A CA 1
ATOM 1499 C C . ILE A 1 197 ? -20.308 0.895 15.147 1.00 95.19 197 ILE A C 1
ATOM 1501 O O . ILE A 1 197 ? -21.052 0.361 15.969 1.00 95.19 197 ILE A O 1
ATOM 1505 N N . ASP A 1 198 ? -20.752 1.625 14.122 1.00 89.69 198 ASP A N 1
ATOM 1506 C CA . ASP A 1 198 ? -22.172 1.707 13.768 1.00 89.69 198 ASP A CA 1
ATOM 1507 C C . ASP A 1 198 ? -22.672 0.278 13.470 1.00 89.69 198 ASP A C 1
ATOM 1509 O O . ASP A 1 198 ? -22.098 -0.386 12.602 1.00 89.69 198 ASP A O 1
ATOM 1513 N N . PRO A 1 199 ? -23.663 -0.257 14.207 1.00 88.00 199 PRO A N 1
ATOM 1514 C CA . PRO A 1 199 ? -24.200 -1.582 13.913 1.00 88.00 199 PRO A CA 1
ATOM 1515 C C . PRO A 1 199 ? -25.017 -1.587 12.616 1.00 88.00 199 PRO A C 1
ATOM 1517 O O . PRO A 1 199 ? -25.230 -2.650 12.037 1.00 88.00 199 PRO A O 1
ATOM 1520 N N . ASP A 1 200 ? -25.463 -0.415 12.157 1.00 87.19 200 ASP A N 1
ATOM 1521 C CA . ASP A 1 200 ? -26.291 -0.282 10.975 1.00 87.19 200 ASP A CA 1
ATOM 1522 C C . ASP A 1 200 ? -25.436 -0.060 9.717 1.00 87.19 200 ASP A C 1
ATOM 1524 O O . ASP A 1 200 ? -24.496 0.737 9.689 1.00 87.19 200 ASP A O 1
ATOM 1528 N N . GLY A 1 201 ? -25.859 -0.680 8.618 1.00 86.75 201 GLY A N 1
ATOM 1529 C CA . GLY A 1 201 ? -25.257 -0.529 7.294 1.00 86.75 201 GLY A CA 1
ATOM 1530 C C . GLY A 1 201 ? -24.361 -1.694 6.887 1.00 86.75 201 GLY A C 1
ATOM 1531 O O . GLY A 1 201 ? -24.062 -2.586 7.678 1.00 86.75 201 GLY A O 1
ATOM 1532 N N . ASN A 1 202 ? -23.954 -1.703 5.620 1.00 88.62 202 ASN A N 1
ATOM 1533 C CA . ASN A 1 202 ? -23.057 -2.735 5.099 1.00 88.62 202 ASN A CA 1
ATOM 1534 C C . ASN A 1 202 ? -21.637 -2.628 5.685 1.00 88.62 202 ASN A C 1
ATOM 1536 O O . ASN A 1 202 ? -21.244 -1.603 6.245 1.00 88.62 202 ASN A O 1
ATOM 1540 N N . SER A 1 203 ? -20.836 -3.678 5.521 1.00 91.25 203 SER A N 1
ATOM 1541 C CA . SER A 1 203 ? -19.490 -3.772 6.104 1.00 91.25 203 SER A CA 1
ATOM 1542 C C . SER A 1 203 ? -18.531 -2.680 5.634 1.00 91.25 203 SER A C 1
ATOM 1544 O O . SER A 1 203 ? -17.697 -2.221 6.413 1.00 91.25 203 SER A O 1
ATOM 1546 N N . LEU A 1 204 ? -18.691 -2.180 4.405 1.00 89.50 204 LEU A N 1
ATOM 1547 C CA . LEU A 1 204 ? -17.913 -1.050 3.898 1.00 89.50 204 LEU A CA 1
ATOM 1548 C C . LEU A 1 204 ? -18.253 0.257 4.624 1.00 89.50 204 LEU A C 1
ATOM 1550 O O . LEU A 1 204 ? -17.357 1.003 5.025 1.00 89.50 204 LEU A O 1
ATOM 1554 N N . TRP A 1 205 ? -19.537 0.524 4.856 1.00 89.12 205 TRP A N 1
ATOM 1555 C CA . TRP A 1 205 ? -19.983 1.654 5.665 1.00 89.12 205 TRP A CA 1
ATOM 1556 C C . TRP A 1 205 ? -19.482 1.527 7.105 1.00 89.12 205 TRP A C 1
ATOM 1558 O O . TRP A 1 205 ? -18.827 2.439 7.609 1.00 89.12 205 TRP A O 1
ATOM 1568 N N . ARG A 1 206 ? -19.705 0.364 7.734 1.00 93.38 206 ARG A N 1
ATOM 1569 C CA . ARG A 1 206 ? -19.269 0.072 9.109 1.00 93.38 206 ARG A CA 1
ATOM 1570 C C . ARG A 1 206 ? -17.765 0.286 9.279 1.00 93.38 206 ARG A C 1
ATOM 1572 O O . ARG A 1 206 ? -17.360 0.941 10.233 1.00 93.38 206 ARG A O 1
ATOM 1579 N N . PHE A 1 207 ? -16.950 -0.205 8.341 1.00 92.69 207 PHE A N 1
ATOM 1580 C CA . PHE A 1 207 ? -15.497 -0.018 8.339 1.00 92.69 207 PHE A CA 1
ATOM 1581 C C . PHE A 1 207 ? -15.097 1.456 8.194 1.00 92.69 207 PHE A C 1
ATOM 1583 O O . PHE A 1 207 ? -14.269 1.965 8.952 1.00 92.69 207 PHE A O 1
ATOM 1590 N N . THR A 1 208 ? -15.676 2.163 7.224 1.00 88.62 208 THR A N 1
ATOM 1591 C CA . THR A 1 208 ? -15.280 3.552 6.962 1.00 88.62 208 THR A CA 1
ATOM 1592 C C . THR A 1 208 ? -15.699 4.501 8.085 1.00 88.62 208 THR A C 1
ATOM 1594 O O . THR A 1 208 ? -15.021 5.510 8.289 1.00 88.62 208 THR A O 1
ATOM 1597 N N . GLU A 1 209 ? -16.764 4.191 8.824 1.00 91.88 209 GLU A N 1
ATOM 1598 C CA . GLU A 1 209 ? -17.309 5.006 9.916 1.00 91.88 209 GLU A CA 1
ATOM 1599 C C . GLU A 1 209 ? -16.875 4.541 11.321 1.00 91.88 209 GLU A C 1
ATOM 1601 O O . GLU A 1 209 ? -17.439 5.015 12.307 1.00 91.88 209 GLU A O 1
ATOM 1606 N N . ILE A 1 210 ? -15.858 3.671 11.453 1.00 95.00 210 ILE A N 1
ATOM 1607 C CA . ILE A 1 210 ? -15.306 3.310 12.772 1.00 95.00 210 ILE A CA 1
ATOM 1608 C C . ILE A 1 210 ? -14.840 4.578 13.496 1.00 95.00 210 ILE A C 1
ATOM 1610 O O . ILE A 1 210 ? -14.053 5.378 12.970 1.00 95.00 210 ILE A O 1
ATOM 1614 N N . GLN A 1 211 ? -15.294 4.734 14.735 1.00 97.06 211 GLN A N 1
ATOM 1615 C CA . GLN A 1 211 ? -14.895 5.814 15.623 1.00 97.06 211 GLN A CA 1
ATOM 1616 C C . GLN A 1 211 ? -14.090 5.271 16.797 1.00 97.06 211 GLN A C 1
ATOM 1618 O O . GLN A 1 211 ? -14.247 4.121 17.207 1.00 97.06 211 GLN A O 1
ATOM 1623 N N . GLY A 1 212 ? -13.234 6.112 17.361 1.00 97.62 212 GLY A N 1
ATOM 1624 C CA . GLY A 1 212 ? -12.530 5.796 18.589 1.00 97.62 212 GLY A CA 1
ATOM 1625 C C . GLY A 1 212 ? -12.076 7.037 19.336 1.00 97.62 212 GLY A C 1
ATOM 1626 O O . GLY A 1 212 ? -12.127 8.155 18.820 1.00 97.62 212 GLY A O 1
ATOM 1627 N N . THR A 1 213 ? -11.663 6.842 20.581 1.00 98.19 213 THR A N 1
ATOM 1628 C CA . THR A 1 213 ? -11.213 7.933 21.451 1.00 98.19 213 THR A CA 1
ATOM 1629 C C . THR A 1 213 ? -9.814 8.418 21.069 1.00 98.19 213 THR A C 1
ATOM 1631 O O . THR A 1 213 ? -8.998 7.660 20.538 1.00 98.19 213 THR A O 1
ATOM 1634 N N . GLY A 1 214 ? -9.480 9.672 21.383 1.00 97.44 214 GLY A N 1
ATOM 1635 C CA . GLY A 1 214 ? -8.113 10.176 21.203 1.00 97.44 214 GLY A CA 1
ATOM 1636 C C . GLY A 1 214 ? -7.061 9.354 21.961 1.00 97.44 214 GLY A C 1
ATOM 1637 O O . GLY A 1 214 ? -5.940 9.198 21.475 1.00 97.44 214 GLY A O 1
ATOM 1638 N N . ASN A 1 215 ? -7.430 8.752 23.099 1.00 97.31 215 ASN A N 1
ATOM 1639 C CA . ASN A 1 215 ? -6.587 7.789 23.815 1.00 97.31 215 ASN A CA 1
ATOM 1640 C C . ASN A 1 215 ? -6.264 6.552 22.975 1.00 97.31 215 ASN A C 1
ATOM 1642 O O . ASN A 1 215 ? -5.097 6.176 22.885 1.00 97.31 215 ASN A O 1
ATOM 1646 N N . LEU A 1 216 ? -7.258 5.950 22.316 1.00 98.19 216 LEU A N 1
ATOM 1647 C CA . LEU A 1 216 ? -7.011 4.831 21.410 1.00 98.19 216 LEU A CA 1
ATOM 1648 C C . LEU A 1 216 ? -6.052 5.221 20.284 1.00 98.19 216 LEU A C 1
ATOM 1650 O O . LEU A 1 216 ? -5.108 4.485 20.003 1.00 98.19 216 LEU A O 1
ATOM 1654 N N . VAL A 1 217 ? -6.266 6.382 19.657 1.00 97.88 217 VAL A N 1
ATOM 1655 C CA . VAL A 1 217 ? -5.385 6.866 18.582 1.00 97.88 217 VAL A CA 1
ATOM 1656 C C . VAL A 1 217 ? -3.946 7.014 19.093 1.00 97.88 217 VAL A C 1
ATOM 1658 O O . VAL A 1 217 ? -3.003 6.598 18.417 1.00 97.88 217 VAL A O 1
ATOM 1661 N N . ALA A 1 218 ? -3.766 7.547 20.305 1.00 97.31 218 ALA A N 1
ATOM 1662 C CA . ALA A 1 218 ? -2.455 7.674 20.932 1.00 97.31 218 ALA A CA 1
ATOM 1663 C C . ALA A 1 218 ? -1.799 6.312 21.221 1.00 97.31 218 ALA A C 1
ATOM 1665 O O . ALA A 1 218 ? -0.601 6.162 20.979 1.00 97.31 218 ALA A O 1
ATOM 1666 N N . GLU A 1 219 ? -2.553 5.319 21.703 1.00 97.44 219 GLU A N 1
ATOM 1667 C CA . GLU A 1 219 ? -2.031 3.969 21.954 1.00 97.44 219 GLU A CA 1
ATOM 1668 C C . GLU A 1 219 ? -1.679 3.226 20.662 1.00 97.44 219 GLU A C 1
ATOM 1670 O O . GLU A 1 219 ? -0.630 2.588 20.599 1.00 97.44 219 GLU A O 1
ATOM 1675 N N . LEU A 1 220 ? -2.484 3.356 19.604 1.00 97.44 220 LEU A N 1
ATOM 1676 C CA . LEU A 1 220 ? -2.166 2.782 18.293 1.00 97.44 220 LEU A CA 1
ATOM 1677 C C . LEU A 1 220 ? -0.893 3.412 17.715 1.00 97.44 220 LEU A C 1
ATOM 1679 O O . LEU A 1 220 ? 0.011 2.690 17.296 1.00 97.44 220 LEU A O 1
ATOM 1683 N N . ALA A 1 221 ? -0.764 4.742 17.768 1.00 96.06 221 ALA A N 1
ATOM 1684 C CA . ALA A 1 221 ? 0.460 5.431 17.358 1.00 96.06 221 ALA A CA 1
ATOM 1685 C C . ALA A 1 221 ? 1.671 5.010 18.211 1.00 96.06 221 ALA A C 1
ATOM 1687 O O . ALA A 1 221 ? 2.773 4.827 17.688 1.00 96.06 221 ALA A O 1
ATOM 1688 N N . ARG A 1 222 ? 1.475 4.802 19.522 1.00 94.50 222 ARG A N 1
ATOM 1689 C CA . ARG A 1 222 ? 2.519 4.300 20.421 1.00 94.50 222 ARG A CA 1
ATOM 1690 C C . ARG A 1 222 ? 2.920 2.869 20.091 1.00 94.50 222 ARG A C 1
ATOM 1692 O O . ARG A 1 222 ? 4.109 2.560 20.145 1.00 94.50 222 ARG A O 1
ATOM 1699 N N . LEU A 1 223 ? 1.968 2.011 19.731 1.00 95.38 223 LEU A N 1
ATOM 1700 C CA . LEU A 1 223 ? 2.260 0.640 19.339 1.00 95.38 223 LEU A CA 1
ATOM 1701 C C . LEU A 1 223 ? 3.189 0.628 18.122 1.00 95.38 223 LEU A C 1
ATOM 1703 O O . LEU A 1 223 ? 4.178 -0.094 18.144 1.00 95.38 223 LEU A O 1
ATOM 1707 N N . MET A 1 224 ? 2.969 1.498 17.132 1.00 94.50 224 MET A N 1
ATOM 1708 C CA . MET A 1 224 ? 3.816 1.576 15.929 1.00 94.50 224 MET A CA 1
ATOM 1709 C C . MET A 1 224 ? 5.280 1.938 16.199 1.00 94.50 224 MET A C 1
ATOM 1711 O O . MET A 1 224 ? 6.145 1.656 15.376 1.00 94.50 224 MET A O 1
ATOM 1715 N N . ILE A 1 225 ? 5.582 2.540 17.347 1.00 90.81 225 ILE A N 1
ATOM 1716 C CA . ILE A 1 225 ? 6.952 2.889 17.751 1.00 90.81 225 ILE A CA 1
ATOM 1717 C C . ILE A 1 225 ? 7.468 2.011 18.891 1.00 90.81 225 ILE A C 1
ATOM 1719 O O . ILE A 1 225 ? 8.651 2.054 19.234 1.00 90.81 225 ILE A O 1
ATOM 1723 N N . ARG A 1 226 ? 6.589 1.218 19.510 1.00 90.50 226 ARG A N 1
ATOM 1724 C CA . ARG A 1 226 ? 6.912 0.419 20.683 1.00 90.50 226 ARG A CA 1
ATOM 1725 C C . ARG A 1 226 ? 5.993 -0.789 20.822 1.00 90.50 226 ARG A C 1
ATOM 1727 O O . ARG A 1 226 ? 4.832 -0.675 21.192 1.00 90.50 226 ARG A O 1
ATOM 1734 N N . ASN A 1 227 ? 6.588 -1.971 20.727 1.00 94.31 227 ASN A N 1
ATOM 1735 C CA . ASN A 1 227 ? 5.906 -3.235 20.968 1.00 94.31 227 ASN A CA 1
ATOM 1736 C C . ASN A 1 227 ? 5.694 -3.530 22.466 1.00 94.31 227 ASN A C 1
ATOM 1738 O O . ASN A 1 227 ? 6.439 -4.317 23.063 1.00 94.31 227 ASN A O 1
ATOM 1742 N N . ARG A 1 228 ? 4.719 -2.876 23.105 1.00 92.75 228 ARG A N 1
ATOM 1743 C CA . ARG A 1 228 ? 4.430 -3.090 24.529 1.00 92.75 228 ARG A CA 1
ATOM 1744 C C . ARG A 1 228 ? 2.943 -2.979 24.855 1.00 92.75 228 ARG A C 1
ATOM 1746 O O . ARG A 1 228 ? 2.298 -2.028 24.440 1.00 92.75 228 ARG A O 1
ATOM 1753 N N . ALA A 1 229 ? 2.449 -3.927 25.642 1.00 91.69 229 ALA A N 1
ATOM 1754 C CA . ALA A 1 229 ? 1.117 -3.931 26.238 1.00 91.69 229 ALA A CA 1
ATOM 1755 C C . ALA A 1 229 ? 1.084 -3.145 27.566 1.00 91.69 229 ALA A C 1
ATOM 1757 O O . ALA A 1 229 ? 2.134 -2.804 28.125 1.00 91.69 229 ALA A O 1
ATOM 1758 N N . ALA A 1 230 ? -0.112 -2.898 28.111 1.00 89.56 230 ALA A N 1
ATOM 1759 C CA . ALA A 1 230 ? -0.294 -2.147 29.360 1.00 89.56 230 ALA A CA 1
ATOM 1760 C C . ALA A 1 230 ? 0.362 -2.818 30.575 1.00 89.56 230 ALA A C 1
ATOM 1762 O O . ALA A 1 230 ? 0.937 -2.148 31.431 1.00 89.56 230 ALA A O 1
ATOM 1763 N N . ASN A 1 231 ? 0.356 -4.152 30.619 1.00 88.75 231 ASN A N 1
ATOM 1764 C CA . ASN A 1 231 ? 1.034 -4.937 31.658 1.00 88.75 231 ASN A CA 1
ATOM 1765 C C . ASN A 1 231 ? 2.573 -4.923 31.537 1.00 88.75 231 ASN A C 1
ATOM 1767 O O . ASN A 1 231 ? 3.267 -5.536 32.343 1.00 88.75 231 ASN A O 1
ATOM 1771 N N . GLY A 1 232 ? 3.121 -4.247 30.524 1.00 88.50 232 GLY A N 1
ATOM 1772 C CA . GLY A 1 232 ? 4.551 -4.138 30.283 1.00 88.50 232 GLY A CA 1
ATOM 1773 C C . GLY A 1 232 ? 5.165 -5.287 29.479 1.00 88.50 232 GLY A C 1
ATOM 1774 O O . GLY A 1 232 ? 6.348 -5.174 29.133 1.00 88.50 232 GLY A O 1
ATOM 1775 N N . ASN A 1 233 ? 4.397 -6.329 29.147 1.00 92.00 233 ASN A N 1
ATOM 1776 C CA . ASN A 1 233 ? 4.817 -7.415 28.261 1.00 92.00 233 ASN A CA 1
ATOM 1777 C C . ASN A 1 233 ? 4.833 -6.956 26.797 1.00 92.00 233 ASN A C 1
ATOM 1779 O O . ASN A 1 233 ? 4.378 -5.859 26.462 1.00 92.00 233 ASN A O 1
ATOM 1783 N N . ARG A 1 234 ? 5.379 -7.794 25.912 1.00 93.31 234 ARG A N 1
ATOM 1784 C CA . ARG A 1 234 ? 5.294 -7.565 24.465 1.00 93.31 234 ARG A CA 1
ATOM 1785 C C . ARG A 1 234 ? 3.841 -7.680 24.011 1.00 93.31 234 ARG A C 1
ATOM 1787 O O . ARG A 1 234 ? 3.105 -8.512 24.533 1.00 93.31 234 ARG A O 1
ATOM 1794 N N . PHE A 1 235 ? 3.453 -6.828 23.067 1.00 96.12 235 PHE A N 1
ATOM 1795 C CA . PHE A 1 235 ? 2.106 -6.837 22.503 1.00 96.12 235 PHE A CA 1
ATOM 1796 C C . PHE A 1 235 ? 1.999 -7.833 21.337 1.00 96.12 235 PHE A C 1
ATOM 1798 O O . PHE A 1 235 ? 1.076 -8.638 21.292 1.00 96.12 235 PHE A O 1
ATOM 1805 N N . LEU A 1 236 ? 2.974 -7.797 20.426 1.00 95.94 236 LEU A N 1
ATOM 1806 C CA . LEU A 1 236 ? 3.181 -8.733 19.320 1.00 95.94 236 LEU A CA 1
ATOM 1807 C C . LEU A 1 236 ? 4.489 -9.510 19.515 1.00 95.94 236 LEU A C 1
ATOM 1809 O O . LEU A 1 236 ? 5.374 -9.103 20.275 1.00 95.94 236 LEU A O 1
ATOM 1813 N N . GLU A 1 237 ? 4.667 -10.582 18.754 1.00 95.25 237 GLU A N 1
ATOM 1814 C CA . GLU A 1 237 ? 5.963 -11.246 18.639 1.00 95.25 237 GLU A CA 1
ATOM 1815 C C . GLU A 1 237 ? 6.931 -10.350 17.850 1.00 95.25 237 GLU A C 1
ATOM 1817 O O . GLU A 1 237 ? 6.496 -9.556 17.010 1.00 95.25 237 GLU A O 1
ATOM 1822 N N . PRO A 1 238 ? 8.252 -10.422 18.096 1.00 93.44 238 PRO A N 1
ATOM 1823 C CA . PRO A 1 238 ? 9.217 -9.553 17.425 1.00 93.44 238 PRO A CA 1
ATOM 1824 C C . PRO A 1 238 ? 9.189 -9.639 15.894 1.00 93.44 238 PRO A C 1
ATOM 1826 O O . PRO A 1 238 ? 9.392 -8.619 15.238 1.00 93.44 238 PRO A O 1
ATOM 1829 N N . SER A 1 239 ? 8.937 -10.825 15.331 1.00 92.69 239 SER A N 1
ATOM 1830 C CA . SER A 1 239 ? 8.819 -11.031 13.881 1.00 92.69 239 SER A CA 1
ATOM 1831 C C . SER A 1 239 ? 7.629 -10.272 13.301 1.00 92.69 239 SER A C 1
ATOM 1833 O O . SER A 1 239 ? 7.780 -9.539 12.326 1.00 92.69 239 SER A O 1
ATOM 1835 N N . ASP A 1 240 ? 6.470 -10.374 13.944 1.00 93.69 240 ASP A N 1
ATOM 1836 C CA . ASP A 1 240 ? 5.235 -9.758 13.457 1.00 93.69 240 ASP A CA 1
ATOM 1837 C C . ASP A 1 240 ? 5.265 -8.245 13.663 1.00 93.69 240 ASP A C 1
ATOM 1839 O O . ASP A 1 240 ? 4.863 -7.474 12.794 1.00 93.69 240 ASP A O 1
ATOM 1843 N N . PHE A 1 241 ? 5.851 -7.799 14.777 1.00 94.31 241 PHE A N 1
ATOM 1844 C CA . PHE A 1 241 ? 6.115 -6.385 14.998 1.00 94.31 241 PHE A CA 1
ATOM 1845 C C . PHE A 1 241 ? 7.066 -5.798 13.951 1.00 94.31 241 PHE A C 1
ATOM 1847 O O . PHE A 1 241 ? 6.878 -4.667 13.501 1.00 94.31 241 PHE A O 1
ATOM 1854 N N . SER A 1 242 ? 8.084 -6.561 13.542 1.00 91.12 242 SER A N 1
ATOM 1855 C CA . SER A 1 242 ? 8.989 -6.154 12.467 1.00 91.12 242 SER A CA 1
ATOM 1856 C C . SER A 1 242 ? 8.235 -6.013 11.145 1.00 91.12 242 SER A C 1
ATOM 1858 O O . SER A 1 242 ? 8.404 -5.000 10.474 1.00 91.12 242 SER A O 1
ATOM 1860 N N . LEU A 1 243 ? 7.345 -6.951 10.803 1.00 90.31 243 LEU A N 1
ATOM 1861 C CA . LEU A 1 243 ? 6.496 -6.867 9.606 1.00 90.31 243 LEU A CA 1
ATOM 1862 C C . LEU A 1 243 ? 5.501 -5.700 9.636 1.00 90.31 243 LEU A C 1
ATOM 1864 O O . LEU A 1 243 ? 5.105 -5.228 8.576 1.00 90.31 243 LEU A O 1
ATOM 1868 N N . LEU A 1 244 ? 5.109 -5.233 10.822 1.00 91.88 244 LEU A N 1
ATOM 1869 C CA . LEU A 1 244 ? 4.255 -4.057 11.009 1.00 91.88 244 LEU A CA 1
ATOM 1870 C C . LEU A 1 244 ? 5.027 -2.735 10.839 1.00 91.88 244 LEU A C 1
ATOM 1872 O O . LEU A 1 244 ? 4.450 -1.755 10.380 1.00 91.88 244 LEU A O 1
ATOM 1876 N N . THR A 1 245 ? 6.316 -2.687 11.205 1.00 88.94 245 THR A N 1
ATOM 1877 C CA . THR A 1 245 ? 7.042 -1.412 11.410 1.00 88.94 245 THR A CA 1
ATOM 1878 C C . THR A 1 245 ? 8.290 -1.193 10.559 1.00 88.94 245 THR A C 1
ATOM 1880 O O . THR A 1 245 ? 8.661 -0.045 10.327 1.00 88.94 245 THR A O 1
ATOM 1883 N N . ARG A 1 246 ? 8.979 -2.257 10.135 1.00 84.56 246 ARG A N 1
ATOM 1884 C CA . ARG A 1 246 ? 10.348 -2.174 9.589 1.00 84.56 246 ARG A CA 1
ATOM 1885 C C . ARG A 1 246 ? 10.576 -3.019 8.348 1.00 84.56 246 ARG A C 1
ATOM 1887 O O . ARG A 1 246 ? 11.291 -2.605 7.442 1.00 84.56 246 ARG A O 1
ATOM 1894 N N . GLN A 1 247 ? 10.040 -4.231 8.337 1.00 85.19 247 GLN A N 1
ATOM 1895 C CA . GLN A 1 247 ? 10.246 -5.188 7.269 1.00 85.19 247 GLN A CA 1
ATOM 1896 C C . GLN A 1 247 ? 9.148 -5.034 6.226 1.00 85.19 247 GLN A C 1
ATOM 1898 O O . GLN A 1 247 ? 7.963 -5.032 6.552 1.00 85.19 247 GLN A O 1
ATOM 1903 N N . TYR A 1 248 ? 9.558 -4.944 4.965 1.00 82.88 248 TYR A N 1
ATOM 1904 C CA . TYR A 1 248 ? 8.632 -4.929 3.844 1.00 82.88 248 TYR A CA 1
ATOM 1905 C C . TYR A 1 248 ? 7.849 -6.245 3.819 1.00 82.88 248 TYR A C 1
ATOM 1907 O O . TYR A 1 248 ? 8.441 -7.322 3.721 1.00 82.88 248 TYR A O 1
ATOM 1915 N N . ALA A 1 249 ? 6.527 -6.147 3.906 1.00 83.56 249 ALA A N 1
ATOM 1916 C CA . ALA A 1 249 ? 5.622 -7.256 3.635 1.00 83.56 249 ALA A CA 1
ATOM 1917 C C . ALA A 1 249 ? 5.322 -7.353 2.132 1.00 83.56 249 ALA A C 1
ATOM 1919 O O . ALA A 1 249 ? 5.051 -8.439 1.628 1.00 83.56 249 ALA A O 1
ATOM 1920 N N . TRP A 1 250 ? 5.428 -6.228 1.416 1.00 79.31 250 TRP A N 1
ATOM 1921 C CA . TRP A 1 250 ? 5.350 -6.168 -0.038 1.00 79.31 250 TRP A CA 1
ATOM 1922 C C . TRP A 1 250 ? 6.150 -4.981 -0.594 1.00 79.31 250 TRP A C 1
ATOM 1924 O O . TRP A 1 250 ? 6.280 -3.933 0.049 1.00 79.31 250 TRP A O 1
ATOM 1934 N N . ARG A 1 251 ? 6.692 -5.143 -1.805 1.00 63.38 251 ARG A N 1
ATOM 1935 C CA . ARG A 1 251 ? 7.422 -4.102 -2.535 1.00 63.38 251 ARG A CA 1
ATOM 1936 C C . ARG A 1 251 ? 7.329 -4.348 -4.035 1.00 63.38 251 ARG A C 1
ATOM 1938 O O . ARG A 1 251 ? 7.843 -5.354 -4.505 1.00 63.38 251 ARG A O 1
ATOM 1945 N N . PHE A 1 252 ? 6.762 -3.392 -4.771 1.00 51.09 252 PHE A N 1
ATOM 1946 C CA . PHE A 1 252 ? 6.701 -3.461 -6.236 1.00 51.09 252 PHE A CA 1
ATOM 1947 C C . PHE A 1 252 ? 8.087 -3.418 -6.886 1.00 51.09 252 PHE A C 1
ATOM 1949 O O . PHE A 1 252 ? 8.378 -4.147 -7.824 1.00 51.09 252 PHE A O 1
ATOM 1956 N N . HIS A 1 253 ? 8.931 -2.495 -6.416 1.00 46.94 253 HIS A N 1
ATOM 1957 C CA . HIS A 1 253 ? 10.216 -2.170 -7.029 1.00 46.94 253 HIS A CA 1
ATOM 1958 C C . HIS A 1 253 ? 11.153 -1.519 -5.989 1.00 46.94 253 HIS A C 1
ATOM 1960 O O . HIS A 1 253 ? 10.665 -0.856 -5.066 1.00 46.94 253 HIS A O 1
ATOM 1966 N N . PRO A 1 254 ? 12.493 -1.617 -6.122 1.00 48.84 254 PRO A N 1
ATOM 1967 C CA . PRO A 1 254 ? 13.455 -0.934 -5.253 1.00 48.84 254 PRO A CA 1
ATOM 1968 C C . PRO A 1 254 ? 13.239 0.575 -5.049 1.00 48.84 254 PRO A C 1
ATOM 1970 O O . PRO A 1 254 ? 13.610 1.117 -4.014 1.00 48.84 254 PRO A O 1
ATOM 1973 N N . LEU A 1 255 ? 12.618 1.259 -6.002 1.00 44.84 255 LEU A N 1
ATOM 1974 C CA . LEU A 1 255 ? 12.316 2.697 -5.923 1.00 44.84 255 LEU A CA 1
ATOM 1975 C C . LEU A 1 255 ? 10.816 2.999 -5.772 1.00 44.84 255 LEU A C 1
ATOM 1977 O O . LEU A 1 255 ? 10.426 4.162 -5.788 1.00 44.84 255 LEU A O 1
ATOM 1981 N N . GLY A 1 256 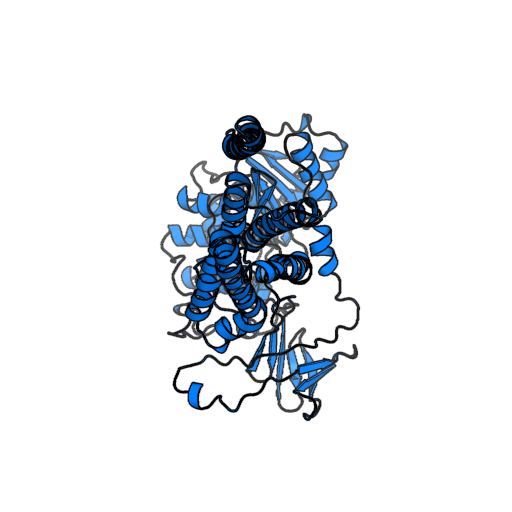? 9.981 1.960 -5.710 1.00 51.94 256 GLY A N 1
ATOM 1982 C CA . GLY A 1 256 ? 8.533 2.089 -5.589 1.00 51.94 256 GLY A CA 1
ATOM 1983 C C . GLY A 1 256 ? 8.077 2.216 -4.141 1.00 51.94 256 GLY A C 1
ATOM 1984 O O . GLY A 1 256 ? 8.873 2.139 -3.205 1.00 51.94 256 GLY A O 1
ATOM 1985 N N . GLU A 1 257 ? 6.768 2.374 -3.971 1.00 61.34 257 GLU A N 1
ATOM 1986 C CA . GLU A 1 257 ? 6.147 2.346 -2.654 1.00 61.34 257 GLU A CA 1
ATOM 1987 C C . GLU A 1 257 ? 6.411 1.004 -1.960 1.00 61.34 257 GLU A C 1
ATOM 1989 O O . GLU A 1 257 ? 6.356 -0.069 -2.574 1.00 61.34 257 GLU A O 1
ATOM 1994 N N . THR A 1 258 ? 6.708 1.077 -0.668 1.00 75.31 258 THR A N 1
ATOM 1995 C CA . THR A 1 258 ? 6.955 -0.096 0.162 1.00 75.31 258 THR A CA 1
ATOM 1996 C C . THR A 1 258 ? 5.864 -0.237 1.207 1.00 75.31 258 THR A C 1
ATOM 1998 O O . THR A 1 258 ? 5.490 0.740 1.855 1.00 75.31 258 THR A O 1
ATOM 2001 N N . ARG A 1 259 ? 5.344 -1.455 1.371 1.00 83.81 259 ARG A N 1
ATOM 2002 C CA . ARG A 1 259 ? 4.236 -1.741 2.284 1.00 83.81 259 ARG A CA 1
ATOM 2003 C C . ARG A 1 259 ? 4.715 -2.634 3.423 1.00 83.81 259 ARG A C 1
ATOM 2005 O O . ARG A 1 259 ? 5.404 -3.634 3.200 1.00 83.81 259 ARG A O 1
ATOM 2012 N N . THR A 1 260 ? 4.353 -2.263 4.642 1.00 92.88 260 THR A N 1
ATOM 2013 C CA . THR A 1 260 ? 4.366 -3.160 5.804 1.00 92.88 260 THR A CA 1
ATOM 2014 C C . THR A 1 260 ? 2.996 -3.829 5.916 1.00 92.88 260 THR A C 1
ATOM 2016 O O . THR A 1 260 ? 2.113 -3.592 5.091 1.00 92.88 260 THR A O 1
ATOM 2019 N N . LEU A 1 261 ? 2.789 -4.678 6.921 1.00 92.06 261 LEU A N 1
ATOM 2020 C CA . LEU A 1 261 ? 1.428 -5.070 7.280 1.00 92.06 261 LEU A CA 1
ATOM 2021 C C . LEU A 1 261 ? 0.698 -3.832 7.810 1.00 92.06 261 LEU A C 1
ATOM 2023 O O . LEU A 1 261 ? 1.090 -3.290 8.836 1.00 92.06 261 LEU A O 1
ATOM 2027 N N . GLY A 1 262 ? -0.330 -3.370 7.105 1.00 88.19 262 GLY A N 1
ATOM 2028 C CA . GLY A 1 262 ? -1.198 -2.267 7.511 1.00 88.19 262 GLY A CA 1
ATOM 2029 C C . GLY A 1 262 ? -0.585 -0.876 7.448 1.00 88.19 262 GLY A C 1
ATOM 2030 O O . GLY A 1 262 ? -1.104 0.027 8.101 1.00 88.19 262 GLY A O 1
ATOM 2031 N N . GLY A 1 263 ? 0.522 -0.690 6.724 1.00 89.56 263 GLY A N 1
ATOM 2032 C CA . GLY A 1 263 ? 1.253 0.574 6.699 1.00 89.56 263 GLY A CA 1
ATOM 2033 C C . GLY A 1 263 ? 1.982 0.846 5.388 1.00 89.56 263 GLY A C 1
ATOM 2034 O O . GLY A 1 263 ? 2.326 -0.061 4.625 1.00 89.56 263 GLY A O 1
ATOM 2035 N N . VAL A 1 264 ? 2.239 2.129 5.145 1.00 88.00 264 VAL A N 1
ATOM 2036 C CA . VAL A 1 264 ? 3.120 2.612 4.080 1.00 88.00 264 VAL A CA 1
ATOM 2037 C C . VAL A 1 264 ? 4.442 3.004 4.699 1.00 88.00 264 VAL A C 1
ATOM 2039 O O . VAL A 1 264 ? 4.492 3.878 5.568 1.00 88.00 264 VAL A O 1
ATOM 2042 N N . LEU A 1 265 ? 5.508 2.356 4.244 1.00 82.62 265 LEU A N 1
ATOM 2043 C CA . LEU A 1 265 ? 6.863 2.686 4.637 1.00 82.62 265 LEU A CA 1
ATOM 2044 C C . LEU A 1 265 ? 7.435 3.665 3.615 1.00 82.62 265 LEU A C 1
ATOM 2046 O O . LEU A 1 265 ? 7.528 3.380 2.421 1.00 82.62 265 LEU A O 1
ATOM 2050 N N . HIS A 1 266 ? 7.792 4.838 4.108 1.00 81.56 266 HIS A N 1
ATOM 2051 C CA . HIS A 1 266 ? 8.364 5.935 3.349 1.00 81.56 266 HIS A CA 1
ATOM 2052 C C . HIS A 1 266 ? 9.838 6.066 3.692 1.00 81.56 266 HIS A C 1
ATOM 2054 O O . HIS A 1 266 ? 10.239 5.830 4.830 1.00 81.56 266 HIS A O 1
ATOM 2060 N N . HIS A 1 267 ? 10.641 6.503 2.728 1.00 69.12 267 HIS A N 1
ATOM 2061 C CA . HIS A 1 267 ? 12.061 6.759 2.932 1.00 69.12 267 HIS A CA 1
ATOM 2062 C C . HIS A 1 267 ? 12.373 8.231 2.677 1.00 69.12 267 HIS A C 1
ATOM 2064 O O . HIS A 1 267 ? 12.208 8.722 1.561 1.00 69.12 267 HIS A O 1
ATOM 2070 N N . THR A 1 268 ? 12.879 8.920 3.701 1.00 61.25 268 THR A N 1
ATOM 2071 C CA . THR A 1 268 ? 13.481 10.251 3.555 1.00 61.25 268 THR A CA 1
ATOM 2072 C C . THR A 1 268 ? 14.974 10.115 3.844 1.00 61.25 268 THR A C 1
ATOM 2074 O O . THR A 1 268 ? 15.398 10.089 4.999 1.00 61.25 268 THR A O 1
ATOM 2077 N N . GLY A 1 269 ? 15.785 9.949 2.794 1.00 65.50 269 GLY A N 1
ATOM 2078 C CA . GLY A 1 269 ? 17.185 9.531 2.943 1.00 65.50 269 GLY A CA 1
ATOM 2079 C C . GLY A 1 269 ? 17.288 8.125 3.551 1.00 65.50 269 GLY A C 1
ATOM 2080 O O . GLY A 1 269 ? 16.537 7.231 3.169 1.00 65.50 269 GLY A O 1
ATOM 2081 N N . ASP A 1 270 ? 18.175 7.942 4.531 1.00 61.72 270 ASP A N 1
ATOM 2082 C CA . ASP A 1 270 ? 18.406 6.643 5.191 1.00 61.72 270 ASP A CA 1
ATOM 2083 C C . ASP A 1 270 ? 17.403 6.323 6.312 1.00 61.72 270 ASP A C 1
ATOM 2085 O O . ASP A 1 270 ? 17.554 5.325 7.019 1.00 61.72 270 ASP A O 1
ATOM 2089 N N . ARG A 1 271 ? 16.399 7.180 6.537 1.00 66.19 271 ARG A N 1
ATOM 2090 C CA . ARG A 1 271 ? 15.481 7.048 7.673 1.00 66.19 271 ARG A CA 1
ATOM 2091 C C . ARG A 1 271 ? 14.081 6.670 7.201 1.00 66.19 271 ARG A C 1
ATOM 2093 O O . ARG A 1 271 ? 13.419 7.500 6.569 1.00 66.19 271 ARG A O 1
ATOM 2100 N N . PRO A 1 272 ? 13.627 5.442 7.500 1.00 77.31 272 PRO A N 1
ATOM 2101 C CA . PRO A 1 272 ? 12.267 5.048 7.212 1.00 77.31 272 PRO A CA 1
ATOM 2102 C C . PRO A 1 272 ? 11.293 5.688 8.206 1.00 77.31 272 PRO A C 1
ATOM 2104 O O . PRO A 1 272 ? 11.594 5.829 9.394 1.00 77.31 272 PRO A O 1
ATOM 2107 N N . TRP A 1 273 ? 10.108 6.040 7.728 1.00 85.31 273 TRP A N 1
ATOM 2108 C CA . TRP A 1 273 ? 8.972 6.413 8.564 1.00 85.31 273 TRP A CA 1
ATOM 2109 C C . TRP A 1 273 ? 7.702 5.781 8.013 1.00 85.31 273 TRP A C 1
ATOM 2111 O O . TRP A 1 273 ? 7.631 5.421 6.840 1.00 85.31 273 TRP A O 1
ATOM 2121 N N . LEU A 1 274 ? 6.710 5.603 8.872 1.00 90.50 274 LEU A N 1
ATOM 2122 C CA . LEU A 1 274 ? 5.511 4.846 8.564 1.00 90.50 274 LEU A CA 1
ATOM 2123 C C . LEU A 1 274 ? 4.267 5.710 8.736 1.00 90.50 274 LEU A C 1
ATOM 2125 O O . LEU A 1 274 ? 4.152 6.462 9.703 1.00 90.50 274 LEU A O 1
ATOM 2129 N N . SER A 1 275 ? 3.324 5.581 7.810 1.00 90.56 275 SER A N 1
ATOM 2130 C CA . SER A 1 275 ? 1.957 6.093 7.967 1.00 90.56 275 SER A CA 1
ATOM 2131 C C . SER A 1 275 ? 0.942 4.977 7.754 1.00 90.56 275 SER A C 1
ATOM 2133 O O . SER A 1 275 ? 1.232 4.018 7.031 1.00 90.56 275 SER A O 1
ATOM 2135 N N . PRO A 1 276 ? -0.250 5.076 8.365 1.00 89.44 276 PRO A N 1
ATOM 2136 C CA . PRO A 1 276 ? -1.379 4.276 7.928 1.00 89.44 276 PRO A CA 1
ATOM 2137 C C . PRO A 1 276 ? -1.668 4.553 6.440 1.00 89.44 276 PRO A C 1
ATOM 2139 O O . PRO A 1 276 ? -1.459 5.680 5.986 1.00 89.44 276 PRO A O 1
ATOM 2142 N N . PRO A 1 277 ? -2.166 3.573 5.673 1.00 83.50 277 PRO A N 1
ATOM 2143 C CA . PRO A 1 277 ? -2.556 3.782 4.288 1.00 83.50 277 PRO A CA 1
ATOM 2144 C C . PRO A 1 277 ? -3.645 4.853 4.196 1.00 83.50 277 PRO A C 1
ATOM 2146 O O . PRO A 1 277 ? -4.735 4.700 4.757 1.00 83.50 277 PRO A O 1
ATOM 2149 N N . GLU A 1 278 ? -3.350 5.949 3.499 1.00 77.50 278 GLU A N 1
ATOM 2150 C CA . GLU A 1 278 ? -4.318 7.012 3.229 1.00 77.50 278 GLU A CA 1
ATOM 2151 C C . GLU A 1 278 ? -5.060 6.710 1.922 1.00 77.50 278 GLU A C 1
ATOM 2153 O O . GLU A 1 278 ? -4.483 6.213 0.951 1.00 77.50 278 GLU A O 1
ATOM 2158 N N . GLU A 1 279 ? -6.366 6.968 1.914 1.00 63.66 279 GLU A N 1
ATOM 2159 C CA . GLU A 1 279 ? -7.210 6.829 0.730 1.00 63.66 279 GLU A CA 1
ATOM 2160 C C . GLU A 1 279 ? -7.568 8.223 0.228 1.00 63.66 279 GLU A C 1
ATOM 2162 O O . GLU A 1 279 ? -8.033 9.065 0.993 1.00 63.66 279 GLU A O 1
ATOM 2167 N N . ILE A 1 280 ? -7.359 8.455 -1.066 1.00 51.47 280 ILE A N 1
ATOM 2168 C CA . ILE A 1 280 ? -7.497 9.776 -1.694 1.00 51.47 280 ILE A CA 1
ATOM 2169 C C . ILE A 1 280 ? -8.954 10.281 -1.659 1.00 51.47 280 ILE A C 1
ATOM 2171 O O . ILE A 1 280 ? -9.189 11.486 -1.647 1.00 51.47 280 ILE A O 1
ATOM 2175 N N . SER A 1 281 ? -9.932 9.373 -1.622 1.00 45.34 281 SER A N 1
ATOM 2176 C CA . SER A 1 281 ? -11.374 9.658 -1.609 1.00 45.34 281 SER A CA 1
ATOM 2177 C C . SER A 1 281 ? -12.020 9.608 -0.219 1.00 45.34 281 SER A C 1
ATOM 2179 O O . SER A 1 281 ? -13.196 9.953 -0.087 1.00 45.34 281 SER A O 1
ATOM 2181 N N . ALA A 1 282 ? -11.302 9.178 0.824 1.00 54.25 282 ALA A N 1
ATOM 2182 C CA . ALA A 1 282 ? -11.902 8.996 2.141 1.00 54.25 282 ALA A CA 1
ATOM 2183 C C . ALA A 1 282 ? -12.100 10.329 2.874 1.00 54.25 282 ALA A C 1
ATOM 2185 O O . ALA A 1 282 ? -11.278 11.244 2.808 1.00 54.25 282 ALA A O 1
ATOM 2186 N N . LYS A 1 283 ? -13.200 10.423 3.631 1.00 64.00 283 LYS A N 1
ATOM 2187 C CA . LYS A 1 283 ? -13.431 11.544 4.550 1.00 64.00 283 LYS A CA 1
ATOM 2188 C C . LYS A 1 283 ? -12.281 11.623 5.572 1.00 64.00 283 LYS A C 1
ATOM 2190 O O . LYS A 1 283 ? -11.838 10.575 6.049 1.00 64.00 283 LYS A O 1
ATOM 2195 N N . PRO A 1 284 ? -11.834 12.836 5.945 1.00 72.69 284 PRO A N 1
ATOM 2196 C CA . PRO A 1 284 ? -10.763 13.015 6.916 1.00 72.69 284 PRO A CA 1
ATOM 2197 C C . PRO A 1 284 ? -11.071 12.308 8.244 1.00 72.69 284 PRO A C 1
ATOM 2199 O O . PRO A 1 284 ? -12.210 12.289 8.715 1.00 72.69 284 PRO A O 1
ATOM 2202 N N . GLY A 1 285 ? -10.039 11.720 8.841 1.00 87.00 285 GLY A N 1
ATOM 2203 C CA . GLY A 1 285 ? -10.079 11.030 10.129 1.00 87.00 285 GLY A CA 1
ATOM 2204 C C . GLY A 1 285 ? -8.693 11.024 10.763 1.00 87.00 285 GLY A C 1
ATOM 2205 O O . GLY A 1 285 ? -7.761 11.612 10.214 1.00 87.00 285 GLY A O 1
ATOM 2206 N N . ALA A 1 286 ? -8.547 10.370 11.912 1.00 94.06 286 ALA A N 1
ATOM 2207 C CA . ALA A 1 286 ? -7.264 10.311 12.599 1.00 94.06 286 ALA A CA 1
ATOM 2208 C C . ALA A 1 286 ? -6.157 9.706 11.708 1.00 94.06 286 ALA A C 1
ATOM 2210 O O . ALA A 1 286 ? -6.379 8.755 10.959 1.00 94.06 286 ALA A O 1
ATOM 2211 N N . SER A 1 287 ? -4.946 10.256 11.796 1.00 94.12 287 SER A N 1
ATOM 2212 C CA . SER A 1 287 ? -3.761 9.780 11.069 1.00 94.12 287 SER A CA 1
ATOM 2213 C C . SER A 1 287 ? -2.498 10.043 11.894 1.00 94.12 287 SER A C 1
ATOM 2215 O O . SER A 1 287 ? -2.519 10.799 12.873 1.00 94.12 287 SER A O 1
ATOM 2217 N N . PHE A 1 288 ? -1.389 9.400 11.534 1.00 93.50 288 PHE A N 1
ATOM 2218 C CA . PHE A 1 288 ? -0.106 9.628 12.190 1.00 93.50 288 PHE A CA 1
ATOM 2219 C C . PHE A 1 288 ? 1.091 9.386 11.266 1.00 93.50 288 PHE A C 1
ATOM 2221 O O . PHE A 1 288 ? 1.020 8.632 10.298 1.00 93.50 288 PHE A O 1
ATOM 2228 N N . MET A 1 289 ? 2.221 9.989 11.633 1.00 92.56 289 MET A N 1
ATOM 2229 C CA . MET A 1 289 ? 3.549 9.699 11.092 1.00 92.56 289 MET A CA 1
ATOM 2230 C C . MET A 1 289 ? 4.403 9.087 12.203 1.00 92.56 289 MET A C 1
ATOM 2232 O O . MET A 1 289 ? 4.757 9.773 13.163 1.00 92.56 289 MET A O 1
ATOM 2236 N N . ALA A 1 290 ? 4.715 7.799 12.095 1.00 90.62 290 ALA A N 1
ATOM 2237 C CA . ALA A 1 290 ? 5.499 7.050 13.068 1.00 90.62 290 ALA A CA 1
ATOM 2238 C C . ALA A 1 290 ? 6.952 6.884 12.607 1.00 90.62 290 ALA A C 1
ATOM 2240 O O . ALA A 1 290 ? 7.229 6.563 11.456 1.00 90.62 290 ALA A O 1
ATOM 2241 N N . PHE A 1 291 ? 7.880 7.045 13.542 1.00 87.62 291 PHE A N 1
ATOM 2242 C CA . PHE A 1 291 ? 9.322 6.912 13.364 1.00 87.62 291 PHE A CA 1
ATOM 2243 C C . PHE A 1 291 ? 9.825 5.840 14.344 1.00 87.62 291 PHE A C 1
ATOM 2245 O O . PHE A 1 291 ? 10.298 6.177 15.437 1.00 87.62 291 PHE A O 1
ATOM 2252 N N . PRO A 1 292 ? 9.668 4.539 14.018 1.00 86.00 292 PRO A N 1
ATOM 2253 C CA . PRO A 1 292 ? 9.880 3.455 14.979 1.00 86.00 292 PRO A CA 1
ATOM 2254 C C . PRO A 1 292 ? 11.301 3.405 15.544 1.00 86.00 292 PRO A C 1
ATOM 2256 O O . PRO A 1 292 ? 11.490 3.134 16.727 1.00 86.00 292 PRO A O 1
ATOM 2259 N N . ASP A 1 293 ? 12.307 3.728 14.729 1.00 79.62 293 ASP A N 1
ATOM 2260 C CA . ASP A 1 293 ? 13.713 3.711 15.151 1.00 79.62 293 ASP A CA 1
ATOM 2261 C C . ASP A 1 293 ? 14.070 4.880 16.073 1.00 79.62 293 ASP A C 1
ATOM 2263 O O . ASP A 1 293 ? 14.975 4.782 16.902 1.00 79.62 293 ASP A O 1
ATOM 2267 N N . GLN A 1 294 ? 13.336 5.983 15.957 1.00 77.31 294 GLN A N 1
ATOM 2268 C CA . GLN A 1 294 ? 13.481 7.159 16.805 1.00 77.31 294 GLN A CA 1
ATOM 2269 C C . GLN A 1 29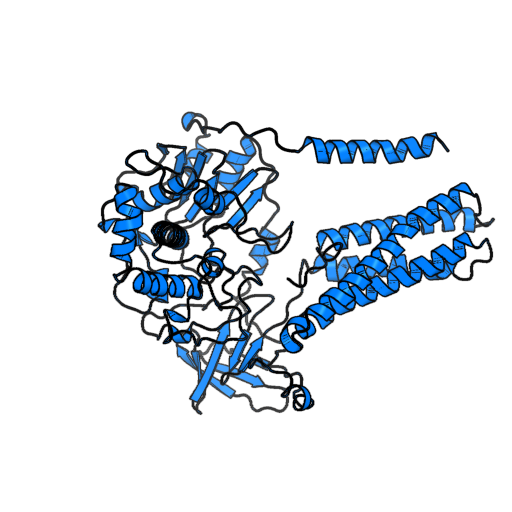4 ? 12.565 7.090 18.031 1.00 77.31 294 GLN A C 1
ATOM 2271 O O . GLN A 1 294 ? 12.764 7.849 18.976 1.00 77.31 294 GLN A O 1
ATOM 2276 N N . GLY A 1 295 ? 11.592 6.176 18.042 1.00 77.62 295 GLY A N 1
ATOM 2277 C CA . GLY A 1 295 ? 10.637 6.038 19.133 1.00 77.62 295 GLY A CA 1
ATOM 2278 C C . GLY A 1 295 ? 9.682 7.227 19.234 1.00 77.62 295 GLY A C 1
ATOM 2279 O O . GLY A 1 295 ? 9.311 7.598 20.346 1.00 77.62 295 GLY A O 1
ATOM 2280 N N . VAL A 1 296 ? 9.306 7.849 18.110 1.00 83.81 296 VAL A N 1
ATOM 2281 C CA . VAL A 1 296 ? 8.417 9.025 18.077 1.00 83.81 296 VAL A CA 1
ATOM 2282 C C . VAL A 1 296 ? 7.314 8.851 17.041 1.00 83.81 296 VAL A C 1
ATOM 2284 O O . VAL A 1 296 ? 7.575 8.373 15.944 1.00 83.81 296 VAL A O 1
ATOM 2287 N N . ALA A 1 297 ? 6.093 9.273 17.360 1.00 89.00 297 ALA A N 1
ATOM 2288 C CA . ALA A 1 297 ? 4.996 9.375 16.404 1.00 89.00 297 ALA A CA 1
ATOM 2289 C C . ALA A 1 297 ? 4.288 10.727 16.534 1.00 89.00 297 ALA A C 1
ATOM 2291 O O . ALA A 1 297 ? 4.001 11.170 17.643 1.00 89.00 297 ALA A O 1
ATOM 2292 N N . PHE A 1 298 ? 3.980 11.369 15.412 1.00 92.06 298 PHE A N 1
ATOM 2293 C CA . PHE A 1 298 ? 3.209 12.611 15.358 1.00 92.06 298 PHE A CA 1
ATOM 2294 C C . PHE A 1 298 ? 1.791 12.293 14.914 1.00 92.06 298 PHE A C 1
ATOM 2296 O O . PHE A 1 298 ? 1.606 11.583 13.929 1.00 92.06 298 PHE A O 1
ATOM 2303 N N . VAL A 1 299 ? 0.802 12.792 15.646 1.00 94.38 299 VAL A N 1
ATOM 2304 C CA . VAL A 1 299 ? -0.595 12.379 15.526 1.00 94.38 299 VAL A CA 1
ATOM 2305 C C . VAL A 1 299 ? -1.482 13.585 15.248 1.00 94.38 299 VAL A C 1
ATOM 2307 O O . VAL A 1 299 ? -1.296 14.659 15.819 1.00 94.38 299 VAL A O 1
ATOM 2310 N N . THR A 1 300 ? -2.478 13.370 14.398 1.00 94.00 300 THR A N 1
ATOM 2311 C CA . THR A 1 300 ? -3.567 14.300 14.103 1.00 94.00 300 THR A CA 1
ATOM 2312 C C . THR A 1 300 ? -4.897 13.569 14.234 1.00 94.00 300 THR A C 1
ATOM 2314 O O . THR A 1 300 ? -5.039 12.431 13.784 1.00 94.00 300 THR A O 1
ATOM 2317 N N . LEU A 1 301 ? -5.882 14.210 14.859 1.00 92.88 301 LEU A N 1
ATOM 2318 C CA . LEU A 1 301 ? -7.225 13.657 15.040 1.00 92.88 301 LEU A CA 1
ATOM 2319 C C . LEU A 1 301 ? -8.161 13.935 13.850 1.00 92.88 301 LEU A C 1
ATOM 2321 O O . LEU A 1 301 ? -9.249 13.365 13.794 1.00 92.88 301 LEU A O 1
ATOM 2325 N N . THR A 1 302 ? -7.751 14.785 12.906 1.00 87.56 302 THR A N 1
ATOM 2326 C CA . THR A 1 302 ? -8.579 15.248 11.775 1.00 87.56 302 THR A CA 1
ATOM 2327 C C . THR A 1 302 ? -7.939 15.033 10.402 1.00 87.56 302 THR A C 1
ATOM 2329 O O . THR A 1 302 ? -8.525 15.400 9.387 1.00 87.56 302 THR A O 1
ATOM 2332 N N . GLY A 1 303 ? -6.775 14.383 10.348 1.00 82.38 303 GLY A N 1
ATOM 2333 C CA . GLY A 1 303 ? -6.063 14.043 9.113 1.00 82.38 303 GLY A CA 1
ATOM 2334 C C . GLY A 1 303 ? -4.789 14.864 8.925 1.00 82.38 303 GLY A C 1
ATOM 2335 O O . GLY A 1 303 ? -4.583 15.882 9.592 1.00 82.38 303 GLY A O 1
ATOM 2336 N N . LEU A 1 304 ? -3.876 14.384 8.074 1.00 77.12 304 LEU A N 1
ATOM 2337 C CA . LEU A 1 304 ? -2.589 15.049 7.850 1.00 77.12 304 LEU A CA 1
ATOM 2338 C C . LEU A 1 304 ? -2.772 16.267 6.937 1.00 77.12 304 LEU A C 1
ATOM 2340 O O . LEU A 1 304 ? -3.009 16.120 5.740 1.00 77.12 304 LEU A O 1
ATOM 2344 N N . THR A 1 305 ? -2.606 17.468 7.487 1.00 76.69 305 THR A N 1
ATOM 2345 C CA . THR A 1 305 ? -2.538 18.707 6.699 1.00 76.69 305 THR A CA 1
ATOM 2346 C C . THR A 1 305 ? -1.125 18.936 6.161 1.00 76.69 305 THR A C 1
ATOM 2348 O O . THR A 1 305 ? -0.145 18.457 6.738 1.00 76.69 305 THR A O 1
ATOM 2351 N N . ASP A 1 306 ? -0.997 19.696 5.072 1.00 72.50 306 ASP A N 1
ATOM 2352 C CA . ASP A 1 306 ? 0.316 20.053 4.514 1.00 72.50 306 ASP A CA 1
ATOM 2353 C C . ASP A 1 306 ? 1.165 20.851 5.507 1.00 72.50 306 ASP A C 1
ATOM 2355 O O . ASP A 1 306 ? 2.370 20.618 5.613 1.00 72.50 306 ASP A O 1
ATOM 2359 N N . ASP A 1 307 ? 0.539 21.733 6.289 1.00 72.81 307 ASP A N 1
ATOM 2360 C CA . ASP A 1 307 ? 1.211 22.497 7.343 1.00 72.81 307 ASP A CA 1
ATOM 2361 C C . ASP A 1 307 ? 1.755 21.574 8.438 1.00 72.81 307 ASP A C 1
ATOM 2363 O O . ASP A 1 307 ? 2.898 21.725 8.866 1.00 72.81 307 ASP A O 1
ATOM 2367 N N . PHE A 1 308 ? 0.977 20.569 8.856 1.00 76.44 308 PHE A N 1
ATOM 2368 C CA . PHE A 1 308 ? 1.418 19.588 9.845 1.00 76.44 308 PHE A CA 1
ATOM 2369 C C . PHE A 1 308 ? 2.563 18.723 9.314 1.00 76.44 308 PHE A C 1
ATOM 2371 O O . PHE A 1 308 ? 3.575 18.558 9.995 1.00 76.44 308 PHE A O 1
ATOM 2378 N N . LYS A 1 309 ? 2.442 18.215 8.078 1.00 77.75 309 LYS A N 1
ATOM 2379 C CA . LYS A 1 309 ? 3.515 17.464 7.407 1.00 77.75 309 LYS A CA 1
ATOM 2380 C C . LYS A 1 309 ? 4.787 18.309 7.344 1.00 77.75 309 LYS A C 1
ATOM 2382 O O . LYS A 1 309 ? 5.850 17.837 7.735 1.00 77.75 309 LYS A O 1
ATOM 2387 N N . THR A 1 310 ? 4.670 19.566 6.919 1.00 74.50 310 THR A N 1
ATOM 2388 C CA . THR A 1 310 ? 5.793 20.509 6.836 1.00 74.50 310 THR A CA 1
ATOM 2389 C C . THR A 1 310 ? 6.422 20.745 8.206 1.00 74.50 310 THR A C 1
ATOM 2391 O O . THR A 1 310 ? 7.631 20.619 8.324 1.00 74.50 310 THR A O 1
ATOM 2394 N N . ALA A 1 311 ? 5.634 20.969 9.260 1.00 73.12 311 ALA A N 1
ATOM 2395 C CA . ALA A 1 311 ? 6.146 21.158 10.619 1.00 73.12 311 ALA A CA 1
ATOM 2396 C C . ALA A 1 311 ? 6.906 19.928 11.149 1.00 73.12 311 ALA A C 1
ATOM 2398 O O . ALA A 1 311 ? 7.972 20.058 11.757 1.00 73.12 311 ALA A O 1
ATOM 2399 N N . VAL A 1 312 ? 6.385 18.720 10.898 1.00 76.75 312 VAL A N 1
ATOM 2400 C CA . VAL A 1 312 ? 7.068 17.458 11.231 1.00 76.75 312 VAL A CA 1
ATOM 2401 C C . VAL A 1 312 ? 8.371 17.341 10.442 1.00 76.75 312 VAL A C 1
ATOM 2403 O O . VAL A 1 312 ? 9.413 17.010 11.018 1.00 76.75 312 VAL A O 1
ATOM 2406 N N . TYR A 1 313 ? 8.337 17.656 9.144 1.00 71.88 313 TYR A N 1
ATOM 2407 C CA . TYR A 1 313 ? 9.525 17.641 8.303 1.00 71.88 313 TYR A CA 1
ATOM 2408 C C . TYR A 1 313 ? 10.556 18.663 8.759 1.00 71.88 313 TYR A C 1
ATOM 2410 O O . TYR A 1 313 ? 11.700 18.274 8.937 1.00 71.88 313 TYR A O 1
ATOM 2418 N N . ASP A 1 314 ? 10.179 19.897 9.063 1.00 67.56 314 ASP A N 1
ATOM 2419 C CA . ASP A 1 314 ? 11.082 20.937 9.552 1.00 67.56 314 ASP A CA 1
ATOM 2420 C C . ASP A 1 314 ? 11.708 20.558 10.896 1.00 67.56 314 ASP A C 1
ATOM 2422 O O . ASP A 1 314 ? 12.911 20.731 11.083 1.00 67.56 314 ASP A O 1
ATOM 2426 N N . LEU A 1 315 ? 10.947 19.949 11.812 1.00 66.19 315 LEU A N 1
ATOM 2427 C CA . LEU A 1 315 ? 11.486 19.437 13.076 1.00 66.19 315 LEU A CA 1
ATOM 2428 C C . LEU A 1 315 ? 12.499 18.305 12.848 1.00 66.19 315 LEU A C 1
ATOM 2430 O O . LEU A 1 315 ? 13.529 18.212 13.523 1.00 66.19 315 LEU A O 1
ATOM 2434 N N . SER A 1 316 ? 12.206 17.428 11.889 1.00 59.47 316 SER A N 1
ATOM 2435 C CA . SER A 1 316 ? 13.085 16.322 11.516 1.00 59.47 316 SER A CA 1
ATOM 2436 C C . SER A 1 316 ? 14.305 16.780 10.693 1.00 59.47 316 SER A C 1
ATOM 2438 O O . SER A 1 316 ? 15.393 16.219 10.850 1.00 59.47 316 SER A O 1
ATOM 2440 N N . ALA A 1 317 ? 14.165 17.847 9.901 1.00 49.03 317 ALA A N 1
ATOM 2441 C CA . ALA A 1 317 ? 15.174 18.471 9.048 1.00 49.03 317 ALA A CA 1
ATOM 2442 C C . ALA A 1 317 ? 16.136 19.354 9.850 1.00 49.03 317 ALA A C 1
ATOM 2444 O O . ALA A 1 317 ? 17.347 19.244 9.668 1.00 49.03 317 ALA A O 1
ATOM 2445 N N . ALA A 1 318 ? 15.626 20.116 10.827 1.00 47.19 318 ALA A N 1
ATOM 2446 C CA . ALA A 1 318 ? 16.411 20.886 11.796 1.00 47.19 318 ALA A CA 1
ATOM 2447 C C . ALA A 1 318 ? 17.344 20.006 12.644 1.00 47.19 318 ALA A C 1
ATOM 2449 O O . ALA A 1 318 ? 18.259 20.516 13.292 1.00 47.19 318 ALA A O 1
ATOM 2450 N N . LYS A 1 319 ? 17.143 18.679 12.629 1.00 51.25 319 LYS A N 1
ATOM 2451 C CA . LYS A 1 319 ? 18.112 17.727 13.163 1.00 51.25 319 LYS A CA 1
ATOM 2452 C C . LYS A 1 319 ? 18.852 16.924 12.091 1.00 51.25 319 LYS A C 1
ATOM 2454 O O . LYS A 1 319 ? 20.066 16.903 12.214 1.00 51.25 319 LYS A O 1
ATOM 2459 N N . PHE A 1 320 ? 18.241 16.286 11.079 1.00 39.41 320 PHE A N 1
ATOM 2460 C CA . PHE A 1 320 ? 18.982 15.367 10.178 1.00 39.41 320 PHE A CA 1
ATOM 2461 C C . PHE A 1 320 ? 18.319 14.983 8.825 1.00 39.41 320 PHE A C 1
ATOM 2463 O O . PHE A 1 320 ? 18.643 13.914 8.312 1.00 39.41 320 PHE A O 1
ATOM 2470 N N . LEU A 1 321 ? 17.423 15.763 8.209 1.00 33.53 321 LEU A N 1
ATOM 2471 C CA . LEU A 1 321 ? 16.797 15.363 6.926 1.00 33.53 321 LEU A CA 1
ATOM 2472 C C . LEU A 1 321 ? 16.872 16.456 5.842 1.00 33.53 321 LEU A C 1
ATOM 2474 O O . LEU A 1 321 ? 16.659 17.626 6.156 1.00 33.53 321 LEU A O 1
ATOM 2478 N N . PRO A 1 322 ? 17.163 16.113 4.569 1.00 30.25 322 PRO A N 1
ATOM 2479 C CA . PRO A 1 322 ? 16.941 17.030 3.455 1.00 30.25 322 PRO A CA 1
ATOM 2480 C C . PRO A 1 322 ? 15.432 17.287 3.271 1.00 30.25 322 PRO A C 1
ATOM 2482 O O . PRO A 1 322 ? 14.624 16.434 3.651 1.00 30.25 322 PRO A O 1
ATOM 2485 N N . PRO A 1 323 ? 15.037 18.434 2.684 1.00 36.66 323 PRO A N 1
ATOM 2486 C CA . PRO A 1 323 ? 13.636 18.718 2.392 1.00 36.66 323 PRO A CA 1
ATOM 2487 C C . PRO A 1 323 ? 13.038 17.607 1.514 1.00 36.66 323 PRO A C 1
ATOM 2489 O O . PRO A 1 323 ? 13.758 17.040 0.680 1.00 36.66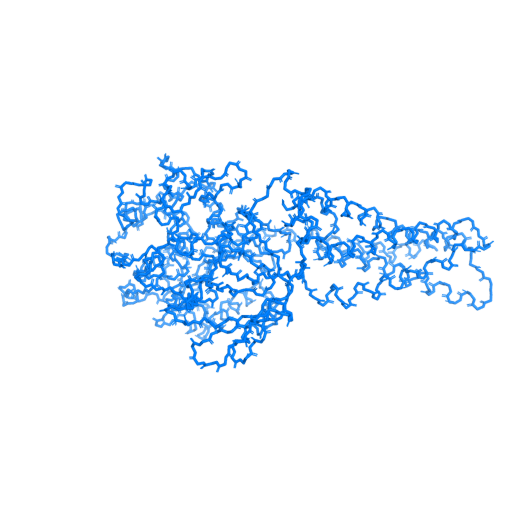 323 PRO A O 1
ATOM 2492 N N . PRO A 1 324 ? 11.746 17.276 1.684 1.00 38.34 324 PRO A N 1
ATOM 2493 C CA . PRO A 1 324 ? 11.103 16.270 0.854 1.00 38.34 324 PRO A CA 1
ATOM 2494 C C . PRO A 1 324 ? 11.208 16.671 -0.628 1.00 38.34 324 PRO A C 1
ATOM 2496 O O . PRO A 1 324 ? 11.101 17.860 -0.949 1.00 38.34 324 PRO A O 1
ATOM 2499 N N . PRO A 1 325 ? 11.420 15.714 -1.552 1.00 35.84 325 PRO A N 1
ATOM 2500 C CA . PRO A 1 325 ? 11.221 15.986 -2.966 1.00 35.84 325 PRO A CA 1
ATOM 2501 C C . PRO A 1 325 ? 9.797 16.514 -3.159 1.00 35.84 325 PRO A C 1
ATOM 2503 O O . PRO A 1 325 ? 8.861 16.053 -2.508 1.00 35.84 325 PRO A O 1
ATOM 2506 N N . ASP A 1 326 ? 9.660 17.520 -4.017 1.00 37.34 326 ASP A N 1
ATOM 2507 C CA . ASP A 1 326 ? 8.430 18.272 -4.244 1.00 37.34 326 ASP A CA 1
ATOM 2508 C C . ASP A 1 326 ? 7.325 17.359 -4.827 1.00 37.34 326 ASP A C 1
ATOM 2510 O O . ASP A 1 326 ? 7.088 17.294 -6.040 1.00 37.34 326 ASP A O 1
ATOM 2514 N N . ASN A 1 327 ? 6.640 16.619 -3.945 1.00 37.19 327 ASN A N 1
ATOM 2515 C CA . ASN A 1 327 ? 5.491 15.762 -4.260 1.00 37.19 327 ASN A CA 1
ATOM 2516 C C . ASN A 1 327 ? 4.307 16.568 -4.814 1.00 37.19 327 ASN A C 1
ATOM 2518 O O . ASN A 1 327 ? 3.385 15.987 -5.388 1.00 37.19 327 ASN A O 1
ATOM 2522 N N . ARG A 1 328 ? 4.376 17.910 -4.776 1.00 37.00 328 ARG A N 1
ATOM 2523 C CA . ARG A 1 328 ? 3.417 18.803 -5.437 1.00 37.00 328 ARG A CA 1
ATOM 2524 C C . ARG A 1 328 ? 3.231 18.455 -6.914 1.00 37.00 328 ARG A C 1
ATOM 2526 O O . ARG A 1 328 ? 2.140 18.639 -7.441 1.00 37.00 328 ARG A O 1
ATOM 2533 N N . SER A 1 329 ? 4.228 17.897 -7.604 1.00 32.91 329 SER A N 1
ATOM 2534 C CA . SER A 1 329 ? 4.055 17.498 -9.012 1.00 32.91 329 SER A CA 1
ATOM 2535 C C . SER A 1 329 ? 3.229 16.214 -9.229 1.00 32.91 329 SER A C 1
ATOM 2537 O O . SER A 1 329 ? 2.679 16.038 -10.324 1.00 32.91 329 SER A O 1
ATOM 2539 N N . ALA A 1 330 ? 3.097 15.356 -8.210 1.00 31.09 330 ALA A N 1
ATOM 2540 C CA . ALA A 1 330 ? 2.231 14.175 -8.217 1.00 31.09 330 ALA A CA 1
ATOM 2541 C C . ALA A 1 330 ? 0.815 14.518 -7.716 1.00 31.09 330 ALA A C 1
ATOM 2543 O O . ALA A 1 330 ? -0.160 14.197 -8.397 1.00 31.09 330 ALA A O 1
ATOM 2544 N N . ASP A 1 331 ? 0.706 15.284 -6.625 1.00 32.62 331 ASP A N 1
ATOM 2545 C CA . ASP A 1 331 ? -0.579 15.627 -5.993 1.00 32.62 331 ASP A CA 1
ATOM 2546 C C . ASP A 1 331 ? -1.378 16.688 -6.767 1.00 32.62 331 ASP A C 1
ATOM 2548 O O . ASP A 1 331 ? -2.597 16.587 -6.905 1.00 32.62 331 ASP A O 1
ATOM 2552 N N . THR A 1 332 ? -0.722 17.660 -7.414 1.00 29.17 332 THR A N 1
ATOM 2553 C CA . THR A 1 332 ? -1.447 18.678 -8.209 1.00 29.17 332 THR A CA 1
ATOM 2554 C C . THR A 1 332 ? -1.997 18.110 -9.530 1.00 29.17 332 THR A C 1
ATOM 2556 O O . THR A 1 332 ? -2.813 18.745 -10.198 1.00 29.17 332 THR A O 1
ATOM 2559 N N . ARG A 1 333 ? -1.598 16.890 -9.928 1.00 30.84 333 ARG A N 1
ATOM 2560 C CA . ARG A 1 333 ? -2.220 16.164 -11.053 1.00 30.84 333 ARG A CA 1
ATOM 2561 C C . ARG A 1 333 ? -3.465 15.372 -10.635 1.00 30.84 333 ARG A C 1
ATOM 2563 O O . ARG A 1 333 ? -4.247 15.027 -11.516 1.00 30.84 333 ARG A O 1
ATOM 2570 N N . LEU A 1 334 ? -3.665 15.138 -9.333 1.00 31.17 334 LEU A N 1
ATOM 2571 C CA . LEU A 1 334 ? -4.827 14.446 -8.761 1.00 31.17 334 LEU A CA 1
ATOM 2572 C C . LEU A 1 334 ? -6.045 15.374 -8.575 1.00 31.17 334 LEU A C 1
ATOM 2574 O O . LEU A 1 334 ? -7.176 14.899 -8.568 1.00 31.17 334 LEU A O 1
ATOM 2578 N N . ILE A 1 335 ? -5.858 16.701 -8.551 1.00 30.98 335 ILE A N 1
ATOM 2579 C CA . ILE A 1 335 ? -6.946 17.698 -8.448 1.00 30.98 335 ILE A CA 1
ATOM 2580 C C . ILE A 1 335 ? -7.327 18.240 -9.839 1.00 30.98 335 ILE A C 1
ATOM 2582 O O . ILE A 1 335 ? -7.291 19.436 -10.127 1.00 30.98 335 ILE A O 1
ATOM 2586 N N . LYS A 1 336 ? -7.708 17.342 -10.747 1.00 30.20 336 LYS A N 1
ATOM 2587 C CA . LYS A 1 336 ? -8.453 17.702 -11.965 1.00 30.20 336 LYS A CA 1
ATOM 2588 C C . LYS A 1 336 ? -9.678 16.807 -12.102 1.00 30.20 336 LYS A C 1
ATOM 2590 O O . LYS A 1 336 ? -9.808 16.067 -13.062 1.00 30.20 336 LYS A O 1
ATOM 2595 N N . LEU A 1 337 ? -10.577 16.908 -11.127 1.00 28.09 337 LEU A N 1
ATOM 2596 C CA . LEU A 1 337 ? -11.958 16.419 -11.222 1.00 28.09 337 LEU A CA 1
ATOM 2597 C C . LEU A 1 337 ? -12.989 17.561 -11.215 1.00 28.09 337 LEU A C 1
ATOM 2599 O O . LEU A 1 337 ? -14.177 17.322 -11.067 1.00 28.09 337 LEU A O 1
ATOM 2603 N N . SER A 1 338 ? -12.564 18.812 -11.411 1.00 28.27 338 SER A N 1
ATOM 2604 C CA . SER A 1 338 ? -13.468 19.974 -11.429 1.00 28.27 338 SER A CA 1
ATOM 2605 C C . SER A 1 338 ? -13.791 20.518 -12.825 1.00 28.27 338 SER A C 1
ATOM 2607 O O . SER A 1 338 ? -14.338 21.612 -12.941 1.00 28.27 338 SER A O 1
ATOM 2609 N N . LYS A 1 339 ? -13.470 19.784 -13.897 1.00 28.56 339 LYS A N 1
ATOM 2610 C CA . LYS A 1 339 ? -13.896 20.120 -15.263 1.00 28.56 339 LYS A CA 1
ATOM 2611 C C . LYS A 1 339 ? -14.141 18.858 -16.070 1.00 28.56 339 LYS A C 1
ATOM 2613 O O . LYS A 1 339 ? -13.287 17.977 -16.036 1.00 28.56 339 LYS A O 1
ATOM 2618 N N . ASP A 1 340 ? -15.263 18.848 -16.789 1.00 30.70 340 ASP A N 1
ATOM 2619 C CA . ASP A 1 340 ? -15.728 17.845 -17.752 1.00 30.70 340 ASP A CA 1
ATOM 2620 C C . ASP A 1 340 ? -14.593 16.962 -18.282 1.00 30.70 340 ASP A C 1
ATOM 2622 O O . ASP A 1 340 ? -13.758 17.393 -19.084 1.00 30.70 340 ASP A O 1
ATOM 2626 N N . ILE A 1 341 ? -14.543 15.718 -17.803 1.00 34.62 341 ILE A N 1
ATOM 2627 C CA . ILE A 1 341 ? -13.569 14.729 -18.255 1.00 34.62 341 ILE A CA 1
ATOM 2628 C C . ILE A 1 341 ? -14.262 13.859 -19.295 1.00 34.62 341 ILE A C 1
ATOM 2630 O O . ILE A 1 341 ? -15.107 13.031 -18.971 1.00 34.62 341 ILE A O 1
ATOM 2634 N N . SER A 1 342 ? -13.894 14.034 -20.563 1.00 32.69 342 SER A N 1
ATOM 2635 C CA . SER A 1 342 ? -14.131 12.992 -21.562 1.00 32.69 342 SER A CA 1
ATOM 2636 C C . SER A 1 342 ? -13.155 11.852 -21.283 1.00 32.69 342 SER A C 1
ATOM 2638 O O . SER A 1 342 ? -11.950 12.001 -21.493 1.00 32.69 342 SER A O 1
ATOM 2640 N N . PHE A 1 343 ? -13.658 10.725 -20.785 1.00 38.06 343 PHE A N 1
ATOM 2641 C CA . PHE A 1 343 ? -12.873 9.498 -20.706 1.00 38.06 343 PHE A CA 1
ATOM 2642 C C . PHE A 1 343 ? -12.839 8.876 -22.104 1.00 38.06 343 PHE A C 1
ATOM 2644 O O . PHE A 1 343 ? -13.781 8.211 -22.525 1.00 38.06 343 PHE A O 1
ATOM 2651 N N . THR A 1 344 ? -11.778 9.161 -22.858 1.00 31.25 344 THR A N 1
ATOM 2652 C CA . THR A 1 344 ? -11.473 8.479 -24.122 1.00 31.25 344 THR A CA 1
ATOM 2653 C C . THR A 1 344 ? -10.278 7.559 -23.910 1.00 31.25 344 THR A C 1
ATOM 2655 O O . THR A 1 344 ? -9.197 8.035 -23.557 1.00 31.25 344 THR A O 1
ATOM 2658 N N . GLY A 1 345 ? -10.457 6.260 -24.136 1.00 34.75 345 GLY A N 1
ATOM 2659 C CA . G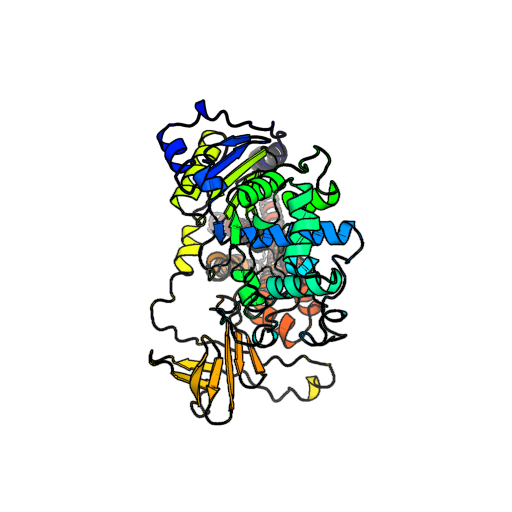LY A 1 345 ? -9.408 5.249 -24.016 1.00 34.75 345 GLY A CA 1
ATOM 2660 C C . GLY A 1 345 ? -9.793 3.947 -24.720 1.00 34.75 345 GLY A C 1
ATOM 2661 O O . GLY A 1 345 ? -10.957 3.742 -25.065 1.00 34.75 345 GLY A O 1
ATOM 2662 N N . THR A 1 346 ? -8.806 3.087 -24.967 1.00 33.03 346 THR A N 1
ATOM 2663 C CA . THR A 1 346 ? -9.034 1.711 -25.429 1.00 33.03 346 THR A CA 1
ATOM 2664 C C . THR A 1 346 ? -9.326 0.851 -24.212 1.00 33.03 346 THR A C 1
ATOM 2666 O O . THR A 1 346 ? -8.538 0.857 -23.263 1.00 33.03 346 THR A O 1
ATOM 2669 N N . TYR A 1 347 ? -10.445 0.134 -24.240 1.00 40.88 347 TYR A N 1
ATOM 2670 C CA . TYR A 1 347 ? -10.881 -0.698 -23.133 1.00 40.88 347 TYR A CA 1
ATOM 2671 C C . TYR A 1 347 ? -10.988 -2.159 -23.564 1.00 40.88 347 TYR A C 1
ATOM 2673 O O . TYR A 1 347 ? -11.513 -2.463 -24.634 1.00 40.88 347 TYR A O 1
ATOM 2681 N N . LEU A 1 348 ? -10.498 -3.057 -22.713 1.00 39.97 348 LEU A N 1
ATOM 2682 C CA . LEU A 1 348 ? -10.473 -4.498 -22.962 1.00 39.97 348 LEU A CA 1
ATOM 2683 C C . LEU A 1 348 ? -11.549 -5.189 -22.134 1.00 39.97 348 LEU A C 1
ATOM 2685 O O . LEU A 1 348 ? -11.589 -4.984 -20.923 1.00 39.97 348 LEU A O 1
ATOM 2689 N N . ARG A 1 349 ? -12.390 -5.987 -22.801 1.00 38.56 349 ARG A N 1
ATOM 2690 C CA . ARG A 1 349 ? -13.422 -6.846 -22.207 1.00 38.56 349 ARG A CA 1
ATOM 2691 C C . ARG A 1 349 ? -12.754 -8.004 -21.459 1.00 38.56 349 ARG A C 1
ATOM 2693 O O . ARG A 1 349 ? -12.094 -8.825 -22.089 1.00 38.56 349 ARG A O 1
ATOM 2700 N N . THR A 1 350 ? -12.911 -8.063 -20.138 1.00 42.06 350 THR A N 1
ATOM 2701 C CA . THR A 1 350 ? -12.293 -9.093 -19.286 1.00 42.06 350 THR A CA 1
ATOM 2702 C C . THR A 1 350 ? -13.336 -9.981 -18.610 1.00 42.06 350 THR A C 1
ATOM 2704 O O . THR A 1 350 ? -13.936 -9.607 -17.604 1.00 42.06 350 THR A O 1
ATOM 2707 N N . ASP A 1 351 ? -13.478 -11.198 -19.136 1.00 41.56 351 ASP A N 1
ATOM 2708 C CA . ASP A 1 351 ? -14.289 -12.280 -18.578 1.00 41.56 351 ASP A CA 1
ATOM 2709 C C . ASP A 1 351 ? -13.327 -13.502 -18.545 1.00 41.56 351 ASP A C 1
ATOM 2711 O O . ASP A 1 351 ? -12.914 -13.986 -19.597 1.00 41.56 351 ASP A O 1
ATOM 2715 N N . ALA A 1 352 ? -12.822 -13.913 -17.373 1.00 40.09 352 ALA A N 1
ATOM 2716 C CA . ALA A 1 352 ? -11.612 -14.751 -17.214 1.00 40.09 352 ALA A CA 1
ATOM 2717 C C . ALA A 1 352 ? -11.551 -16.055 -18.072 1.00 40.09 352 ALA A C 1
ATOM 2719 O O . ALA A 1 352 ? -12.530 -16.782 -18.215 1.00 40.09 352 ALA A O 1
ATOM 2720 N N . ILE A 1 353 ? -10.361 -16.365 -18.621 1.00 52.66 353 ILE A N 1
ATOM 2721 C CA . ILE A 1 353 ? -10.117 -17.130 -19.872 1.00 52.66 353 ILE A CA 1
ATOM 2722 C C . ILE A 1 353 ? -9.606 -18.576 -19.632 1.00 52.66 353 ILE A C 1
ATOM 2724 O O . ILE A 1 353 ? -8.898 -18.831 -18.662 1.00 52.66 353 ILE A O 1
ATOM 2728 N N . THR A 1 354 ? -9.835 -19.511 -20.577 1.00 31.78 354 THR A N 1
ATOM 2729 C CA . THR A 1 354 ? -8.990 -20.722 -20.773 1.00 31.78 354 THR A CA 1
ATOM 2730 C C . THR A 1 354 ? -8.684 -21.008 -22.259 1.00 31.78 354 THR A C 1
ATOM 2732 O O . THR A 1 354 ? -9.397 -20.557 -23.156 1.00 31.78 354 THR A O 1
ATOM 2735 N N . ALA A 1 355 ? -7.615 -21.777 -22.519 1.00 34.59 355 ALA A N 1
ATOM 2736 C CA . ALA A 1 355 ? -6.923 -21.965 -23.810 1.00 34.59 355 ALA A CA 1
ATOM 2737 C C . ALA A 1 355 ? -7.764 -22.472 -25.006 1.00 34.59 355 ALA A C 1
ATOM 2739 O O . ALA A 1 355 ? -7.360 -22.322 -26.153 1.00 34.59 355 ALA A O 1
ATOM 2740 N N . TRP A 1 356 ? -8.947 -23.038 -24.773 1.00 32.75 356 TRP A N 1
ATOM 2741 C CA . TRP A 1 356 ? -9.889 -23.436 -25.829 1.00 32.75 356 TRP A CA 1
ATOM 2742 C C . TRP A 1 356 ? -10.710 -22.248 -26.380 1.00 32.75 356 TRP A C 1
ATOM 2744 O O . TRP A 1 356 ? -11.156 -22.275 -27.527 1.00 32.75 356 TRP A O 1
ATOM 2754 N N . LEU A 1 357 ? -10.864 -21.166 -25.606 1.00 34.00 357 LEU A N 1
ATOM 2755 C CA . LEU A 1 357 ? -11.568 -19.944 -26.022 1.00 34.00 357 LEU A CA 1
ATOM 2756 C C . LEU A 1 357 ? -10.694 -19.037 -26.913 1.00 34.00 357 LEU A C 1
ATOM 2758 O O . LEU A 1 357 ? -11.208 -18.217 -27.673 1.00 34.00 357 LEU A O 1
ATOM 2762 N N . GLN A 1 358 ? -9.376 -19.246 -26.872 1.00 35.50 358 GLN A N 1
ATOM 2763 C CA . GLN A 1 358 ? -8.361 -18.545 -27.661 1.00 35.50 358 GLN A CA 1
ATOM 2764 C C . GLN A 1 358 ? -8.500 -18.797 -29.177 1.00 35.50 358 GLN A C 1
ATOM 2766 O O . GLN A 1 358 ? -8.218 -17.899 -29.964 1.00 35.50 358 GLN A O 1
ATOM 2771 N N . ASP A 1 359 ? -9.050 -19.942 -29.601 1.00 36.28 359 ASP A N 1
ATOM 2772 C CA . ASP A 1 359 ? -9.357 -20.205 -31.021 1.00 36.28 359 ASP A CA 1
ATOM 2773 C C . ASP A 1 359 ? -10.617 -19.460 -31.511 1.00 36.28 359 ASP A C 1
ATOM 2775 O O . ASP A 1 359 ? -10.780 -19.204 -32.707 1.00 36.28 359 ASP A O 1
ATOM 2779 N N . ARG A 1 360 ? -11.511 -19.063 -30.593 1.00 33.56 360 ARG A N 1
ATOM 2780 C CA . ARG A 1 360 ? -12.782 -18.379 -30.897 1.00 33.56 360 ARG A CA 1
ATOM 2781 C C . ARG A 1 360 ? -12.731 -16.854 -30.774 1.00 33.56 360 ARG A C 1
ATOM 2783 O O . ARG A 1 360 ? -13.600 -16.186 -31.327 1.00 33.56 360 ARG A O 1
ATOM 2790 N N . LEU A 1 361 ? -11.729 -16.298 -30.096 1.00 34.25 361 LEU A N 1
ATOM 2791 C CA . LEU A 1 361 ? -11.575 -14.851 -29.880 1.00 34.25 361 LEU A CA 1
ATOM 2792 C C . LEU A 1 361 ? -10.852 -14.111 -31.018 1.00 34.25 361 LEU A C 1
ATOM 2794 O O . LEU A 1 361 ? -10.676 -12.898 -30.944 1.00 34.25 361 LEU A O 1
ATOM 2798 N N . SER A 1 362 ? -10.570 -14.787 -32.136 1.00 36.78 362 SER A N 1
ATOM 2799 C CA . SER A 1 362 ? -10.178 -14.176 -33.422 1.00 36.78 362 SER A CA 1
ATOM 2800 C C . SER A 1 362 ? -11.218 -13.189 -34.005 1.00 36.78 362 SER A C 1
ATOM 2802 O O . SER A 1 362 ? -11.009 -12.642 -35.086 1.00 36.78 362 SER A O 1
ATOM 2804 N N . ALA A 1 363 ? -12.316 -12.930 -33.285 1.00 34.25 363 ALA A N 1
ATOM 2805 C CA . ALA A 1 363 ? -13.419 -12.048 -33.657 1.00 34.25 363 ALA A CA 1
ATOM 2806 C C . ALA A 1 363 ? -13.660 -10.848 -32.709 1.00 34.25 363 ALA A C 1
ATOM 2808 O O . ALA A 1 363 ? -14.583 -10.077 -32.968 1.00 34.25 363 ALA A O 1
ATOM 2809 N N . VAL A 1 364 ? -12.898 -10.654 -31.623 1.00 32.81 364 VAL A N 1
ATOM 2810 C CA . VAL A 1 364 ? -13.207 -9.601 -30.629 1.00 32.81 364 VAL A CA 1
ATOM 2811 C C . VAL A 1 364 ? -12.281 -8.398 -30.805 1.00 32.81 364 VAL A C 1
ATOM 2813 O O . VAL A 1 364 ? -11.099 -8.447 -30.482 1.00 32.81 364 VAL A O 1
ATOM 2816 N N . GLY A 1 365 ? -12.835 -7.338 -31.396 1.00 40.69 365 GLY A N 1
ATOM 2817 C CA . GLY A 1 365 ? -12.131 -6.106 -31.738 1.00 40.69 365 GLY A CA 1
ATOM 2818 C C . GLY A 1 365 ? -11.875 -5.182 -30.550 1.00 40.69 365 GLY A C 1
ATOM 2819 O O . GLY A 1 365 ? -12.626 -5.167 -29.576 1.00 40.69 365 GLY A O 1
ATOM 2820 N N . GLU A 1 366 ? -10.833 -4.361 -30.683 1.00 40.50 366 GLU A N 1
ATOM 2821 C CA . GLU A 1 366 ? -10.659 -3.142 -29.895 1.00 40.50 366 GLU A CA 1
ATOM 2822 C C . GLU A 1 366 ? -11.949 -2.312 -29.966 1.00 40.50 366 GLU A C 1
ATOM 2824 O O . GLU A 1 366 ? -12.406 -1.949 -31.053 1.00 40.50 366 GLU A O 1
ATOM 2829 N N . GLN A 1 367 ? -12.555 -2.020 -28.818 1.00 47.56 367 GLN A N 1
ATOM 2830 C CA . GLN A 1 367 ? -13.727 -1.158 -28.743 1.00 47.56 367 GLN A CA 1
ATOM 2831 C C . GLN A 1 367 ? -13.396 0.113 -27.962 1.00 47.56 367 GLN A C 1
ATOM 2833 O O . GLN A 1 367 ? -12.854 0.088 -26.856 1.00 47.56 367 GLN A O 1
ATOM 2838 N N . THR A 1 368 ? -13.703 1.256 -28.572 1.00 43.72 368 THR A N 1
ATOM 2839 C CA . THR A 1 368 ? -13.581 2.568 -27.936 1.00 43.72 368 THR A CA 1
ATOM 2840 C C . THR A 1 368 ? -14.884 2.890 -27.226 1.00 43.72 368 THR A C 1
ATOM 2842 O O . THR A 1 368 ? -15.902 3.111 -27.879 1.00 43.72 368 THR A O 1
ATOM 2845 N N . ILE A 1 369 ? -14.855 2.969 -25.898 1.00 47.03 369 ILE A N 1
ATOM 2846 C CA . ILE A 1 369 ? -15.995 3.464 -25.128 1.00 47.03 369 ILE A CA 1
ATOM 2847 C C . ILE A 1 369 ? -15.847 4.972 -24.961 1.00 47.03 369 ILE A C 1
ATOM 2849 O O . ILE A 1 369 ? -14.846 5.457 -24.439 1.00 47.03 369 ILE A O 1
ATOM 2853 N N . THR A 1 370 ? -16.851 5.714 -25.422 1.00 51.19 370 THR A N 1
ATOM 2854 C CA . THR A 1 370 ? -16.976 7.151 -25.164 1.00 51.19 370 THR A CA 1
ATOM 2855 C C . THR A 1 370 ? -18.011 7.360 -24.072 1.00 51.19 370 THR A C 1
ATOM 2857 O O . THR A 1 370 ? -19.160 6.951 -24.232 1.00 51.19 370 THR A O 1
ATOM 2860 N N . VAL A 1 371 ? -17.605 8.005 -22.979 1.00 49.34 371 VAL A N 1
ATOM 2861 C CA . VAL A 1 371 ? -18.490 8.370 -21.868 1.00 49.34 371 VAL A CA 1
ATOM 2862 C C . VAL A 1 371 ? -18.690 9.879 -21.856 1.00 49.34 371 VAL A C 1
ATOM 2864 O O . VAL A 1 371 ? -17.715 10.636 -21.838 1.00 49.34 371 VAL A O 1
ATOM 2867 N N . ARG A 1 372 ? -19.951 10.318 -21.851 1.00 53.19 372 ARG A N 1
ATOM 2868 C CA . ARG A 1 372 ? -20.331 11.727 -21.722 1.00 53.19 372 ARG A CA 1
ATOM 2869 C C . ARG A 1 372 ? -21.233 11.919 -20.505 1.00 53.19 372 ARG A C 1
ATOM 2871 O O . ARG A 1 372 ? -22.304 11.322 -20.423 1.00 53.19 372 ARG A O 1
ATOM 2878 N N . ASP A 1 373 ? -20.810 12.804 -19.608 1.00 54.38 373 ASP A N 1
ATOM 2879 C CA . ASP A 1 373 ? -21.592 13.274 -18.462 1.00 54.38 373 ASP A CA 1
ATOM 2880 C C . ASP A 1 373 ? -21.964 14.756 -18.671 1.00 54.38 373 ASP A C 1
ATOM 2882 O O . ASP A 1 373 ? -21.105 15.631 -18.555 1.00 54.38 373 ASP A O 1
ATOM 2886 N N . PRO A 1 374 ? -23.220 15.072 -19.028 1.00 51.78 374 PRO A N 1
ATOM 2887 C CA . PRO A 1 374 ? -23.694 16.442 -19.184 1.00 51.78 374 PRO A CA 1
ATOM 2888 C C . PRO A 1 374 ? -24.102 17.118 -17.858 1.00 51.78 374 PRO A C 1
ATOM 2890 O O . PRO A 1 374 ? -24.820 18.116 -17.890 1.00 51.78 374 PRO A O 1
ATOM 2893 N N . SER A 1 375 ? -23.655 16.617 -16.697 1.00 52.28 375 SER A N 1
ATOM 2894 C CA . SER A 1 375 ? -23.874 17.209 -15.362 1.00 52.28 375 SER A CA 1
ATOM 2895 C C . SER A 1 375 ? -25.334 17.229 -14.876 1.00 52.28 375 SER A C 1
ATOM 2897 O O . SER A 1 375 ? -25.708 18.051 -14.040 1.00 52.28 375 SER A O 1
ATOM 2899 N N . ASN A 1 376 ? -26.184 16.330 -15.379 1.00 55.38 376 ASN A N 1
ATOM 2900 C CA . ASN A 1 376 ? -27.612 16.244 -15.030 1.00 55.38 376 ASN A CA 1
ATOM 2901 C C . ASN A 1 376 ? -28.010 14.919 -14.347 1.00 55.38 376 ASN A C 1
ATOM 2903 O O . ASN A 1 376 ? -29.198 14.595 -14.290 1.00 55.38 376 ASN A O 1
ATOM 2907 N N . GLY A 1 377 ? -27.038 14.142 -13.855 1.00 49.47 377 GLY A N 1
ATOM 2908 C CA . GLY A 1 377 ? -27.277 12.828 -13.243 1.00 49.47 377 GLY A CA 1
ATOM 2909 C C . GLY A 1 377 ? -27.626 11.721 -14.247 1.00 49.47 377 GLY A C 1
ATOM 2910 O O . GLY A 1 377 ? -28.149 10.677 -13.857 1.00 49.47 377 GLY A O 1
ATOM 2911 N N . ARG A 1 378 ? -27.374 11.944 -15.541 1.00 55.25 378 ARG A N 1
ATOM 2912 C CA . ARG A 1 378 ? -27.499 10.942 -16.605 1.00 55.25 378 ARG A CA 1
ATOM 2913 C C . ARG A 1 378 ? -26.142 10.749 -17.243 1.00 55.25 378 ARG A C 1
ATOM 2915 O O . ARG A 1 378 ? -25.412 11.716 -17.436 1.00 55.25 378 ARG A O 1
ATOM 2922 N N . LEU A 1 379 ? -25.828 9.516 -17.596 1.00 55.47 379 LEU A N 1
ATOM 2923 C CA . LEU A 1 379 ? -24.554 9.188 -18.205 1.00 55.47 379 LEU A CA 1
ATOM 2924 C C . LEU A 1 379 ? -24.795 8.480 -19.528 1.00 55.47 379 LEU A C 1
ATOM 2926 O O . LEU A 1 379 ? -25.596 7.554 -19.615 1.00 55.47 379 LEU A O 1
ATOM 2930 N N . TYR A 1 380 ? -24.115 8.956 -20.562 1.00 59.66 380 TYR A N 1
ATOM 2931 C CA . TYR A 1 380 ? -24.262 8.452 -21.916 1.00 59.66 380 TYR A CA 1
ATOM 2932 C C . TYR A 1 380 ? -23.018 7.655 -22.279 1.00 59.66 380 TYR A C 1
ATOM 2934 O O . TYR A 1 380 ? -21.904 8.189 -22.255 1.00 59.66 380 TYR A O 1
ATOM 2942 N N . VAL A 1 381 ? -23.203 6.374 -22.590 1.00 57.78 381 VAL A N 1
ATOM 2943 C CA . VAL A 1 381 ? -22.122 5.480 -23.012 1.00 57.78 381 VAL A CA 1
ATOM 2944 C C . VAL A 1 381 ? -22.326 5.107 -24.465 1.00 57.78 381 VAL A C 1
ATOM 2946 O O . VAL A 1 381 ? -23.391 4.636 -24.858 1.00 57.78 381 VAL A O 1
ATOM 2949 N N . LYS A 1 382 ? -21.275 5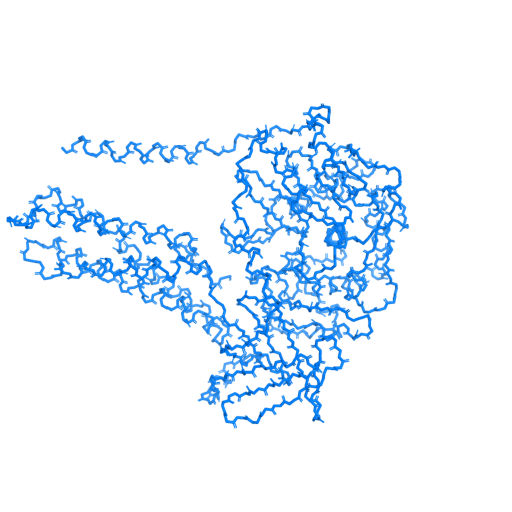.270 -25.262 1.00 60.34 382 LYS A N 1
ATOM 2950 C CA . LYS A 1 382 ? -21.245 4.834 -26.653 1.00 60.34 382 LYS A CA 1
ATOM 2951 C C . LYS A 1 382 ? -20.105 3.843 -26.861 1.00 60.34 382 LYS A C 1
ATOM 2953 O O . LYS A 1 382 ? -18.945 4.194 -26.658 1.00 60.34 382 LYS A O 1
ATOM 2958 N N . ASN A 1 383 ? -20.436 2.621 -27.273 1.00 58.62 383 ASN A N 1
ATOM 2959 C CA . ASN A 1 383 ? -19.470 1.546 -27.499 1.00 58.62 383 ASN A CA 1
ATOM 2960 C C . ASN A 1 383 ? -19.055 1.459 -28.986 1.00 58.62 383 ASN A C 1
ATOM 2962 O O . ASN A 1 383 ? -19.645 0.717 -29.767 1.00 58.62 383 ASN A O 1
ATOM 2966 N N . GLY A 1 384 ? -18.061 2.244 -29.399 1.00 54.72 384 GLY A N 1
ATOM 2967 C CA . GLY A 1 384 ? -17.632 2.380 -30.794 1.00 54.72 384 GLY A CA 1
ATOM 2968 C C . GLY A 1 384 ? -18.500 3.348 -31.607 1.00 54.72 384 GLY A C 1
ATOM 2969 O O . GLY A 1 384 ? -19.620 3.691 -31.232 1.00 54.72 384 GLY A O 1
ATOM 2970 N N . GLU A 1 385 ? -17.991 3.828 -32.746 1.00 55.66 385 GLU A N 1
ATOM 2971 C CA . GLU A 1 385 ? -18.654 4.901 -33.509 1.00 55.66 385 GLU A CA 1
ATOM 2972 C C . GLU A 1 385 ? -20.034 4.520 -34.070 1.00 55.66 385 GLU A C 1
ATOM 2974 O O . GLU A 1 385 ? -20.885 5.401 -34.228 1.00 55.66 385 GLU A O 1
ATOM 2979 N N . ALA A 1 386 ? -20.264 3.230 -34.330 1.00 54.97 386 ALA A N 1
ATOM 2980 C CA . ALA A 1 386 ? -21.489 2.709 -34.936 1.00 54.97 386 ALA A CA 1
ATOM 2981 C C . ALA A 1 386 ? -22.583 2.305 -33.928 1.00 54.97 386 ALA A C 1
ATOM 2983 O O . ALA A 1 386 ? -23.717 2.070 -34.343 1.00 54.97 386 ALA A O 1
ATOM 2984 N N . SER A 1 387 ? -22.277 2.222 -32.629 1.00 56.09 387 SER A N 1
ATOM 2985 C CA . SER A 1 387 ? -23.263 1.807 -31.622 1.00 56.09 387 SER A CA 1
ATOM 2986 C C . SER A 1 387 ? -24.167 2.967 -31.203 1.00 56.09 387 SER A C 1
ATOM 2988 O O . SER A 1 387 ? -23.701 4.112 -31.146 1.00 56.09 387 SER A O 1
ATOM 2990 N N . PRO A 1 388 ? -25.452 2.700 -30.898 1.00 62.78 388 PRO A N 1
ATOM 2991 C CA . PRO A 1 388 ? -26.317 3.701 -30.297 1.00 62.78 388 PRO A CA 1
ATOM 2992 C C . PRO A 1 388 ? -25.759 4.123 -28.935 1.00 62.78 388 PRO A C 1
ATOM 2994 O O . PRO A 1 388 ? -25.085 3.357 -28.246 1.00 62.78 388 PRO A O 1
ATOM 2997 N N . GLU A 1 389 ? -26.009 5.375 -28.582 1.00 67.50 389 GLU A N 1
ATOM 2998 C CA . GLU A 1 389 ? -25.661 5.910 -27.274 1.00 67.50 389 GLU A CA 1
ATOM 2999 C C . GLU A 1 389 ? -26.689 5.396 -26.259 1.00 67.50 389 GLU A C 1
ATOM 3001 O O . GLU A 1 389 ? -27.890 5.626 -26.420 1.00 67.50 389 GLU A O 1
ATOM 3006 N N . THR A 1 390 ? -26.227 4.665 -25.249 1.00 63.12 390 THR A N 1
ATOM 3007 C CA . THR A 1 390 ? -27.077 4.153 -24.173 1.00 63.12 390 THR A CA 1
ATOM 3008 C C . THR A 1 390 ? -27.087 5.162 -23.036 1.00 63.12 390 THR A C 1
ATOM 3010 O O . THR A 1 390 ? -26.032 5.547 -22.524 1.00 63.12 390 THR A O 1
ATOM 3013 N N . GLU A 1 391 ? -28.284 5.600 -22.652 1.00 66.12 391 GLU A N 1
ATOM 3014 C CA . GLU A 1 391 ? -28.497 6.468 -21.499 1.00 66.12 391 GLU A CA 1
ATOM 3015 C C . GLU A 1 391 ? -28.653 5.620 -20.239 1.00 66.12 391 GLU A C 1
ATOM 3017 O O . GLU A 1 391 ? -29.507 4.734 -20.166 1.00 66.12 391 GLU A O 1
ATOM 3022 N N . TYR A 1 392 ? -27.873 5.953 -19.222 1.00 60.12 392 TYR A N 1
ATOM 3023 C CA . TYR A 1 392 ? -28.024 5.393 -17.898 1.00 60.12 392 TYR A CA 1
ATOM 3024 C C . TYR A 1 392 ? -28.492 6.451 -16.911 1.00 60.12 392 TYR A C 1
ATOM 3026 O O . TYR A 1 392 ? -27.991 7.581 -16.887 1.00 60.12 392 TYR A O 1
ATOM 3034 N N . VAL A 1 393 ? -29.430 6.051 -16.053 1.00 52.12 393 VAL A N 1
ATOM 3035 C CA . VAL A 1 393 ? -29.971 6.906 -15.001 1.00 52.12 393 VAL A CA 1
ATOM 3036 C C . VAL A 1 393 ? -29.298 6.555 -13.686 1.00 52.12 393 VAL A C 1
ATOM 3038 O O . VAL A 1 393 ? -29.255 5.392 -13.276 1.00 52.12 393 VAL A O 1
ATOM 3041 N N . PHE A 1 394 ? -28.781 7.578 -13.020 1.00 44.69 394 PHE A N 1
ATOM 3042 C CA . PHE A 1 394 ? -28.179 7.453 -11.707 1.00 44.69 394 PHE A CA 1
ATOM 3043 C C . PHE A 1 394 ? -29.218 7.017 -10.675 1.00 44.69 394 PHE A C 1
ATOM 3045 O O . PHE A 1 394 ? -30.156 7.762 -10.382 1.00 44.69 394 PHE A O 1
ATOM 3052 N N . LYS A 1 395 ? -29.072 5.805 -10.135 1.00 46.28 395 LYS A N 1
ATOM 3053 C CA . LYS A 1 395 ? -29.940 5.318 -9.051 1.00 46.28 395 LYS A CA 1
ATOM 3054 C C . LYS A 1 395 ? -29.263 5.398 -7.690 1.00 46.28 395 LYS A C 1
ATOM 3056 O O . LYS A 1 395 ? -29.932 5.663 -6.698 1.00 46.28 395 LYS A O 1
ATOM 3061 N N . GLU A 1 396 ? -27.947 5.224 -7.660 1.00 38.94 396 GLU A N 1
ATOM 3062 C CA . GLU A 1 396 ? -27.105 5.304 -6.468 1.00 38.94 396 GLU A CA 1
ATOM 3063 C C . GLU A 1 396 ? -25.749 5.913 -6.838 1.00 38.94 396 GLU A C 1
ATOM 3065 O O . GLU A 1 396 ? -25.429 5.942 -8.027 1.00 38.94 396 GLU A O 1
ATOM 3070 N N . PRO A 1 397 ? -24.933 6.361 -5.861 1.00 37.22 397 PRO A N 1
ATOM 3071 C CA . PRO A 1 397 ? -23.777 7.212 -6.100 1.00 37.22 397 PRO A CA 1
ATOM 3072 C C . PRO A 1 397 ? -22.825 6.790 -7.229 1.00 37.22 397 PRO A C 1
ATOM 3074 O O . PRO A 1 397 ? -22.185 7.672 -7.782 1.00 37.22 397 PRO A O 1
ATOM 3077 N N . PHE A 1 398 ? -22.738 5.498 -7.591 1.00 45.53 398 PHE A N 1
ATOM 3078 C CA . PHE A 1 398 ? -21.904 4.990 -8.699 1.00 45.53 398 PHE A CA 1
ATOM 3079 C C . PHE A 1 398 ? -22.514 3.786 -9.428 1.00 45.53 398 PHE A C 1
ATOM 3081 O O . PHE A 1 398 ? -21.781 3.008 -10.036 1.00 45.53 398 PHE A O 1
ATOM 3088 N N . HIS A 1 399 ? -23.840 3.633 -9.363 1.00 43.81 399 HIS A N 1
ATOM 3089 C CA . HIS A 1 399 ? -24.569 2.589 -10.076 1.00 43.81 399 HIS A CA 1
ATOM 3090 C C . HIS A 1 399 ? -25.594 3.225 -11.008 1.00 43.81 399 HIS A C 1
ATOM 3092 O O . HIS A 1 399 ? -26.532 3.925 -10.601 1.00 43.81 399 HIS A O 1
ATOM 3098 N N . TYR A 1 400 ? -25.364 2.981 -12.283 1.00 54.88 400 TYR A N 1
ATOM 3099 C CA . TYR A 1 400 ? -26.112 3.520 -13.395 1.00 54.88 400 TYR A CA 1
ATOM 3100 C C . TYR A 1 400 ? -26.927 2.383 -13.992 1.00 54.88 400 TYR A C 1
ATOM 3102 O O . TYR A 1 400 ? -26.358 1.358 -14.347 1.00 54.88 400 TYR A O 1
ATOM 3110 N N . VAL A 1 401 ? -28.247 2.550 -14.084 1.00 54.25 401 VAL A N 1
ATOM 3111 C CA . VAL A 1 401 ? -29.129 1.519 -14.648 1.00 54.25 401 VAL A CA 1
ATOM 3112 C C . VAL A 1 401 ? -29.790 2.069 -15.900 1.00 54.25 401 VAL A C 1
ATOM 3114 O O . VAL A 1 401 ? -30.410 3.137 -15.857 1.00 54.25 401 VAL A O 1
ATOM 3117 N N . ALA A 1 402 ? -29.640 1.363 -17.014 1.00 57.56 402 ALA A N 1
ATOM 3118 C CA . ALA A 1 402 ? -30.329 1.682 -18.254 1.00 57.56 402 ALA A CA 1
ATOM 3119 C C . ALA A 1 402 ? -31.793 1.210 -18.209 1.00 57.56 402 ALA A C 1
ATOM 3121 O O . ALA A 1 402 ? -32.228 0.485 -17.311 1.00 57.56 402 ALA A O 1
ATOM 3122 N N . ALA A 1 403 ? -32.593 1.652 -19.180 1.00 62.03 403 ALA A N 1
ATOM 3123 C CA . ALA A 1 403 ? -34.021 1.330 -19.240 1.00 62.03 403 ALA A CA 1
ATOM 3124 C C . ALA A 1 403 ? -34.311 -0.176 -19.421 1.00 62.03 403 ALA A C 1
ATOM 3126 O O . ALA A 1 403 ? -35.405 -0.630 -19.090 1.00 62.03 403 ALA A O 1
ATOM 3127 N N . ASP A 1 404 ? -33.343 -0.934 -19.932 1.00 53.50 404 ASP A N 1
ATOM 3128 C CA . ASP A 1 404 ? -33.389 -2.385 -20.139 1.00 53.50 404 ASP A CA 1
ATOM 3129 C C . ASP A 1 404 ? -32.885 -3.200 -18.932 1.00 53.50 404 ASP A C 1
ATOM 3131 O O . ASP A 1 404 ? -32.986 -4.425 -18.943 1.00 53.50 404 ASP A O 1
ATOM 3135 N N . GLY A 1 405 ? -32.405 -2.535 -17.875 1.00 47.56 405 GLY A N 1
ATOM 3136 C CA . GLY A 1 405 ? -31.875 -3.171 -16.668 1.00 47.56 405 GLY A CA 1
ATOM 3137 C C . GLY A 1 405 ? -30.355 -3.359 -16.653 1.00 47.56 405 GLY A C 1
ATOM 3138 O O . GLY A 1 405 ? -29.842 -3.801 -15.627 1.00 47.56 405 GLY A O 1
ATOM 3139 N N . ALA A 1 406 ? -29.645 -2.986 -17.724 1.00 49.34 406 ALA A N 1
ATOM 3140 C CA . ALA A 1 406 ? -28.184 -3.010 -17.788 1.00 49.34 406 ALA A CA 1
ATOM 3141 C C . ALA A 1 406 ? -27.554 -2.093 -16.729 1.00 49.34 406 ALA A C 1
ATOM 3143 O O . ALA A 1 406 ? -28.003 -0.959 -16.531 1.00 49.34 406 ALA A O 1
ATOM 3144 N N . ALA A 1 407 ? -26.508 -2.577 -16.058 1.00 49.12 407 ALA A N 1
ATOM 3145 C CA . ALA A 1 407 ? -25.838 -1.889 -14.958 1.00 49.12 407 ALA A CA 1
ATOM 3146 C C . ALA A 1 407 ? -24.435 -1.417 -15.352 1.00 49.12 407 ALA A C 1
ATOM 3148 O O . ALA A 1 407 ? -23.678 -2.169 -15.964 1.00 49.12 407 ALA A O 1
ATOM 3149 N N . LEU A 1 408 ? -24.080 -0.195 -14.945 1.00 50.03 408 LEU A N 1
ATOM 3150 C CA . LEU A 1 408 ? -22.790 0.426 -15.227 1.00 50.03 408 LEU A CA 1
ATOM 3151 C C . LEU A 1 408 ? -22.124 0.993 -13.957 1.00 50.03 408 LEU A C 1
ATOM 3153 O O . LEU A 1 408 ? -22.733 1.782 -13.228 1.00 50.03 408 LEU A O 1
ATOM 3157 N N . THR A 1 409 ? -20.856 0.628 -13.728 1.00 51.34 409 THR A N 1
ATOM 3158 C CA . THR A 1 409 ? -20.056 1.015 -12.543 1.00 51.34 409 THR A CA 1
ATOM 3159 C C . THR A 1 409 ? -18.698 1.604 -12.952 1.00 51.34 409 THR A C 1
ATOM 3161 O O . THR A 1 409 ? -18.006 1.031 -13.794 1.00 51.34 409 THR A O 1
ATOM 3164 N N . PHE A 1 410 ? -18.287 2.723 -12.336 1.00 49.34 410 PHE A N 1
ATOM 3165 C CA . PHE A 1 410 ? -17.023 3.434 -12.612 1.00 49.34 410 PHE A CA 1
ATOM 3166 C C . PHE A 1 410 ? -16.014 3.336 -11.459 1.00 49.34 410 PHE A C 1
ATOM 3168 O O . PHE A 1 410 ? -16.395 3.492 -10.300 1.00 49.34 410 PHE A O 1
ATOM 3175 N N . SER A 1 411 ? -14.718 3.206 -11.776 1.00 42.91 411 SER A N 1
ATOM 3176 C CA . SER A 1 411 ? -13.622 3.380 -10.809 1.00 42.91 411 SER A CA 1
ATOM 3177 C C . SER A 1 411 ? -12.635 4.476 -11.218 1.00 42.91 411 SER A C 1
ATOM 3179 O O . SER A 1 411 ? -12.194 4.559 -12.367 1.00 42.91 411 SER A O 1
ATOM 3181 N N . THR A 1 412 ? -12.258 5.326 -10.259 1.00 41.53 412 THR A N 1
ATOM 3182 C CA . THR A 1 412 ? -11.322 6.436 -10.463 1.00 41.53 412 THR A CA 1
ATOM 3183 C C . THR A 1 412 ? -9.900 6.040 -10.067 1.00 41.53 412 THR A C 1
ATOM 3185 O O . THR A 1 412 ? -9.530 6.167 -8.903 1.00 41.53 412 THR A O 1
ATOM 3188 N N . TYR A 1 413 ? -9.055 5.649 -11.026 1.00 33.50 413 TYR A N 1
ATOM 3189 C CA . TYR A 1 413 ? -7.614 5.880 -10.872 1.00 33.50 413 TYR A CA 1
ATOM 3190 C C . TYR A 1 413 ? -6.872 6.030 -12.205 1.00 33.50 413 TYR A C 1
ATOM 3192 O O . TYR A 1 413 ? -7.008 5.233 -13.135 1.00 33.50 413 TYR A O 1
ATOM 3200 N N . GLY A 1 414 ? -6.053 7.081 -12.291 1.00 34.75 414 GLY A N 1
ATOM 3201 C CA . GLY A 1 414 ? -5.176 7.347 -13.424 1.00 34.75 414 GLY A CA 1
ATOM 3202 C C . GLY A 1 414 ? -4.099 6.272 -13.532 1.00 34.75 414 GLY A C 1
ATOM 3203 O O . GLY A 1 414 ? -3.342 6.074 -12.592 1.00 34.75 414 GLY A O 1
ATOM 3204 N N . LEU A 1 415 ? -4.033 5.648 -14.713 1.00 31.31 415 LEU A N 1
ATOM 3205 C CA . LEU A 1 415 ? -3.243 4.469 -15.118 1.00 31.31 415 LEU A CA 1
ATOM 3206 C C . LEU A 1 415 ? -3.993 3.121 -15.102 1.00 31.31 415 LEU A C 1
ATOM 3208 O O . LEU A 1 415 ? -3.423 2.148 -15.584 1.00 31.31 415 LEU A O 1
ATOM 3212 N N . GLY A 1 416 ? -5.256 3.079 -14.657 1.00 36.81 416 GLY A N 1
ATOM 3213 C CA . GLY A 1 416 ? -6.010 1.822 -14.515 1.00 36.81 416 GLY A CA 1
ATOM 3214 C C . GLY A 1 416 ? -7.529 1.964 -14.359 1.00 36.81 416 GLY A C 1
ATOM 3215 O O . GLY A 1 416 ? -8.150 1.086 -13.772 1.00 36.81 416 GLY A O 1
ATOM 3216 N N . ALA A 1 417 ? -8.134 3.072 -14.798 1.00 39.31 417 ALA A N 1
ATOM 3217 C CA . ALA A 1 417 ? -9.575 3.302 -14.667 1.00 39.31 417 ALA A CA 1
ATOM 3218 C C . ALA A 1 417 ? -10.370 2.197 -15.375 1.00 39.31 417 ALA A C 1
ATOM 3220 O O . ALA A 1 417 ? -10.215 2.020 -16.578 1.00 39.31 417 ALA A O 1
ATOM 3221 N N . TYR A 1 418 ? -11.226 1.466 -14.668 1.00 48.53 418 TYR A N 1
ATOM 3222 C CA . TYR A 1 418 ? -12.086 0.485 -15.314 1.00 48.53 418 TYR A CA 1
ATOM 3223 C C . TYR A 1 418 ? -13.560 0.892 -15.230 1.00 48.53 418 TYR A C 1
ATOM 3225 O O . TYR A 1 418 ? -13.982 1.618 -14.324 1.00 48.53 418 TYR A O 1
ATOM 3233 N N . VAL A 1 419 ? -14.325 0.440 -16.215 1.00 46.66 419 VAL A N 1
ATOM 3234 C CA . VAL A 1 419 ? -15.783 0.547 -16.276 1.00 46.66 419 VAL A CA 1
ATOM 3235 C C . VAL A 1 419 ? -16.331 -0.870 -16.348 1.00 46.66 419 VAL A C 1
ATOM 3237 O O . VAL A 1 419 ? -15.753 -1.706 -17.029 1.00 46.66 419 VAL A O 1
ATOM 3240 N N . SER A 1 420 ? -17.406 -1.185 -15.641 1.00 49.50 420 SER A N 1
ATOM 3241 C CA . SER A 1 420 ? -18.125 -2.446 -15.848 1.00 49.50 420 SER A CA 1
ATOM 3242 C C . SER A 1 420 ? -19.491 -2.132 -16.428 1.00 49.50 420 SER A C 1
ATOM 3244 O O . SER A 1 420 ? -20.163 -1.284 -15.857 1.00 49.50 420 SER A O 1
ATOM 3246 N N . SER A 1 421 ? -19.853 -2.750 -17.554 1.00 48.91 421 SER A N 1
ATOM 3247 C CA . SER A 1 421 ? -21.185 -2.684 -18.177 1.00 48.91 421 SER A CA 1
ATOM 3248 C C . SER A 1 421 ? -21.623 -4.111 -18.476 1.00 48.91 421 SER A C 1
ATOM 3250 O O . SER A 1 421 ? -20.887 -4.803 -19.174 1.00 48.91 421 SER A O 1
ATOM 3252 N N . ASP A 1 422 ? -22.782 -4.549 -17.984 1.00 48.62 422 ASP A N 1
ATOM 3253 C CA . ASP A 1 422 ? -23.342 -5.885 -18.286 1.00 48.62 422 ASP A CA 1
ATOM 3254 C C . ASP A 1 422 ? -22.379 -7.048 -17.992 1.00 48.62 422 ASP A C 1
ATOM 3256 O O . ASP A 1 422 ? -22.125 -7.891 -18.852 1.00 48.62 422 ASP A O 1
ATOM 3260 N N . ASP A 1 423 ? -21.773 -7.045 -16.800 1.00 43.84 423 ASP A N 1
ATOM 3261 C CA . ASP A 1 423 ? -20.742 -8.001 -16.349 1.00 43.84 423 ASP A CA 1
ATOM 3262 C C . ASP A 1 423 ? -19.430 -7.985 -17.151 1.00 43.84 423 ASP A C 1
ATOM 3264 O O . ASP A 1 423 ? -18.483 -8.705 -16.834 1.00 43.84 423 ASP A O 1
ATOM 3268 N N . ILE A 1 424 ? -19.315 -7.102 -18.143 1.00 41.84 424 ILE A N 1
ATOM 3269 C CA . ILE A 1 424 ? -18.100 -6.915 -18.927 1.00 41.84 424 ILE A CA 1
ATOM 3270 C C . ILE A 1 424 ? -17.266 -5.816 -18.283 1.00 41.84 424 ILE A C 1
ATOM 3272 O O . ILE A 1 424 ? -17.691 -4.661 -18.199 1.00 41.84 424 ILE A O 1
ATOM 3276 N N . LYS A 1 425 ? -16.056 -6.162 -17.841 1.00 46.72 425 LYS A N 1
ATOM 3277 C CA . LYS A 1 425 ? -15.074 -5.206 -17.318 1.00 46.72 425 LYS A CA 1
ATOM 3278 C C . LYS A 1 425 ? -14.233 -4.636 -18.451 1.00 46.72 425 LYS A C 1
ATOM 3280 O O . LYS A 1 425 ? -13.723 -5.389 -19.269 1.00 46.72 425 LYS A O 1
ATOM 3285 N N . TYR A 1 426 ? -14.055 -3.325 -18.437 1.00 47.19 426 TYR A N 1
ATOM 3286 C CA . TYR A 1 426 ? -13.351 -2.505 -19.413 1.00 47.19 426 TYR A CA 1
ATOM 3287 C C . TYR A 1 426 ? -12.210 -1.777 -18.703 1.00 47.19 426 TYR A C 1
ATOM 3289 O O . TYR A 1 426 ? -12.484 -0.805 -18.013 1.00 47.19 426 TYR A O 1
ATOM 3297 N N . GLY A 1 427 ? -10.951 -2.206 -18.831 1.00 43.47 427 GLY A N 1
ATOM 3298 C CA . GLY A 1 427 ? -9.800 -1.570 -18.154 1.00 43.47 427 GLY A CA 1
ATOM 3299 C C . GLY A 1 427 ? -9.068 -0.504 -18.988 1.00 43.47 427 GLY A C 1
ATOM 3300 O O . GLY A 1 427 ? -8.817 -0.716 -20.170 1.00 43.47 427 GLY A O 1
ATOM 3301 N N . HIS A 1 428 ? -8.687 0.629 -18.385 1.00 41.72 428 HIS A N 1
ATOM 3302 C CA . HIS A 1 428 ? -7.862 1.683 -19.000 1.00 41.72 428 HIS A CA 1
ATOM 3303 C C . HIS A 1 428 ? -6.370 1.387 -18.812 1.00 41.72 428 HIS A C 1
ATOM 3305 O O . HIS A 1 428 ? -5.862 1.390 -17.693 1.00 41.72 428 HIS A O 1
ATOM 3311 N N . MET A 1 429 ? -5.626 1.246 -19.905 1.00 43.75 429 MET A N 1
ATOM 3312 C CA . MET A 1 429 ? -4.193 0.942 -19.859 1.00 43.75 429 MET A CA 1
ATOM 3313 C C . MET A 1 429 ? -3.332 2.202 -19.652 1.00 43.75 429 MET A C 1
ATOM 3315 O O . MET A 1 429 ? -3.316 3.118 -20.475 1.00 43.75 429 MET A O 1
ATOM 3319 N N . GLY A 1 430 ? -2.607 2.271 -18.533 1.00 39.09 430 GLY A N 1
ATOM 3320 C CA . GLY A 1 430 ? -1.618 3.310 -18.239 1.00 39.09 430 GLY A CA 1
ATOM 3321 C C . GLY A 1 430 ? -0.167 2.921 -18.542 1.00 39.09 430 GLY A C 1
ATOM 3322 O O . GLY A 1 430 ? 0.184 1.749 -18.599 1.00 39.09 430 GLY A O 1
ATOM 3323 N N . LEU A 1 431 ? 0.704 3.927 -18.672 1.00 39.56 431 LEU A N 1
ATOM 3324 C CA . LEU A 1 431 ? 2.159 3.746 -18.754 1.00 39.56 431 LEU A CA 1
ATOM 3325 C C . LEU A 1 431 ? 2.766 3.400 -17.387 1.00 39.56 431 LEU A C 1
ATOM 3327 O O . LEU A 1 431 ? 2.540 4.125 -16.418 1.00 39.56 431 LEU A O 1
ATOM 3331 N N . LEU A 1 432 ? 3.615 2.372 -17.331 1.00 38.31 432 LEU A N 1
ATOM 3332 C CA . LEU A 1 432 ? 4.474 2.123 -16.172 1.00 38.31 432 LEU A CA 1
ATOM 3333 C C . LEU A 1 432 ? 5.618 3.146 -16.122 1.00 38.31 432 LEU A C 1
ATOM 3335 O O . LEU A 1 432 ? 6.448 3.221 -17.029 1.00 38.31 432 LEU A O 1
ATOM 3339 N N . GLY A 1 433 ? 5.688 3.907 -15.028 1.00 40.72 433 GLY A N 1
ATOM 3340 C CA . GLY A 1 433 ? 6.777 4.844 -14.742 1.00 40.72 433 GLY A CA 1
ATOM 3341 C C . GLY A 1 433 ? 6.507 6.300 -15.139 1.00 40.72 433 GLY A C 1
ATOM 3342 O O . GLY A 1 433 ? 5.444 6.683 -15.632 1.00 40.72 433 GLY A O 1
ATOM 3343 N N . SER A 1 434 ? 7.490 7.165 -14.883 1.00 45.66 434 SER A N 1
ATOM 3344 C CA . SER A 1 434 ? 7.362 8.596 -15.165 1.00 45.66 434 SER A CA 1
ATOM 3345 C C . SER A 1 434 ? 7.381 8.862 -16.674 1.00 45.66 434 SER A C 1
ATOM 3347 O O . SER A 1 434 ? 8.391 8.665 -17.355 1.00 45.66 434 SER A O 1
ATOM 3349 N N . LYS A 1 435 ? 6.256 9.390 -17.183 1.00 52.12 435 LYS A N 1
ATOM 3350 C CA . LYS A 1 435 ? 6.057 9.775 -18.593 1.00 52.12 435 LYS A CA 1
ATOM 3351 C C . LYS A 1 435 ? 7.204 10.623 -19.146 1.00 52.12 435 LYS A C 1
ATOM 3353 O O . LYS A 1 435 ? 7.529 10.500 -20.319 1.00 52.12 435 LYS A O 1
ATOM 3358 N N . PHE A 1 436 ? 7.829 11.456 -18.313 1.00 53.91 436 PHE A N 1
ATOM 3359 C CA . PHE A 1 436 ? 8.943 12.307 -18.728 1.00 53.91 436 PHE A CA 1
ATOM 3360 C C . PHE A 1 436 ? 10.178 11.494 -19.144 1.00 53.91 436 PHE A C 1
ATOM 3362 O O . PHE A 1 436 ? 10.763 11.763 -20.190 1.00 53.91 436 PHE A O 1
ATOM 3369 N N . PHE A 1 437 ? 10.559 10.475 -18.370 1.00 53.44 437 PHE A N 1
ATOM 3370 C CA . PHE A 1 437 ? 11.719 9.647 -18.711 1.00 53.44 437 PHE A CA 1
ATOM 3371 C C . PHE A 1 437 ? 11.447 8.788 -19.948 1.00 53.44 437 PHE A C 1
ATOM 3373 O O . PHE A 1 437 ? 12.293 8.714 -20.839 1.00 53.44 437 PHE A O 1
ATOM 3380 N N . VAL A 1 438 ? 10.247 8.208 -20.031 1.00 55.75 438 VAL A N 1
ATOM 3381 C CA . VAL A 1 438 ? 9.891 7.234 -21.070 1.00 55.75 438 VAL A CA 1
ATOM 3382 C C . VAL A 1 438 ? 9.611 7.898 -22.423 1.00 55.75 438 VAL A C 1
ATOM 3384 O O . VAL A 1 438 ? 10.150 7.465 -23.437 1.00 55.75 438 VAL A O 1
ATOM 3387 N N . LEU A 1 439 ? 8.811 8.969 -22.458 1.00 59.69 439 LEU A N 1
ATOM 3388 C CA . LEU A 1 439 ? 8.399 9.610 -23.714 1.00 59.69 439 LEU A CA 1
ATOM 3389 C C . LEU A 1 439 ? 9.392 10.647 -24.224 1.00 59.69 439 LEU A C 1
ATOM 3391 O O . LEU A 1 439 ? 9.482 10.861 -25.431 1.00 59.69 439 LEU A O 1
ATOM 3395 N N . THR A 1 440 ? 10.121 11.302 -23.321 1.00 71.81 440 THR A N 1
ATOM 3396 C CA . THR A 1 440 ? 11.004 12.399 -23.713 1.00 71.81 440 THR A CA 1
ATOM 3397 C C . THR A 1 440 ? 12.432 11.909 -23.887 1.00 71.81 440 THR A C 1
ATOM 3399 O O . THR A 1 440 ? 12.999 12.096 -24.952 1.00 71.81 440 THR A O 1
ATOM 3402 N N . LEU A 1 441 ? 13.040 11.274 -22.880 1.00 76.69 441 LEU A N 1
ATOM 3403 C CA . LEU A 1 441 ? 14.492 11.041 -22.872 1.00 76.69 441 LEU A CA 1
ATOM 3404 C C . LEU A 1 441 ? 14.934 9.810 -23.678 1.00 76.69 441 LEU A C 1
ATOM 3406 O O . LEU A 1 441 ? 15.909 9.899 -24.428 1.00 76.69 441 LEU A O 1
ATOM 3410 N N . ILE A 1 442 ? 14.230 8.679 -23.557 1.00 82.31 442 ILE A N 1
ATOM 3411 C CA . ILE A 1 442 ? 14.627 7.418 -24.211 1.00 82.31 442 ILE A CA 1
ATOM 3412 C C . ILE A 1 442 ? 14.734 7.548 -25.746 1.00 82.31 442 ILE A C 1
ATOM 3414 O O . ILE A 1 442 ? 15.767 7.138 -26.284 1.00 82.31 442 ILE A O 1
ATOM 3418 N N . PRO A 1 443 ? 13.773 8.159 -26.474 1.00 87.19 443 PRO A N 1
ATOM 3419 C CA . PRO A 1 443 ? 13.869 8.285 -27.930 1.00 87.19 443 PRO A CA 1
ATOM 3420 C C . PRO A 1 443 ? 15.101 9.069 -28.403 1.00 87.19 443 PRO A C 1
ATOM 3422 O O . PRO A 1 443 ? 15.756 8.657 -29.361 1.00 87.19 443 PRO A O 1
ATOM 3425 N N . TYR A 1 444 ? 15.474 10.159 -27.715 1.00 87.81 444 TYR A N 1
ATOM 3426 C CA . TYR A 1 444 ? 16.677 10.927 -28.064 1.00 87.81 444 TYR A CA 1
ATOM 3427 C C . TYR A 1 444 ? 17.955 10.122 -27.826 1.00 87.81 444 TYR A C 1
ATOM 3429 O O . TYR A 1 444 ? 18.860 10.140 -28.661 1.00 87.81 444 TYR A O 1
ATOM 3437 N N . VAL A 1 445 ? 18.032 9.393 -26.708 1.00 89.75 445 VAL A N 1
ATOM 3438 C CA . VAL A 1 445 ? 19.193 8.554 -26.381 1.00 89.75 445 VAL A CA 1
ATOM 3439 C C . VAL A 1 445 ? 19.348 7.415 -27.390 1.00 89.75 445 VAL A C 1
ATOM 3441 O O . VAL A 1 445 ? 20.449 7.198 -27.901 1.00 89.75 445 VAL A O 1
ATOM 3444 N N . LEU A 1 446 ? 18.253 6.737 -27.746 1.00 92.00 446 LEU A N 1
ATOM 3445 C CA . LEU A 1 446 ? 18.258 5.694 -28.774 1.00 92.00 446 LEU A CA 1
ATOM 3446 C C . LEU A 1 446 ? 18.604 6.257 -30.157 1.00 92.00 446 LEU A C 1
ATOM 3448 O O . LEU A 1 446 ? 19.399 5.650 -30.870 1.00 92.00 446 LEU A O 1
ATOM 3452 N N . GLY A 1 447 ? 18.095 7.440 -30.512 1.00 91.88 447 GLY A N 1
ATOM 3453 C CA . GLY A 1 447 ? 18.446 8.128 -31.757 1.00 91.88 447 GLY A CA 1
ATOM 3454 C C . GLY A 1 447 ? 19.940 8.455 -31.849 1.00 91.88 447 GLY A C 1
ATOM 3455 O O . GLY A 1 447 ? 20.567 8.200 -32.878 1.00 91.88 447 GLY A O 1
ATOM 3456 N N . MET A 1 448 ? 20.542 8.938 -30.755 1.00 92.12 448 MET A N 1
ATOM 3457 C CA . MET A 1 448 ? 21.991 9.149 -30.674 1.00 92.12 448 MET A CA 1
ATOM 3458 C C . MET A 1 448 ? 22.760 7.834 -30.816 1.00 92.12 448 MET A C 1
ATOM 3460 O O . MET A 1 448 ? 23.713 7.772 -31.589 1.00 92.12 448 MET A O 1
ATOM 3464 N N . LEU A 1 449 ? 22.346 6.769 -30.130 1.00 95.44 449 LEU A N 1
ATOM 3465 C CA . LEU A 1 449 ? 23.022 5.473 -30.202 1.00 95.44 449 LEU A CA 1
ATOM 3466 C C . LEU A 1 449 ? 22.887 4.794 -31.568 1.00 95.44 449 LEU A C 1
ATOM 3468 O O . LEU A 1 449 ? 23.830 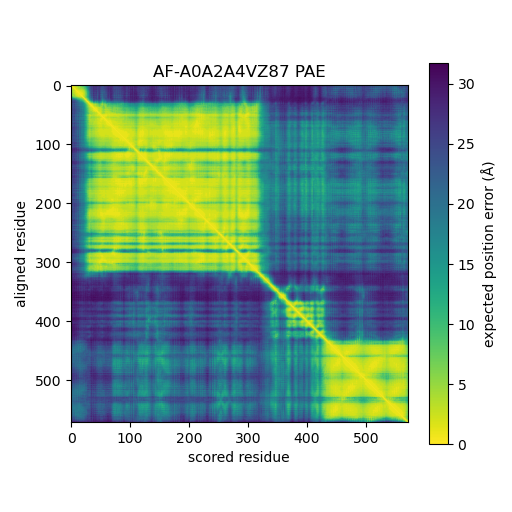4.141 -32.012 1.00 95.44 449 LEU A O 1
ATOM 3472 N N . LEU A 1 450 ? 21.770 4.984 -32.273 1.00 94.94 450 LEU A N 1
ATOM 3473 C CA . LEU A 1 450 ? 21.539 4.413 -33.602 1.00 94.94 450 LEU A CA 1
ATOM 3474 C C . LEU A 1 450 ? 22.597 4.867 -34.618 1.00 94.94 450 LEU A C 1
ATOM 3476 O O . LEU A 1 450 ? 22.943 4.118 -35.531 1.00 94.94 450 LEU A O 1
ATOM 3480 N N . THR A 1 451 ? 23.193 6.047 -34.417 1.00 96.12 451 THR A N 1
ATOM 3481 C CA . THR A 1 451 ? 24.290 6.554 -35.259 1.00 96.12 451 THR A CA 1
ATOM 3482 C C . THR A 1 451 ? 25.551 5.676 -35.233 1.00 96.12 451 THR A C 1
ATOM 3484 O O . THR A 1 451 ? 26.408 5.810 -36.107 1.00 96.12 451 THR A O 1
ATOM 3487 N N . VAL A 1 452 ? 25.656 4.712 -34.308 1.00 95.50 452 VAL A N 1
ATOM 3488 C CA . VAL A 1 452 ? 26.718 3.692 -34.309 1.00 95.50 452 VAL A CA 1
ATOM 3489 C C . VAL A 1 452 ? 26.730 2.853 -35.601 1.00 95.50 452 VAL A C 1
ATOM 3491 O O . VAL A 1 452 ? 27.777 2.334 -35.994 1.00 95.50 452 VAL A O 1
ATOM 3494 N N . VAL A 1 453 ? 25.598 2.792 -36.319 1.00 95.69 453 VAL A N 1
ATOM 3495 C CA . VAL A 1 453 ? 25.455 2.106 -37.615 1.00 95.69 453 VAL A CA 1
ATOM 3496 C C . VAL A 1 453 ? 26.443 2.620 -38.668 1.00 95.69 453 VAL A C 1
ATOM 3498 O O . VAL A 1 453 ? 26.925 1.849 -39.501 1.00 95.69 453 VAL A O 1
ATOM 3501 N N . PHE A 1 454 ? 26.834 3.899 -38.594 1.00 94.12 454 PHE A N 1
ATOM 3502 C CA . PHE A 1 454 ? 27.790 4.500 -39.526 1.00 94.12 454 PHE A CA 1
ATOM 3503 C C . PHE A 1 454 ? 29.189 3.873 -39.442 1.00 94.12 454 PHE A C 1
ATOM 3505 O O . PHE A 1 454 ? 29.979 3.997 -40.379 1.00 94.12 454 PHE A O 1
ATOM 3512 N N . TYR A 1 455 ? 29.493 3.144 -38.365 1.00 93.69 455 TYR A N 1
ATOM 3513 C CA . TYR A 1 455 ? 30.770 2.453 -38.197 1.00 93.69 455 TYR A CA 1
ATOM 3514 C C . TYR A 1 455 ? 30.794 1.029 -38.772 1.00 93.69 455 TYR A C 1
ATOM 3516 O O . TYR A 1 455 ? 31.880 0.467 -38.935 1.00 93.69 455 TYR A O 1
ATOM 3524 N N . ILE A 1 456 ? 29.646 0.458 -39.161 1.00 92.69 456 ILE A N 1
ATOM 3525 C CA . ILE A 1 456 ? 29.570 -0.857 -39.825 1.00 92.69 456 ILE A CA 1
ATOM 3526 C C . ILE A 1 456 ? 30.398 -0.908 -41.124 1.00 92.69 456 ILE A C 1
ATOM 3528 O O . ILE A 1 456 ? 31.186 -1.848 -41.276 1.00 92.69 456 ILE A O 1
ATOM 3532 N N . PRO A 1 457 ? 30.295 0.066 -42.054 1.00 91.69 457 PRO A N 1
ATOM 3533 C CA . PRO A 1 457 ? 31.090 0.065 -43.284 1.00 91.69 457 PRO A CA 1
ATOM 3534 C C . PRO A 1 457 ? 32.535 0.562 -43.091 1.00 91.69 457 PRO A C 1
ATOM 3536 O O . PRO A 1 457 ? 33.242 0.771 -44.079 1.00 91.69 457 PRO A O 1
ATOM 3539 N N . SER A 1 458 ? 33.003 0.775 -41.854 1.00 88.50 458 SER A N 1
ATOM 3540 C CA . SER A 1 458 ? 34.325 1.360 -41.606 1.00 88.50 458 SER A CA 1
ATOM 3541 C C . SER A 1 458 ? 35.459 0.528 -42.222 1.00 88.50 458 SER A C 1
ATOM 3543 O O . SER A 1 458 ? 35.645 -0.662 -41.936 1.00 88.50 458 SER A O 1
ATOM 3545 N N . LYS A 1 459 ? 36.273 1.192 -43.049 1.00 88.94 459 LYS A N 1
ATOM 3546 C CA . LYS A 1 459 ? 37.467 0.612 -43.684 1.00 88.94 459 LYS A CA 1
ATOM 3547 C C . LYS A 1 459 ? 38.710 0.658 -42.791 1.00 88.94 459 LYS A C 1
ATOM 3549 O O . LYS A 1 459 ? 39.737 0.113 -43.170 1.00 88.94 459 LYS A O 1
ATOM 3554 N N . VAL A 1 460 ? 38.622 1.279 -41.612 1.00 85.75 460 VAL A N 1
ATOM 3555 C CA . VAL A 1 460 ? 39.782 1.572 -40.758 1.00 85.75 460 VAL A CA 1
ATOM 3556 C C . VAL A 1 460 ? 40.381 0.304 -40.147 1.00 85.75 460 VAL A C 1
ATOM 3558 O O . VAL A 1 460 ? 41.560 0.030 -40.333 1.00 85.75 460 VAL A O 1
ATOM 3561 N N . ASN A 1 461 ? 39.583 -0.485 -39.418 1.00 89.38 461 ASN A N 1
ATOM 3562 C CA . ASN A 1 461 ? 39.966 -1.813 -38.926 1.00 89.38 461 ASN A CA 1
ATOM 3563 C C . ASN A 1 461 ? 38.723 -2.627 -38.510 1.00 89.38 461 ASN A C 1
ATOM 3565 O O . ASN A 1 461 ? 37.593 -2.136 -38.557 1.00 89.38 461 ASN A O 1
ATOM 3569 N N . ALA A 1 462 ? 38.934 -3.884 -38.108 1.00 90.88 462 ALA A N 1
ATOM 3570 C CA . ALA A 1 462 ? 37.860 -4.771 -37.658 1.00 90.88 462 ALA A CA 1
ATOM 3571 C C . ALA A 1 462 ? 37.164 -4.286 -36.373 1.00 90.88 462 ALA A C 1
ATOM 3573 O O . ALA A 1 462 ? 35.960 -4.480 -36.234 1.00 90.88 462 ALA A O 1
ATOM 3574 N N . THR A 1 463 ? 37.881 -3.609 -35.473 1.00 93.00 463 THR A N 1
ATOM 3575 C CA . THR A 1 463 ? 37.347 -3.086 -34.206 1.00 93.00 463 THR A CA 1
ATOM 3576 C C . THR A 1 463 ? 36.217 -2.083 -34.430 1.00 93.00 463 THR A C 1
ATOM 3578 O O . THR A 1 463 ? 35.169 -2.209 -33.805 1.00 93.00 463 THR A O 1
ATOM 3581 N N . TRP A 1 464 ? 36.380 -1.141 -35.368 1.00 92.62 464 TRP A N 1
ATOM 3582 C CA . TRP A 1 464 ? 35.325 -0.182 -35.732 1.00 92.62 464 TRP A CA 1
ATOM 3583 C C . TRP A 1 464 ? 34.062 -0.877 -36.241 1.00 92.62 464 TRP A C 1
ATOM 3585 O O . TRP A 1 464 ? 32.954 -0.546 -35.825 1.00 92.62 464 TRP A O 1
ATOM 3595 N N . ARG A 1 465 ? 34.233 -1.874 -37.116 1.00 94.31 465 ARG A N 1
ATOM 3596 C CA . ARG A 1 465 ? 33.109 -2.631 -37.680 1.00 94.31 465 ARG A CA 1
ATOM 3597 C C . ARG A 1 465 ? 32.399 -3.466 -36.623 1.00 94.31 465 ARG A C 1
ATOM 3599 O O . ARG A 1 465 ? 31.176 -3.541 -36.639 1.00 94.31 465 ARG A O 1
ATOM 3606 N N . ASN A 1 466 ? 33.150 -4.078 -35.709 1.00 94.69 466 ASN A N 1
ATOM 3607 C CA . ASN A 1 466 ? 32.595 -4.869 -34.615 1.00 94.69 466 ASN A CA 1
ATOM 3608 C C . ASN A 1 466 ? 31.825 -3.990 -33.628 1.00 94.69 466 ASN A C 1
ATOM 3610 O O . ASN A 1 466 ? 30.712 -4.353 -33.265 1.00 94.69 466 ASN A O 1
ATOM 3614 N N . MET A 1 467 ? 32.353 -2.811 -33.280 1.00 96.62 467 MET A N 1
ATOM 3615 C CA . MET A 1 467 ? 31.617 -1.811 -32.502 1.00 96.62 467 MET A CA 1
ATOM 3616 C C . MET A 1 467 ? 30.313 -1.416 -33.204 1.00 96.62 467 MET A C 1
ATOM 3618 O O . MET A 1 467 ? 29.262 -1.433 -32.574 1.00 96.62 467 MET A O 1
ATOM 3622 N N . GLY A 1 468 ? 30.371 -1.128 -34.511 1.00 95.12 468 GLY A N 1
ATOM 3623 C CA . GLY A 1 468 ? 29.193 -0.844 -35.333 1.00 95.12 468 GLY A CA 1
ATOM 3624 C C . GLY A 1 468 ? 28.147 -1.957 -35.257 1.00 95.12 468 GLY A C 1
ATOM 3625 O O . GLY A 1 468 ? 26.998 -1.706 -34.925 1.00 95.12 468 GLY A O 1
ATOM 3626 N N . ARG A 1 469 ? 28.554 -3.207 -35.502 1.00 96.75 469 ARG A N 1
ATOM 3627 C CA . ARG A 1 469 ? 27.657 -4.374 -35.502 1.00 96.75 469 ARG A CA 1
ATOM 3628 C C . ARG A 1 469 ? 27.049 -4.647 -34.127 1.00 96.75 469 ARG A C 1
ATOM 3630 O O . ARG A 1 469 ? 25.832 -4.738 -34.020 1.00 96.75 469 ARG A O 1
ATOM 3637 N N . VAL A 1 470 ? 27.881 -4.768 -33.091 1.00 96.50 470 VAL A N 1
ATOM 3638 C CA . VAL A 1 470 ? 27.430 -5.065 -31.720 1.00 96.50 470 VAL A CA 1
ATOM 3639 C C . VAL A 1 470 ? 26.571 -3.924 -31.184 1.00 96.50 470 VAL A C 1
ATOM 3641 O O . VAL A 1 470 ? 25.508 -4.176 -30.626 1.00 96.50 470 VAL A O 1
ATOM 3644 N N . GLY A 1 471 ? 26.985 -2.675 -31.413 1.00 96.50 471 GLY A N 1
ATOM 3645 C CA . GLY A 1 471 ? 26.223 -1.494 -31.025 1.00 96.50 471 GLY A CA 1
ATOM 3646 C C . GLY A 1 471 ? 24.859 -1.441 -31.709 1.00 96.50 471 GLY A C 1
ATOM 3647 O O . GLY A 1 471 ? 23.855 -1.278 -31.027 1.00 96.50 471 GLY A O 1
ATOM 3648 N N . THR A 1 472 ? 24.790 -1.644 -33.029 1.00 97.06 472 THR A N 1
ATOM 3649 C CA . THR A 1 472 ? 23.512 -1.641 -33.759 1.00 97.06 472 THR A CA 1
ATOM 3650 C C . THR A 1 472 ? 22.590 -2.768 -33.300 1.00 97.06 472 THR A C 1
ATOM 3652 O O . THR A 1 472 ? 21.415 -2.509 -33.063 1.00 97.06 472 THR A O 1
ATOM 3655 N N . VAL A 1 473 ? 23.102 -3.991 -33.112 1.00 97.19 473 VAL A N 1
ATOM 3656 C CA . VAL A 1 473 ? 22.306 -5.100 -32.554 1.00 97.19 473 VAL A CA 1
ATOM 3657 C C . VAL A 1 473 ? 21.778 -4.737 -31.167 1.00 97.19 473 VAL A C 1
ATOM 3659 O O . VAL A 1 473 ? 20.589 -4.899 -30.909 1.00 97.19 473 VAL A O 1
ATOM 3662 N N . GLY A 1 474 ? 22.629 -4.178 -30.304 1.00 96.69 474 GLY A N 1
ATOM 3663 C CA . GLY A 1 474 ? 22.230 -3.729 -28.975 1.00 96.69 474 GLY A CA 1
ATOM 3664 C C . GLY A 1 474 ? 21.110 -2.692 -29.008 1.00 96.69 474 GLY A C 1
ATOM 3665 O O . GLY A 1 474 ? 20.093 -2.863 -28.343 1.00 96.69 474 GLY A O 1
ATOM 3666 N N . VAL A 1 475 ? 21.255 -1.653 -29.835 1.00 97.00 475 VAL A N 1
ATOM 3667 C CA . VAL A 1 475 ? 20.248 -0.591 -29.986 1.00 97.00 475 VAL A CA 1
ATOM 3668 C C . VAL A 1 475 ? 18.928 -1.137 -30.515 1.00 97.00 475 VAL A C 1
ATOM 3670 O O . VAL A 1 475 ? 17.882 -0.738 -30.012 1.00 97.00 475 VAL A O 1
ATOM 3673 N N . LEU A 1 476 ? 18.951 -2.061 -31.480 1.00 96.00 476 LEU A N 1
ATOM 3674 C CA . LEU A 1 476 ? 17.731 -2.671 -32.015 1.00 96.00 476 LEU A CA 1
ATOM 3675 C C . LEU A 1 476 ? 17.016 -3.521 -30.962 1.00 96.00 476 LEU A C 1
ATOM 3677 O O . LEU A 1 476 ? 15.803 -3.399 -30.817 1.00 96.00 476 LEU A O 1
ATOM 3681 N N . LEU A 1 477 ? 17.756 -4.328 -30.196 1.00 95.12 477 LEU A N 1
ATOM 3682 C CA . LEU A 1 477 ? 17.191 -5.143 -29.119 1.00 95.12 477 LEU A CA 1
ATOM 3683 C C . LEU A 1 477 ? 16.594 -4.284 -28.001 1.00 95.12 477 LEU A C 1
ATOM 3685 O O . LEU A 1 477 ? 15.481 -4.559 -27.562 1.00 95.12 477 LEU A O 1
ATOM 3689 N N . VAL A 1 478 ? 17.285 -3.219 -27.576 1.00 94.38 478 VAL A N 1
ATOM 3690 C CA . VAL A 1 478 ? 16.730 -2.299 -26.572 1.00 94.38 478 VAL A CA 1
ATOM 3691 C C . VAL A 1 478 ? 15.518 -1.563 -27.127 1.00 94.38 478 VAL A C 1
ATOM 3693 O O . VAL A 1 478 ? 14.497 -1.514 -26.457 1.00 94.38 478 VAL A O 1
ATOM 3696 N N . THR A 1 479 ? 15.585 -1.034 -28.351 1.00 93.25 479 THR A N 1
ATOM 3697 C CA . THR A 1 479 ? 14.443 -0.340 -28.974 1.00 93.25 479 THR A CA 1
ATOM 3698 C C . THR A 1 479 ? 13.223 -1.252 -29.066 1.00 93.25 479 THR A C 1
ATOM 3700 O O . THR A 1 479 ? 12.131 -0.841 -28.690 1.00 93.25 479 THR A O 1
ATOM 3703 N N . GLY A 1 480 ? 13.410 -2.492 -29.525 1.00 90.12 480 GLY A N 1
ATOM 3704 C CA . GLY A 1 480 ? 12.341 -3.484 -29.614 1.00 90.12 480 GLY A CA 1
ATOM 3705 C C . GLY A 1 480 ? 11.777 -3.847 -28.243 1.00 90.12 480 GLY A C 1
ATOM 3706 O O . GLY A 1 480 ? 10.568 -3.801 -28.056 1.00 90.12 480 GLY A O 1
ATOM 3707 N N . GLY A 1 481 ? 12.641 -4.126 -27.265 1.00 88.44 481 GLY A N 1
ATOM 3708 C CA . GLY A 1 481 ? 12.221 -4.424 -25.898 1.00 88.44 481 GLY A CA 1
ATOM 3709 C C . GLY A 1 481 ? 11.465 -3.267 -25.246 1.00 88.44 481 GLY A C 1
ATOM 3710 O O . GLY A 1 481 ? 10.423 -3.493 -24.650 1.00 88.44 481 GLY A O 1
ATOM 3711 N N . VAL A 1 482 ? 11.935 -2.027 -25.419 1.00 84.31 482 VAL A N 1
ATOM 3712 C CA . VAL A 1 482 ? 11.251 -0.819 -24.931 1.00 84.31 482 VAL A CA 1
ATOM 3713 C C . VAL A 1 482 ? 9.914 -0.629 -25.638 1.00 84.31 482 VAL A C 1
ATOM 3715 O O . VAL A 1 482 ? 8.945 -0.263 -24.990 1.00 84.31 482 VAL A O 1
ATOM 3718 N N . ALA A 1 483 ? 9.830 -0.885 -26.946 1.00 83.88 483 ALA A N 1
ATOM 3719 C CA . ALA A 1 483 ? 8.567 -0.814 -27.671 1.00 83.88 483 ALA A CA 1
ATOM 3720 C C . ALA A 1 483 ? 7.570 -1.868 -27.163 1.00 83.88 483 ALA A C 1
ATOM 3722 O O . ALA A 1 483 ? 6.415 -1.533 -26.923 1.00 83.88 483 ALA A O 1
ATOM 3723 N N . CYS A 1 484 ? 8.006 -3.107 -26.921 1.00 81.75 484 CYS A N 1
ATOM 3724 C CA . CYS A 1 484 ? 7.162 -4.131 -26.301 1.00 81.75 484 CYS A CA 1
ATOM 3725 C C . CYS A 1 484 ? 6.731 -3.725 -24.882 1.00 81.75 484 CYS A C 1
ATOM 3727 O O . CYS A 1 484 ? 5.549 -3.777 -24.560 1.00 81.75 484 CYS A O 1
ATOM 3729 N N . GLU A 1 485 ? 7.664 -3.230 -24.068 1.00 74.06 485 GLU A N 1
ATOM 3730 C CA . GLU A 1 485 ? 7.408 -2.714 -22.716 1.00 74.06 485 GLU A CA 1
ATOM 3731 C C . GLU A 1 485 ? 6.530 -1.452 -22.715 1.00 74.06 485 GLU A C 1
ATOM 3733 O O . GLU A 1 485 ? 5.988 -1.076 -21.687 1.00 74.06 485 GLU A O 1
ATOM 3738 N N . TYR A 1 486 ? 6.376 -0.768 -23.847 1.00 69.31 486 TYR A N 1
ATOM 3739 C CA . TYR A 1 486 ? 5.548 0.430 -23.956 1.00 69.31 486 TYR A CA 1
ATOM 3740 C C . TYR A 1 486 ? 4.152 0.113 -24.497 1.00 69.31 486 TYR A C 1
ATOM 3742 O O . TYR A 1 486 ? 3.158 0.596 -23.959 1.00 69.31 486 TYR A O 1
ATOM 3750 N N . TYR A 1 487 ? 4.077 -0.690 -25.559 1.00 66.38 487 TYR A N 1
ATOM 3751 C CA . TYR A 1 487 ? 2.847 -0.921 -26.317 1.00 66.38 487 TYR A CA 1
ATOM 3752 C C . TYR A 1 487 ? 2.181 -2.262 -26.011 1.00 66.38 487 TYR A C 1
ATOM 3754 O O . TYR A 1 487 ? 0.970 -2.369 -26.157 1.00 66.38 487 TYR A O 1
ATOM 3762 N N . LEU A 1 488 ? 2.949 -3.285 -25.626 1.00 62.91 488 LEU A N 1
ATOM 3763 C CA . LEU A 1 488 ? 2.475 -4.673 -25.632 1.00 62.91 488 LEU A CA 1
ATOM 3764 C C . LEU A 1 488 ? 2.390 -5.298 -24.242 1.00 62.91 488 LEU A C 1
ATOM 3766 O O . LEU A 1 488 ? 1.621 -6.234 -24.062 1.00 62.91 488 LEU A O 1
ATOM 3770 N N . TRP A 1 489 ? 3.140 -4.809 -23.251 1.00 57.66 489 TRP A N 1
ATOM 3771 C CA . TRP A 1 489 ? 3.162 -5.425 -21.920 1.00 57.66 489 TRP A CA 1
ATOM 3772 C C . TRP A 1 489 ? 1.787 -5.590 -21.254 1.00 57.66 489 TRP A C 1
ATOM 3774 O O . TRP A 1 489 ? 1.577 -6.670 -20.699 1.00 57.66 489 TRP A O 1
ATOM 3784 N N . PRO A 1 490 ? 0.831 -4.634 -21.322 1.00 47.09 490 PRO A N 1
ATOM 3785 C CA . PRO A 1 490 ? -0.446 -4.823 -20.653 1.00 47.09 490 PRO A CA 1
ATOM 3786 C C . PRO A 1 490 ? -1.274 -5.857 -21.414 1.00 47.09 490 PRO A C 1
ATOM 3788 O O . PRO A 1 490 ? -1.826 -6.760 -20.802 1.00 47.09 490 PRO A O 1
ATOM 3791 N N . GLN A 1 491 ? -1.273 -5.794 -22.747 1.00 50.88 491 GLN A N 1
ATOM 3792 C CA . GLN A 1 491 ? -1.942 -6.772 -23.600 1.00 50.88 491 GLN A CA 1
ATOM 3793 C C . GLN A 1 491 ? -1.406 -8.187 -23.342 1.00 50.88 491 GLN A C 1
ATOM 3795 O O . GLN A 1 491 ? -2.145 -9.152 -23.205 1.00 50.88 491 GLN A O 1
ATOM 3800 N N . VAL A 1 492 ? -0.094 -8.341 -23.240 1.00 50.94 492 VAL A N 1
ATOM 3801 C CA . VAL A 1 492 ? 0.538 -9.648 -23.053 1.00 50.94 492 VAL A CA 1
ATOM 3802 C C . VAL A 1 492 ? 0.303 -10.200 -21.648 1.00 50.94 492 VAL A C 1
ATOM 3804 O O . VAL A 1 492 ? 0.086 -11.401 -21.486 1.00 50.94 492 VAL A O 1
ATOM 3807 N N . LEU A 1 493 ? 0.359 -9.342 -20.629 1.00 48.44 493 LEU A N 1
ATOM 3808 C CA . LEU A 1 493 ? 0.177 -9.757 -19.244 1.00 48.44 493 LEU A CA 1
ATOM 3809 C C . LEU A 1 493 ? -1.299 -10.023 -18.925 1.00 48.44 493 LEU A C 1
ATOM 3811 O O . LEU A 1 493 ? -1.606 -11.046 -18.320 1.00 48.44 493 LEU A O 1
ATOM 3815 N N . PHE A 1 494 ? -2.192 -9.125 -19.344 1.00 43.84 494 PHE A N 1
ATOM 3816 C CA . PHE A 1 494 ? -3.607 -9.152 -18.980 1.00 43.84 494 PHE A CA 1
ATOM 3817 C C . PHE A 1 494 ? -4.489 -9.851 -20.022 1.00 43.84 494 PHE A C 1
ATOM 3819 O O . PHE A 1 494 ? -5.345 -10.635 -19.621 1.00 43.84 494 PHE A O 1
ATOM 3826 N N . ASP A 1 495 ? -4.258 -9.660 -21.328 1.00 43.22 495 ASP A N 1
ATOM 3827 C CA . ASP A 1 495 ? -5.099 -10.289 -22.367 1.00 43.22 495 ASP A CA 1
ATOM 3828 C C . ASP A 1 495 ? -4.589 -11.672 -22.763 1.00 43.22 495 ASP A C 1
ATOM 3830 O O . ASP A 1 495 ? -5.366 -12.600 -22.983 1.00 43.22 495 ASP A O 1
ATOM 3834 N N . GLN A 1 496 ? -3.269 -11.821 -22.877 1.00 45.41 496 GLN A N 1
ATOM 3835 C CA . GLN A 1 496 ? -2.666 -13.079 -23.319 1.00 45.41 496 GLN A CA 1
ATOM 3836 C C . GLN A 1 496 ? -2.318 -13.997 -22.144 1.00 45.41 496 GLN A C 1
ATOM 3838 O O . GLN A 1 496 ? -2.133 -15.194 -22.357 1.00 45.41 496 GLN A O 1
ATOM 3843 N N . GLY A 1 497 ? -2.216 -13.467 -20.916 1.00 45.09 497 GLY A N 1
ATOM 3844 C CA . GLY A 1 497 ? -1.796 -14.241 -19.745 1.00 45.09 497 GLY A CA 1
ATOM 3845 C C . GLY A 1 497 ? -0.410 -14.868 -19.927 1.00 45.09 497 GLY A C 1
ATOM 3846 O O . GLY A 1 497 ? -0.163 -15.972 -19.444 1.00 45.09 497 GLY A O 1
ATOM 3847 N N . MET A 1 498 ? 0.486 -14.203 -20.668 1.00 52.53 498 MET A N 1
ATOM 3848 C CA . MET A 1 498 ? 1.813 -14.710 -21.037 1.00 52.53 498 MET A CA 1
ATOM 3849 C C . MET A 1 498 ? 2.932 -13.907 -20.356 1.00 52.53 498 MET A C 1
ATOM 3851 O O . MET A 1 498 ? 3.722 -13.242 -21.035 1.00 52.53 498 MET A O 1
ATOM 3855 N N . PRO A 1 499 ? 3.084 -14.000 -19.020 1.00 54.38 499 PRO A N 1
ATOM 3856 C CA . PRO A 1 499 ? 4.180 -13.343 -18.306 1.00 54.38 499 PRO A CA 1
ATOM 3857 C C . PRO A 1 499 ? 5.558 -13.765 -18.843 1.00 54.38 499 PRO A C 1
ATOM 3859 O O . PRO A 1 499 ? 6.500 -12.979 -18.851 1.00 54.38 499 PRO A O 1
ATOM 3862 N N . SER A 1 500 ? 5.679 -14.983 -19.379 1.00 64.62 500 SER A N 1
ATOM 3863 C CA . SER A 1 500 ? 6.904 -15.485 -20.012 1.00 64.62 500 SER A CA 1
ATOM 3864 C C . SER A 1 500 ? 7.336 -14.683 -21.244 1.00 64.62 500 SER A C 1
ATOM 3866 O O . SER A 1 500 ? 8.536 -14.562 -21.492 1.00 64.62 500 SER A O 1
ATOM 3868 N N . LEU A 1 501 ? 6.399 -14.101 -21.998 1.00 70.69 501 LEU A N 1
ATOM 3869 C CA . LEU A 1 501 ? 6.714 -13.248 -23.143 1.00 70.69 501 LEU A CA 1
ATOM 3870 C C . LEU A 1 501 ? 7.277 -11.898 -22.664 1.00 70.69 501 LEU A C 1
ATOM 3872 O O . LEU A 1 501 ? 8.245 -11.408 -23.247 1.00 70.69 501 LEU A O 1
ATOM 3876 N N . VAL A 1 502 ? 6.756 -11.372 -21.544 1.00 67.06 502 VAL A N 1
ATOM 3877 C CA . VAL A 1 502 ? 7.313 -10.191 -20.859 1.00 67.06 502 VAL A CA 1
ATOM 3878 C C . VAL A 1 502 ? 8.758 -10.446 -20.443 1.00 67.06 502 VAL A C 1
ATOM 3880 O O . VAL A 1 502 ? 9.659 -9.675 -20.778 1.00 67.06 502 VAL A O 1
ATOM 3883 N N . ILE A 1 503 ? 9.003 -11.584 -19.789 1.00 75.25 503 ILE A N 1
ATOM 3884 C CA . ILE A 1 503 ? 10.353 -12.017 -19.406 1.00 75.25 503 ILE A CA 1
ATOM 3885 C C . ILE A 1 503 ? 11.245 -12.137 -20.642 1.00 75.25 503 ILE A C 1
ATOM 3887 O O . ILE A 1 503 ? 12.398 -11.709 -20.611 1.00 75.25 503 ILE A O 1
ATOM 3891 N N . LEU A 1 504 ? 10.725 -12.683 -21.743 1.00 82.12 504 LEU A N 1
ATOM 3892 C CA . LEU A 1 504 ? 11.486 -12.876 -22.971 1.00 82.12 504 LEU A CA 1
ATOM 3893 C C . LEU A 1 504 ? 11.958 -11.549 -23.574 1.00 82.12 504 LEU A C 1
ATOM 3895 O O . LEU A 1 504 ? 13.147 -11.421 -23.872 1.00 82.12 504 LEU A O 1
ATOM 3899 N N . TRP A 1 505 ? 11.092 -10.545 -23.751 1.00 88.50 505 TRP A N 1
ATOM 3900 C CA . TRP A 1 505 ? 11.579 -9.272 -24.295 1.00 88.50 505 TRP A CA 1
ATOM 3901 C C . TRP A 1 505 ? 12.410 -8.489 -23.284 1.00 88.50 505 TRP A C 1
ATOM 3903 O O . TRP A 1 505 ? 13.323 -7.786 -23.707 1.00 88.50 505 TRP A O 1
ATOM 3913 N N . ARG A 1 506 ? 12.172 -8.622 -21.970 1.00 83.12 506 ARG A N 1
ATOM 3914 C CA . ARG A 1 506 ? 13.049 -8.031 -20.945 1.00 83.12 506 ARG A CA 1
ATOM 3915 C C . ARG A 1 506 ? 14.428 -8.670 -20.970 1.00 83.12 506 ARG A C 1
ATOM 3917 O O . ARG A 1 506 ? 15.432 -7.969 -20.866 1.00 83.12 506 ARG A O 1
ATOM 3924 N N . LEU A 1 507 ? 14.511 -9.976 -21.205 1.00 86.62 507 LEU A N 1
ATOM 3925 C CA . LEU A 1 507 ? 15.773 -10.668 -21.437 1.00 86.62 507 LEU A CA 1
ATOM 3926 C C . LEU A 1 507 ? 16.471 -10.122 -22.688 1.00 86.62 507 LEU A C 1
ATOM 3928 O O . LEU A 1 507 ? 17.648 -9.770 -22.623 1.00 86.62 507 LEU A O 1
ATOM 3932 N N . LEU A 1 508 ? 15.753 -9.990 -23.806 1.00 87.56 508 LEU A N 1
ATOM 3933 C CA . LEU A 1 508 ? 16.300 -9.416 -25.041 1.00 87.56 508 LEU A CA 1
ATOM 3934 C C . LEU A 1 508 ? 16.752 -7.962 -24.854 1.00 87.56 508 LEU A C 1
ATOM 3936 O O . LEU A 1 508 ? 17.830 -7.597 -25.323 1.00 87.56 508 LEU A O 1
ATOM 3940 N N . LEU A 1 509 ? 15.982 -7.156 -24.124 1.00 92.19 509 LEU A N 1
ATOM 3941 C CA . LEU A 1 509 ? 16.324 -5.785 -23.755 1.00 92.19 509 LEU A CA 1
ATOM 3942 C C . LEU A 1 509 ? 17.621 -5.757 -22.948 1.00 92.19 509 LEU A C 1
ATOM 3944 O O . LEU A 1 509 ? 18.519 -4.984 -23.271 1.00 92.19 509 LEU A O 1
ATOM 3948 N N . ASN A 1 510 ? 17.758 -6.621 -21.941 1.00 89.62 510 ASN A N 1
ATOM 3949 C CA . ASN A 1 510 ? 18.952 -6.694 -21.099 1.00 89.62 510 ASN A CA 1
ATOM 3950 C C . ASN A 1 510 ? 20.186 -7.183 -21.875 1.00 89.62 510 ASN A C 1
ATOM 3952 O O . ASN A 1 510 ? 21.272 -6.625 -21.713 1.00 89.62 510 ASN A O 1
ATOM 3956 N N . ILE A 1 511 ? 20.031 -8.149 -22.786 1.00 93.50 511 ILE A N 1
ATOM 3957 C CA . ILE A 1 511 ? 21.092 -8.531 -23.734 1.00 93.50 511 ILE A CA 1
ATOM 3958 C C . ILE A 1 511 ? 21.477 -7.325 -24.601 1.00 93.50 511 ILE A C 1
ATOM 3960 O O . ILE A 1 511 ? 22.661 -7.028 -24.774 1.00 93.50 511 ILE A O 1
ATOM 3964 N N . GLY A 1 512 ? 20.483 -6.587 -25.097 1.00 96.19 512 GLY A N 1
ATOM 3965 C CA . GLY A 1 512 ? 20.686 -5.364 -25.862 1.00 96.19 512 GLY A CA 1
ATOM 3966 C C . GLY A 1 512 ? 21.462 -4.299 -25.085 1.00 96.19 512 GLY A C 1
ATOM 3967 O O . GLY A 1 512 ? 22.423 -3.734 -25.612 1.00 96.19 512 GLY A O 1
ATOM 3968 N N . LEU A 1 513 ? 21.111 -4.073 -23.816 1.00 94.88 513 LEU A N 1
ATOM 3969 C CA . LEU A 1 513 ? 21.814 -3.152 -22.921 1.00 94.88 513 LEU A CA 1
ATOM 3970 C C . LEU A 1 513 ? 23.276 -3.563 -22.741 1.00 94.88 513 LEU A C 1
ATOM 3972 O O . LEU A 1 513 ? 24.157 -2.713 -22.859 1.00 94.88 513 LEU A O 1
ATOM 3976 N N . MET A 1 514 ? 23.562 -4.853 -22.546 1.00 95.44 514 MET A N 1
ATOM 3977 C CA . MET A 1 514 ? 24.942 -5.346 -22.450 1.00 95.44 514 MET A CA 1
ATOM 3978 C C . MET A 1 514 ? 25.739 -5.076 -23.733 1.00 95.44 514 MET A C 1
ATOM 3980 O O . MET A 1 514 ? 26.894 -4.644 -23.677 1.00 95.44 514 MET A O 1
ATOM 3984 N N . CYS A 1 515 ? 25.119 -5.251 -24.903 1.00 96.44 515 CYS A N 1
ATOM 3985 C CA . CYS A 1 515 ? 25.732 -4.884 -26.179 1.00 96.44 515 CYS A CA 1
ATOM 3986 C C . CYS A 1 515 ? 25.997 -3.372 -26.281 1.00 96.44 515 CYS A C 1
ATOM 3988 O O . CYS A 1 515 ? 27.084 -2.976 -26.705 1.00 96.44 515 CYS A O 1
ATOM 3990 N N . VAL A 1 516 ? 25.059 -2.521 -25.857 1.00 96.25 516 VAL A N 1
ATOM 3991 C CA . VAL A 1 516 ? 25.224 -1.056 -25.860 1.00 96.25 516 VAL A CA 1
ATOM 3992 C C . VAL A 1 516 ? 26.332 -0.609 -24.898 1.00 96.25 516 VAL A C 1
ATOM 3994 O O . VAL A 1 516 ? 27.173 0.209 -25.269 1.00 96.25 516 VAL A O 1
ATOM 3997 N N . ILE A 1 517 ? 26.415 -1.190 -23.699 1.00 95.00 517 ILE A N 1
ATOM 3998 C CA . ILE A 1 517 ? 27.453 -0.881 -22.697 1.00 95.00 517 ILE A CA 1
ATOM 3999 C C . ILE A 1 517 ? 28.857 -1.279 -23.180 1.00 95.00 517 ILE A C 1
ATOM 4001 O O . ILE A 1 517 ? 29.858 -0.711 -22.739 1.00 95.00 517 ILE A O 1
ATOM 4005 N N . SER A 1 518 ? 28.967 -2.198 -24.144 1.00 96.19 518 SER A N 1
ATOM 4006 C CA . SER A 1 518 ? 30.257 -2.526 -24.760 1.00 96.19 518 SER A CA 1
ATOM 4007 C C . SER A 1 518 ? 30.839 -1.386 -25.613 1.00 96.19 518 SER A C 1
ATOM 4009 O O . SER A 1 518 ? 32.050 -1.358 -25.843 1.00 96.19 518 SER A O 1
ATOM 4011 N N . ILE A 1 519 ? 30.023 -0.417 -26.057 1.00 95.38 519 ILE A N 1
ATOM 4012 C CA . ILE A 1 519 ? 30.462 0.709 -26.900 1.00 95.38 519 ILE A CA 1
ATOM 4013 C C . ILE A 1 519 ? 31.587 1.516 -26.219 1.00 95.38 519 ILE A C 1
ATOM 4015 O O . ILE A 1 519 ? 32.649 1.641 -26.833 1.00 95.38 519 ILE A O 1
ATOM 4019 N N . PRO A 1 520 ? 31.456 1.984 -24.959 1.00 95.50 520 PRO A N 1
ATOM 4020 C CA . PRO A 1 520 ? 32.563 2.589 -24.212 1.00 95.50 520 PRO A CA 1
ATOM 4021 C C . PRO A 1 520 ? 33.869 1.776 -24.229 1.00 95.50 520 PRO A C 1
ATOM 4023 O O . PRO A 1 520 ? 34.955 2.339 -24.379 1.00 95.50 520 PRO A O 1
ATOM 4026 N N . MET A 1 521 ? 33.787 0.446 -24.133 1.00 94.50 521 MET A N 1
ATOM 4027 C CA . MET A 1 521 ? 34.968 -0.426 -24.153 1.00 94.50 521 MET A CA 1
ATOM 4028 C C . MET A 1 521 ? 35.650 -0.423 -25.527 1.00 94.50 521 MET A C 1
ATOM 4030 O O . MET A 1 521 ? 36.878 -0.316 -25.614 1.00 94.50 521 MET A O 1
ATOM 4034 N N . TYR A 1 522 ? 34.867 -0.466 -26.608 1.00 94.44 522 TYR A N 1
ATOM 4035 C CA . TYR A 1 522 ? 35.383 -0.311 -27.969 1.00 94.44 522 TYR A CA 1
ATOM 4036 C C . TYR A 1 522 ? 36.006 1.068 -28.202 1.00 94.44 522 TYR A C 1
ATOM 4038 O O . TYR A 1 522 ? 37.070 1.157 -28.815 1.00 94.44 522 TYR A O 1
ATOM 4046 N N . VAL A 1 523 ? 35.399 2.132 -27.671 1.00 92.81 523 VAL A N 1
ATOM 4047 C CA . VAL A 1 523 ? 35.922 3.505 -27.754 1.00 92.81 523 VAL A CA 1
ATOM 4048 C C . VAL A 1 523 ? 37.297 3.608 -27.090 1.00 92.81 523 VAL A C 1
ATOM 4050 O O . VAL A 1 523 ? 38.236 4.148 -27.681 1.00 92.81 523 VAL A O 1
ATOM 4053 N N . ILE A 1 524 ? 37.457 3.035 -25.893 1.00 92.31 524 ILE A N 1
ATOM 4054 C CA . ILE A 1 524 ? 38.751 2.976 -25.194 1.00 92.31 524 ILE A CA 1
ATOM 4055 C C . ILE A 1 524 ? 39.787 2.223 -26.036 1.00 92.31 524 ILE A C 1
ATOM 4057 O O . ILE A 1 524 ? 40.924 2.687 -26.180 1.00 92.31 524 ILE A O 1
ATOM 4061 N N . LEU A 1 525 ? 39.405 1.082 -26.616 1.00 90.62 525 LEU A N 1
ATOM 4062 C CA . LEU A 1 525 ? 40.296 0.271 -27.442 1.00 90.62 525 LEU A CA 1
ATOM 4063 C C . LEU A 1 525 ? 40.758 1.026 -28.698 1.00 90.62 525 LEU A C 1
ATOM 4065 O O . LEU A 1 525 ? 41.958 1.075 -28.958 1.00 90.62 525 LEU A O 1
ATOM 4069 N N . ILE A 1 526 ? 39.836 1.668 -29.420 1.00 90.62 526 ILE A N 1
ATOM 4070 C CA . ILE A 1 526 ? 40.111 2.477 -30.620 1.00 90.62 526 ILE A CA 1
ATOM 4071 C C . ILE A 1 526 ? 41.071 3.633 -30.306 1.00 90.62 526 ILE A C 1
ATOM 4073 O O . ILE A 1 526 ? 42.014 3.888 -31.064 1.00 90.62 526 ILE A O 1
ATOM 4077 N N . ASN A 1 527 ? 40.863 4.306 -29.171 1.00 87.19 527 ASN A N 1
ATOM 4078 C CA . ASN A 1 527 ? 41.737 5.382 -28.708 1.00 87.19 527 ASN A CA 1
ATOM 4079 C C . ASN A 1 527 ? 43.136 4.861 -28.348 1.00 87.19 527 ASN A C 1
ATOM 4081 O O . ASN A 1 527 ? 44.140 5.507 -28.656 1.00 87.19 527 ASN A O 1
ATOM 4085 N N . LYS A 1 528 ? 43.229 3.670 -27.741 1.00 87.81 528 LYS A N 1
ATOM 4086 C CA . LYS A 1 528 ? 44.507 3.029 -27.397 1.00 87.81 528 LYS A CA 1
ATOM 4087 C C . LYS A 1 528 ? 45.305 2.623 -28.631 1.00 87.81 528 LYS A C 1
ATOM 4089 O O . LYS A 1 528 ? 46.515 2.830 -28.658 1.00 87.81 528 LYS A O 1
ATOM 4094 N N . THR A 1 529 ? 44.643 2.085 -29.650 1.00 86.44 529 THR A N 1
ATOM 4095 C CA . THR A 1 529 ? 45.286 1.666 -30.903 1.00 86.44 529 THR A CA 1
ATOM 4096 C C . THR A 1 529 ? 45.597 2.831 -31.843 1.00 86.44 529 THR A C 1
ATOM 4098 O O . THR A 1 529 ? 46.182 2.602 -32.897 1.00 86.44 529 THR A O 1
ATOM 4101 N N . ARG A 1 530 ? 45.224 4.073 -31.481 1.00 81.00 530 ARG A N 1
ATOM 4102 C CA . ARG A 1 530 ? 45.389 5.294 -32.297 1.00 81.00 530 ARG A CA 1
ATOM 4103 C C . ARG A 1 530 ? 44.865 5.141 -33.727 1.00 81.00 530 ARG A C 1
ATOM 4105 O O . ARG A 1 530 ? 45.370 5.752 -34.661 1.00 81.00 530 ARG A O 1
ATOM 4112 N N . SER A 1 531 ? 43.827 4.334 -33.900 1.00 80.12 531 SER A N 1
ATOM 4113 C CA . SER A 1 531 ? 43.253 4.006 -35.205 1.00 80.12 531 SER A CA 1
ATOM 4114 C C . SER A 1 531 ? 42.222 5.046 -35.651 1.00 80.12 531 SER A C 1
ATOM 4116 O O . SER A 1 531 ? 41.141 4.676 -36.095 1.00 80.12 531 SER A O 1
ATOM 4118 N N . ILE A 1 532 ? 42.518 6.335 -35.469 1.00 84.50 532 ILE A N 1
ATOM 4119 C CA . ILE A 1 532 ? 41.628 7.444 -35.838 1.00 84.50 532 ILE A CA 1
ATOM 4120 C C . ILE A 1 532 ? 42.000 7.910 -37.258 1.00 84.50 532 ILE A C 1
ATOM 4122 O O . ILE A 1 532 ? 43.183 8.150 -37.510 1.00 84.50 532 ILE A O 1
ATOM 4126 N N . PRO A 1 533 ? 41.038 8.027 -38.194 1.00 82.69 533 PRO A N 1
ATOM 4127 C CA . PRO A 1 533 ? 41.298 8.541 -39.540 1.00 82.69 533 PRO A CA 1
ATOM 4128 C C . PRO A 1 533 ? 41.854 9.971 -39.523 1.00 82.69 533 PRO A C 1
ATOM 4130 O O . PRO A 1 533 ? 41.498 10.771 -38.658 1.00 82.69 533 PRO A O 1
ATOM 4133 N N . SER A 1 534 ? 42.694 10.312 -40.500 1.00 83.44 534 SER A N 1
ATOM 4134 C CA . SER A 1 534 ? 43.241 11.663 -40.661 1.00 83.44 534 SER A CA 1
ATOM 4135 C C . SER A 1 534 ? 42.212 12.665 -41.221 1.00 83.44 534 SER A C 1
ATOM 4137 O O . SER A 1 534 ? 41.142 12.289 -41.702 1.00 83.44 534 SER A O 1
ATOM 4139 N N . GLY A 1 535 ? 42.533 13.964 -41.160 1.00 86.75 535 GLY A N 1
ATOM 4140 C CA . GLY A 1 535 ? 41.683 15.053 -41.664 1.00 86.75 535 GLY A CA 1
ATOM 4141 C C . GLY A 1 535 ? 40.664 15.562 -40.637 1.00 86.75 535 GLY A C 1
ATOM 4142 O O . GLY A 1 535 ? 40.910 15.504 -39.435 1.00 86.75 535 GLY A O 1
ATOM 4143 N N . ILE A 1 536 ? 39.505 16.052 -41.099 1.00 79.31 536 ILE A N 1
ATOM 4144 C CA . ILE A 1 536 ? 38.421 16.583 -40.236 1.00 79.31 536 ILE A CA 1
ATOM 4145 C C . ILE A 1 536 ? 37.922 15.526 -39.230 1.00 79.31 536 ILE A C 1
ATOM 4147 O O . ILE A 1 536 ? 37.507 15.857 -38.117 1.00 79.31 536 ILE A O 1
ATOM 4151 N N . ALA A 1 537 ? 38.048 14.244 -39.587 1.00 80.56 537 ALA A N 1
ATOM 4152 C CA . ALA A 1 537 ? 37.716 13.106 -38.739 1.00 80.56 537 ALA A CA 1
ATOM 4153 C C . ALA A 1 537 ? 38.463 13.096 -37.392 1.00 80.56 537 ALA A C 1
ATOM 4155 O O . ALA A 1 537 ? 37.935 12.566 -36.420 1.00 80.56 537 ALA A O 1
ATOM 4156 N N . ILE A 1 538 ? 39.641 13.726 -37.295 1.00 83.00 538 ILE A N 1
ATOM 4157 C CA . ILE A 1 538 ? 40.417 13.822 -36.046 1.00 83.00 538 ILE A CA 1
ATOM 4158 C C . ILE A 1 538 ? 39.625 14.531 -34.938 1.00 83.00 538 ILE A C 1
ATOM 4160 O O . ILE A 1 538 ? 39.819 14.229 -33.765 1.00 83.00 538 ILE A O 1
ATOM 4164 N N . ILE A 1 539 ? 38.726 15.451 -35.296 1.00 83.44 539 ILE A N 1
ATOM 4165 C CA . ILE A 1 539 ? 37.937 16.234 -34.336 1.00 83.44 539 ILE A CA 1
ATOM 4166 C C . ILE A 1 539 ? 36.539 15.633 -34.171 1.00 83.44 539 ILE A C 1
ATOM 4168 O O . ILE A 1 539 ? 36.068 15.440 -33.051 1.00 83.44 539 ILE A O 1
ATOM 4172 N N . THR A 1 540 ? 35.872 15.311 -35.281 1.00 87.06 540 THR A N 1
ATOM 4173 C CA . THR A 1 540 ? 34.467 14.881 -35.254 1.00 87.06 540 THR A CA 1
ATOM 4174 C C . THR A 1 540 ? 34.294 13.472 -34.700 1.00 87.06 540 THR A C 1
ATOM 4176 O O . THR A 1 540 ? 33.336 13.212 -33.974 1.00 87.06 540 THR A O 1
ATOM 4179 N N . VAL A 1 541 ? 35.232 12.566 -34.986 1.00 88.62 541 VAL A N 1
ATOM 4180 C CA . VAL A 1 541 ? 35.118 11.166 -34.573 1.00 88.62 541 VAL A CA 1
ATOM 4181 C C . VAL A 1 541 ? 35.271 11.003 -33.057 1.00 88.62 541 VAL A C 1
ATOM 4183 O O . VAL A 1 541 ? 34.400 10.369 -32.468 1.00 88.62 541 VAL A O 1
ATOM 4186 N N . PRO A 1 542 ? 36.278 11.584 -32.372 1.00 90.31 542 PRO A N 1
ATOM 4187 C CA . PRO A 1 542 ? 36.354 11.500 -30.912 1.00 90.31 542 PRO A CA 1
ATOM 4188 C C . PRO A 1 542 ? 35.137 12.093 -30.200 1.00 90.31 542 PRO A C 1
ATOM 4190 O O . PRO A 1 542 ? 34.675 11.516 -29.218 1.00 90.31 542 PRO A O 1
ATOM 4193 N N . LEU A 1 543 ? 34.594 13.207 -30.707 1.00 91.56 543 LEU A N 1
ATOM 4194 C CA . LEU A 1 543 ? 33.387 13.822 -30.153 1.00 91.56 543 LEU A CA 1
ATOM 4195 C C . LEU A 1 543 ? 32.178 12.888 -30.287 1.00 91.56 543 LEU A C 1
ATOM 4197 O O . LEU A 1 543 ? 31.436 12.692 -29.326 1.00 91.56 543 LEU A O 1
ATOM 4201 N N . HIS A 1 544 ? 32.009 12.270 -31.456 1.00 93.56 544 HIS A N 1
ATOM 4202 C CA . HIS A 1 544 ? 30.928 11.317 -31.696 1.00 93.56 544 HIS A CA 1
ATOM 4203 C C . HIS A 1 544 ? 31.071 10.052 -30.836 1.00 93.56 544 HIS A C 1
ATOM 4205 O O . HIS A 1 544 ? 30.100 9.618 -30.222 1.00 93.56 544 HIS A O 1
ATOM 4211 N N . LEU A 1 545 ? 32.284 9.508 -30.695 1.00 93.62 545 LEU A N 1
ATOM 4212 C CA . LEU A 1 545 ? 32.562 8.367 -29.813 1.00 93.62 545 LEU A CA 1
ATOM 4213 C C . LEU A 1 545 ? 32.310 8.685 -28.329 1.00 93.62 545 LEU A C 1
ATOM 4215 O O . LEU A 1 545 ? 31.810 7.832 -27.589 1.00 93.62 545 LEU A O 1
ATOM 4219 N N . ALA A 1 546 ? 32.633 9.904 -27.888 1.00 92.56 546 ALA A N 1
ATOM 4220 C CA . ALA A 1 546 ? 32.302 10.370 -26.546 1.00 92.56 546 ALA A CA 1
ATOM 4221 C C . ALA A 1 546 ? 30.781 10.452 -26.359 1.00 92.56 546 ALA A C 1
ATOM 4223 O O . ALA A 1 546 ? 30.265 9.913 -25.382 1.00 92.56 546 ALA A O 1
ATOM 4224 N N . LEU A 1 547 ? 30.059 11.038 -27.322 1.00 93.81 547 LEU A N 1
ATOM 4225 C CA . LEU A 1 547 ? 28.597 11.123 -27.300 1.00 93.81 547 LEU A CA 1
ATOM 4226 C C . LEU A 1 547 ? 27.945 9.737 -27.226 1.00 93.81 547 LEU A C 1
ATOM 4228 O O . LEU A 1 547 ? 27.056 9.526 -26.407 1.00 93.81 547 LEU A O 1
ATOM 4232 N N . LEU A 1 548 ? 28.422 8.777 -28.021 1.00 95.44 548 LEU A N 1
ATOM 4233 C CA . LEU A 1 548 ? 27.944 7.393 -27.980 1.00 95.44 548 LEU A CA 1
ATOM 4234 C C . LEU A 1 548 ? 28.202 6.729 -26.623 1.00 95.44 548 LEU A C 1
ATOM 4236 O O . LEU A 1 548 ? 27.343 6.011 -26.119 1.00 95.44 548 LEU A O 1
ATOM 4240 N N . SER A 1 549 ? 29.355 6.997 -26.008 1.00 95.88 549 SER A N 1
ATOM 4241 C CA . SER A 1 549 ? 29.682 6.467 -24.678 1.00 95.88 549 SER A CA 1
ATOM 4242 C C . SER A 1 549 ? 28.770 7.053 -23.598 1.00 95.88 549 SER A C 1
ATOM 4244 O O . SER A 1 549 ? 28.257 6.313 -22.761 1.00 95.88 549 SER A O 1
ATOM 4246 N N . PHE A 1 550 ? 28.516 8.365 -23.640 1.00 94.00 550 PHE A N 1
ATOM 4247 C CA . PHE A 1 550 ? 27.580 9.021 -22.727 1.00 94.00 550 PHE A CA 1
ATOM 4248 C C . PHE A 1 550 ? 26.151 8.527 -22.924 1.00 94.00 550 PHE A C 1
ATOM 4250 O O . PHE A 1 550 ? 25.480 8.226 -21.943 1.00 94.00 550 PHE A O 1
ATOM 4257 N N . ALA A 1 551 ? 25.698 8.390 -24.171 1.00 94.38 551 ALA A N 1
ATOM 4258 C CA . ALA A 1 551 ? 24.367 7.886 -24.478 1.00 94.38 551 ALA A CA 1
ATOM 4259 C C . ALA A 1 551 ? 24.184 6.435 -23.998 1.00 94.38 551 ALA A C 1
ATOM 4261 O O . ALA A 1 551 ? 23.133 6.106 -23.456 1.00 94.38 551 ALA A O 1
ATOM 4262 N N . ALA A 1 552 ? 25.213 5.588 -24.110 1.00 95.69 552 ALA A N 1
ATOM 4263 C CA . ALA A 1 552 ? 25.173 4.210 -23.618 1.00 95.69 552 ALA A CA 1
ATOM 4264 C C . ALA A 1 552 ? 25.015 4.148 -22.089 1.00 95.69 552 ALA A C 1
ATOM 4266 O O . ALA A 1 552 ? 24.190 3.392 -21.578 1.00 95.69 552 ALA A O 1
ATOM 4267 N N . ILE A 1 553 ? 25.767 4.980 -21.360 1.00 93.06 553 ILE A N 1
ATOM 4268 C CA . ILE A 1 553 ? 25.681 5.077 -19.895 1.00 93.06 553 ILE A CA 1
ATOM 4269 C C . ILE A 1 553 ? 24.339 5.686 -19.469 1.00 93.06 553 ILE A C 1
ATOM 4271 O O . ILE A 1 553 ? 23.703 5.186 -18.545 1.00 93.06 553 ILE A O 1
ATOM 4275 N N . ALA A 1 554 ? 23.883 6.739 -20.151 1.00 90.25 554 ALA A N 1
ATOM 4276 C CA . ALA A 1 554 ? 22.603 7.378 -19.870 1.00 90.25 554 ALA A CA 1
ATOM 4277 C C . ALA A 1 554 ? 21.434 6.411 -20.086 1.00 90.25 554 ALA A C 1
ATOM 4279 O O . ALA A 1 554 ? 20.550 6.346 -19.238 1.00 90.25 554 ALA A O 1
ATOM 4280 N N . LEU A 1 555 ? 21.452 5.626 -21.171 1.00 92.19 555 LEU A N 1
ATOM 4281 C CA . LEU A 1 555 ? 20.437 4.605 -21.426 1.00 92.19 555 LEU A CA 1
ATOM 4282 C C . LEU A 1 555 ? 20.375 3.599 -20.277 1.00 92.19 555 LEU A C 1
ATOM 4284 O O . LEU A 1 555 ? 19.290 3.351 -19.764 1.00 92.19 555 LEU A O 1
ATOM 4288 N N . LEU A 1 556 ? 21.529 3.093 -19.824 1.00 88.69 556 LEU A N 1
ATOM 4289 C CA . LEU A 1 556 ? 21.597 2.194 -18.674 1.00 88.69 556 LEU A CA 1
ATOM 4290 C C . LEU A 1 556 ? 20.978 2.839 -17.427 1.00 88.69 556 LEU A C 1
ATOM 4292 O O . LEU A 1 556 ? 20.068 2.259 -16.846 1.00 88.69 556 LEU A O 1
ATOM 4296 N N . ILE A 1 557 ? 21.407 4.049 -17.056 1.00 81.62 557 ILE A N 1
ATOM 4297 C CA . ILE A 1 557 ? 20.894 4.759 -15.872 1.00 81.62 557 ILE A CA 1
ATOM 4298 C C . ILE A 1 557 ? 19.380 4.970 -15.970 1.00 81.62 557 ILE A C 1
ATOM 4300 O O . ILE A 1 557 ? 18.674 4.718 -14.999 1.00 81.62 557 ILE A O 1
ATOM 4304 N N . ILE A 1 558 ? 18.870 5.387 -17.134 1.00 77.81 558 ILE A N 1
ATOM 4305 C CA . ILE A 1 558 ? 17.432 5.580 -17.355 1.00 77.81 558 ILE A CA 1
ATOM 4306 C C . ILE A 1 558 ? 16.690 4.250 -17.200 1.00 77.81 558 ILE A C 1
ATOM 4308 O O . ILE A 1 558 ? 15.690 4.199 -16.496 1.00 77.81 558 ILE A O 1
ATOM 4312 N N . THR A 1 559 ? 17.184 3.164 -17.801 1.00 76.81 559 THR A N 1
ATOM 4313 C CA . THR A 1 559 ? 16.542 1.840 -17.702 1.00 76.81 559 THR A CA 1
ATOM 4314 C C . THR A 1 559 ? 16.637 1.214 -16.307 1.00 76.81 559 THR A C 1
ATOM 4316 O O . THR A 1 559 ? 15.720 0.497 -15.914 1.00 76.81 559 THR A O 1
ATOM 4319 N N . MET A 1 560 ? 17.685 1.519 -15.531 1.00 72.19 560 MET A N 1
ATOM 4320 C CA . MET A 1 560 ? 17.797 1.146 -14.114 1.00 72.19 560 MET A CA 1
ATOM 4321 C C . MET A 1 560 ? 16.843 1.968 -13.244 1.00 72.19 560 MET A C 1
ATOM 4323 O O . MET A 1 560 ? 16.150 1.409 -12.404 1.00 72.19 560 MET A O 1
ATOM 4327 N N . ALA A 1 561 ? 16.763 3.283 -13.465 1.00 62.47 561 ALA A N 1
ATOM 4328 C CA . ALA A 1 561 ? 15.822 4.155 -12.762 1.00 62.47 561 ALA A CA 1
ATOM 4329 C C . ALA A 1 561 ? 14.361 3.804 -13.087 1.00 62.47 561 ALA A C 1
ATOM 4331 O O . ALA A 1 561 ? 13.488 3.936 -12.233 1.00 62.47 561 ALA A O 1
ATOM 4332 N N . TRP A 1 562 ? 14.103 3.344 -14.313 1.00 61.69 562 TRP A N 1
ATOM 4333 C CA . TRP A 1 562 ? 12.801 2.843 -14.745 1.00 61.69 562 TRP A CA 1
ATOM 4334 C C . TRP A 1 562 ? 12.481 1.451 -14.177 1.00 61.69 562 TRP A C 1
ATOM 4336 O O . TRP A 1 562 ? 11.309 1.120 -14.035 1.00 61.69 562 TRP A O 1
ATOM 4346 N N . GLY A 1 563 ? 13.492 0.657 -13.811 1.00 61.91 563 GLY A N 1
ATOM 4347 C CA . GLY A 1 563 ? 13.297 -0.680 -13.241 1.00 61.91 563 GLY A CA 1
ATOM 4348 C C . GLY A 1 563 ? 13.140 -1.807 -14.260 1.00 61.91 563 GLY A C 1
ATOM 4349 O O . GLY A 1 563 ? 12.648 -2.875 -13.923 1.00 61.91 563 GLY A O 1
ATOM 4350 N N . VAL A 1 564 ? 13.540 -1.578 -15.513 1.00 68.38 564 VAL A N 1
ATOM 4351 C CA . VAL A 1 564 ? 13.473 -2.588 -16.589 1.00 68.38 564 VAL A CA 1
ATOM 4352 C C . VAL A 1 564 ? 14.838 -3.263 -16.801 1.00 68.38 564 VAL A C 1
ATOM 4354 O O . VAL A 1 564 ? 14.930 -4.404 -17.259 1.00 68.38 564 VAL A O 1
ATOM 4357 N N . ALA A 1 565 ? 15.928 -2.575 -16.448 1.00 69.25 565 ALA A N 1
ATOM 4358 C CA . ALA A 1 565 ? 17.270 -3.151 -16.479 1.00 69.25 565 ALA A CA 1
ATOM 4359 C C . ALA A 1 565 ? 17.523 -4.036 -15.251 1.00 69.25 565 ALA A C 1
ATOM 4361 O O . ALA A 1 565 ? 17.401 -3.579 -14.119 1.00 69.25 565 ALA A O 1
ATOM 4362 N N . GLY A 1 566 ? 17.943 -5.279 -15.483 1.00 52.84 566 GLY A N 1
ATOM 4363 C CA . GLY A 1 566 ? 18.258 -6.263 -14.444 1.00 52.84 566 GLY A CA 1
ATOM 4364 C C . GLY A 1 566 ? 17.053 -7.009 -13.865 1.00 52.84 566 GLY A C 1
ATOM 4365 O O . GLY A 1 566 ? 17.258 -7.952 -13.105 1.00 52.84 566 GLY A O 1
ATOM 4366 N N . GLU A 1 567 ? 15.832 -6.638 -14.253 1.00 56.12 567 GLU A N 1
ATOM 4367 C CA . GLU A 1 567 ? 14.602 -7.257 -13.766 1.00 56.12 567 GLU A CA 1
ATOM 4368 C C . GLU A 1 567 ? 14.146 -8.373 -14.717 1.00 56.12 567 GLU A C 1
ATOM 4370 O O . GLU A 1 567 ? 13.831 -8.137 -15.886 1.00 56.12 567 GLU A O 1
ATOM 4375 N N . PHE A 1 568 ? 14.127 -9.607 -14.211 1.00 51.62 568 PHE A N 1
ATOM 4376 C CA . PHE A 1 568 ? 13.706 -10.801 -14.959 1.00 51.62 568 PHE A CA 1
ATOM 4377 C C . PHE A 1 568 ? 12.400 -11.410 -14.432 1.00 51.62 568 PHE A C 1
ATOM 4379 O O . PHE A 1 568 ? 11.951 -12.428 -14.955 1.00 51.62 568 PHE A O 1
ATOM 4386 N N . GLY A 1 569 ? 11.798 -10.810 -13.401 1.00 37.72 569 GLY A N 1
ATOM 4387 C CA . GLY A 1 569 ? 10.478 -11.187 -12.906 1.00 37.72 569 GLY A CA 1
ATOM 4388 C C . GLY A 1 569 ? 9.365 -10.665 -13.814 1.00 37.72 569 GLY A C 1
ATOM 4389 O O . GLY A 1 569 ? 9.503 -9.618 -14.455 1.00 37.72 569 GLY A O 1
ATOM 4390 N N . ALA A 1 570 ? 8.251 -11.393 -13.855 1.00 34.75 570 ALA A N 1
ATOM 4391 C CA . ALA A 1 570 ? 7.014 -10.964 -14.505 1.00 34.75 570 ALA A CA 1
ATOM 4392 C C . ALA A 1 570 ? 5.982 -10.440 -13.499 1.00 34.75 570 ALA A C 1
ATOM 4394 O O . ALA A 1 570 ? 4.791 -10.639 -13.722 1.00 34.75 570 ALA A O 1
ATOM 4395 N N . TYR A 1 571 ? 6.459 -9.744 -12.460 1.00 45.00 571 TYR A N 1
ATOM 4396 C CA . TYR A 1 571 ? 5.726 -9.382 -11.239 1.00 45.00 571 TYR A CA 1
ATOM 4397 C C . TYR A 1 571 ? 5.594 -10.542 -10.254 1.00 45.00 571 TYR A C 1
ATOM 4399 O O . TYR A 1 571 ? 5.135 -11.634 -10.658 1.00 45.00 571 TYR A O 1
#

Mean predicted aligned error: 15.9 Å

Secondary structure (DSSP, 8-state):
-HHHHHHHHHHHHHHHHHHHHTS----------GGGS-HHHHHHHSSSSEEEEETTEEES--HHHHH-EEE-THHHHHHHHHHHHHHHHTTS--TTS-SGGG-TTTS---TTSPPP-HHHHHTT-S-BPPPSS--SSS-GGGG--B-S-TTS-----HHHHHHHHHHHHHHHTS-HHHHHIIIIIHHHT--GGGEE--SSS-HHHHHHT-EEEHHHHHHHHHHHH----TTSS-SS-HHHHHHHHTS-SEESSTTS-EEETTEEEEEETTEEEEEPPP-TTSPP--EEEEETTTTEEEEESS---HHHHHHHHHHHHTTS-PPPP-THHHHTTT---SS---EEEEEEEE----TTGGGT-TT---EEEEEE--SSSEEEEEESTTSPEEEEEEEETTEEEETTS-EEEE---TTT-EEEETTEEEEEPPPSS-HIIIIIIHHHHHHHHHGGGGGTT-SS-HHHHHHHHHHHHHHHHHHHHHHIIIIIHHIIIIIS--HHHHHHHHHHHHHHHHHHHHHHHHHHHHHHTT-PPSTTHHHHHHHHHHHHHHHHHHHHHHHHHHT-SS-----

Nearest PDB structures (foldseek):
  3vwm-assembly1_A-2  TM=7.373E-01  e=7.488E-09  Paenarthrobacter ureafaciens
  3vwq-assembly1_A-2  TM=7.139E-01  e=1.143E-08  Paenarthrobacter ureafaciens
  3a65-assembly1_A  TM=7.219E-01  e=2.011E-08  Paenarthrobacter ureafaciens
  3a66-assembly1_A-2  TM=7.092E-01  e=1.830E-08  Paenarthrobacter ureafaciens
  6lc7-assembly2_B  TM=7.366E-01  e=1.205E-06  Enterobacter cloacae

Sequence (571 aa):
MLNMVRFTLLPLALFLNVLCSSGALSAQAIVINPNNIEEAQRNQLVSGETFFVNGPFTNGLTAEMAARTVRLGPVGRTLLTVLTVRMAQDGLLSMDEGVEPALPHLLDEHPFQVAVTPRFILTETAGFSIPVAVNKHSEFSHYLTSARTPSQLANTDSVAWALLFEFLEIKGGQPLDKLISKYVLTPMGLPDDSVTIDPDGNSLWRFTEIQGTGNLVAELARLMIRNRAANGNRFLEPSDFSLLTRQYAWRFHPLGETRTLGGVLHHTGDRPWLSPPEEISAKPGASFMAFPDQGVAFVTLTGLTDDFKTAVYDLSAAKFLPPPPDNRSADTRLIKLSKDISFTGTYLRTDAITAWLQDRLSAVGEQTITVRDPSNGRLYVKNGEASPETEYVFKEPFHYVAADGAALTFSTYGLGAYVSSDDIKYGHMGLLGSKFFVLTLIPYVLGMLLTVVFYIPSKVNATWRNMGRVGTVGVLLVTGGVACEYYLWPQVLFDQGMPSLVILWRLLLNIGLMCVISIPMYVILINKTRSIPSGIAIITVPLHLALLSFAAIALLIITMAWGVAGEFGAY

Radius of gyration: 28.16 Å; Cα contacts (8 Å, |Δi|>4): 934; chains: 1; bounding box: 83×52×75 Å

Solvent-accessible surface area (backbone atoms only — not comparable to full-atom values): 31182 Å² total; per-residue (Å²): 112,75,71,61,54,54,68,54,49,50,58,51,52,51,50,49,45,56,66,61,72,66,66,72,81,78,72,70,64,56,76,79,59,75,88,76,48,55,68,74,54,40,57,60,49,33,41,95,52,21,20,35,34,50,61,96,44,72,46,58,72,44,75,65,46,32,66,38,72,34,45,21,34,32,42,44,46,39,54,52,37,54,37,51,53,48,40,33,74,72,65,61,46,58,54,80,41,58,49,32,87,81,36,66,91,67,33,80,83,52,96,90,51,76,66,48,20,53,50,28,36,34,38,24,8,38,22,50,36,48,69,81,70,81,60,45,85,50,67,56,60,82,52,70,44,73,72,46,64,46,68,71,50,73,50,64,27,64,48,40,53,18,49,49,51,52,50,48,24,62,60,65,74,44,60,57,71,59,49,40,29,65,62,43,28,50,49,55,68,43,62,69,81,37,50,46,65,58,86,68,53,24,50,49,38,25,56,64,56,26,27,26,17,36,47,49,54,51,50,54,45,34,42,55,32,38,69,55,25,61,88,68,46,66,63,58,56,74,68,59,47,33,30,44,64,75,38,71,68,41,64,84,43,100,88,49,73,31,18,13,46,25,25,35,49,43,72,63,80,96,46,65,34,35,28,44,53,70,48,96,73,58,72,72,11,17,34,46,48,27,25,43,75,40,24,32,22,43,38,25,51,62,34,88,45,70,67,48,52,48,46,53,47,49,60,47,32,79,70,77,40,80,81,77,77,75,54,61,73,62,55,64,65,70,74,68,80,87,58,91,71,73,54,75,52,66,35,50,80,56,73,94,84,60,84,78,53,62,78,66,51,85,74,72,72,92,39,42,44,43,44,48,68,84,83,75,65,44,41,36,41,23,65,32,94,86,42,74,71,44,61,22,43,62,77,47,102,62,41,24,40,28,95,88,66,48,44,38,40,66,36,89,44,97,54,54,32,34,40,34,49,72,86,36,31,28,43,31,85,44,78,90,66,63,64,63,57,63,72,57,49,48,58,57,36,51,57,56,44,51,59,36,47,73,29,44,81,42,84,82,45,67,66,49,22,49,42,8,49,43,26,37,53,8,45,52,31,32,52,51,24,50,46,39,67,70,74,37,44,64,51,34,48,71,74,64,65,36,42,66,57,54,28,50,36,32,48,42,20,43,54,8,48,55,31,30,56,43,42,45,56,47,48,52,50,47,63,72,68,62,69,68,59,79,69,74,45,62,58,53,47,58,53,50,50,50,52,42,31,52,32,32,53,48,50,51,53,51,33,46,76,66,55,55,49,90,46,69,72,66,124

pLDDT: mean 73.12, std 22.24, range [28.09, 98.5]